Protein AF-A0A1M5DXJ0-F1 (afdb_monomer_lite)

Structure (mmCIF, N/CA/C/O backbone):
data_AF-A0A1M5DXJ0-F1
#
_entry.id   AF-A0A1M5DXJ0-F1
#
loop_
_atom_site.group_PDB
_atom_site.id
_atom_site.type_symbol
_atom_site.label_atom_id
_atom_site.label_alt_id
_atom_site.label_comp_id
_atom_site.label_asym_id
_atom_site.label_entity_id
_atom_site.label_seq_id
_atom_site.pdbx_PDB_ins_code
_atom_site.Cartn_x
_atom_site.Cartn_y
_atom_site.Cartn_z
_atom_site.occupancy
_atom_site.B_iso_or_equiv
_atom_site.auth_seq_id
_atom_site.auth_comp_id
_atom_site.auth_asym_id
_atom_site.auth_atom_id
_atom_site.pdbx_PDB_model_num
ATOM 1 N N . MET A 1 1 ? 3.005 -32.000 17.851 1.00 36.81 1 MET A N 1
ATOM 2 C CA . MET A 1 1 ? 2.092 -32.929 17.139 1.00 36.81 1 MET A CA 1
ATOM 3 C C . MET A 1 1 ? 1.192 -32.117 16.219 1.00 36.81 1 MET A C 1
ATOM 5 O O . MET A 1 1 ? 0.736 -31.063 16.636 1.00 36.81 1 MET A O 1
ATOM 9 N N . ASN A 1 2 ? 0.998 -32.553 14.971 1.00 34.31 2 ASN A N 1
ATOM 10 C CA . ASN A 1 2 ? 0.223 -31.820 13.963 1.00 34.31 2 ASN A CA 1
ATOM 11 C C . ASN A 1 2 ? -1.286 -31.982 14.243 1.00 34.31 2 ASN A C 1
ATOM 13 O O . ASN A 1 2 ? -1.745 -33.103 14.452 1.00 34.31 2 ASN A O 1
ATOM 17 N N . HIS A 1 3 ? -2.044 -30.884 14.271 1.00 41.56 3 HIS A N 1
ATOM 18 C CA . HIS A 1 3 ? -3.472 -30.859 14.640 1.00 41.56 3 HIS A CA 1
ATOM 19 C C . HIS A 1 3 ? -4.413 -31.265 13.492 1.00 41.56 3 HIS A C 1
ATOM 21 O O . HIS A 1 3 ? -5.630 -31.287 13.654 1.00 41.56 3 HIS A O 1
ATOM 27 N N . LEU A 1 4 ? -3.857 -31.655 12.347 1.00 39.75 4 LEU A N 1
ATOM 28 C CA . LEU A 1 4 ? -4.579 -32.342 11.287 1.00 39.75 4 LEU A CA 1
ATOM 29 C C . LEU A 1 4 ? -4.187 -33.818 11.357 1.00 39.75 4 LEU A C 1
ATOM 31 O O . LEU A 1 4 ? -3.033 -34.173 11.108 1.00 39.75 4 LEU A O 1
ATOM 35 N N . LYS A 1 5 ? -5.136 -34.677 11.748 1.00 43.66 5 LYS A N 1
ATOM 36 C CA . LYS A 1 5 ? -4.994 -36.144 11.767 1.00 43.66 5 LYS A CA 1
ATOM 37 C C . LYS A 1 5 ? -4.880 -36.708 10.342 1.00 43.66 5 LYS A C 1
ATOM 39 O O . LYS A 1 5 ? -5.735 -37.463 9.893 1.00 43.66 5 LYS A O 1
ATOM 44 N N . THR A 1 6 ? -3.806 -36.377 9.639 1.00 43.72 6 THR A N 1
ATOM 45 C CA . THR A 1 6 ? -3.426 -37.011 8.376 1.00 43.72 6 THR A CA 1
ATOM 46 C C . THR A 1 6 ? -1.915 -37.202 8.340 1.00 43.72 6 THR A C 1
ATOM 48 O O . THR A 1 6 ? -1.179 -36.277 8.010 1.00 43.72 6 THR A O 1
ATOM 51 N N . GLY A 1 7 ? -1.479 -38.424 8.652 1.00 40.25 7 GLY A N 1
ATOM 52 C CA . GLY A 1 7 ? -0.210 -38.988 8.189 1.00 40.25 7 GLY A CA 1
ATOM 53 C C . GLY A 1 7 ? 1.060 -38.515 8.901 1.00 40.25 7 GLY A C 1
ATOM 54 O O . GLY A 1 7 ? 1.284 -37.331 9.125 1.00 40.25 7 GLY A O 1
ATOM 55 N N . ASN A 1 8 ? 1.908 -39.486 9.236 1.00 41.84 8 ASN A N 1
ATOM 56 C CA . ASN A 1 8 ? 3.234 -39.354 9.840 1.00 41.84 8 ASN A CA 1
ATOM 57 C C . ASN A 1 8 ? 4.009 -38.105 9.375 1.00 41.84 8 ASN A C 1
ATOM 59 O O . ASN A 1 8 ? 4.272 -37.927 8.185 1.00 41.84 8 ASN A O 1
ATOM 63 N N . ALA A 1 9 ? 4.424 -37.259 10.323 1.00 43.81 9 ALA A N 1
ATOM 64 C CA . ALA A 1 9 ? 5.395 -36.208 10.050 1.00 43.81 9 ALA A CA 1
ATOM 65 C C . ALA A 1 9 ? 6.751 -36.866 9.755 1.00 43.81 9 ALA A C 1
ATOM 67 O O . ALA A 1 9 ? 7.403 -37.392 10.653 1.00 43.81 9 ALA A O 1
ATOM 68 N N . PHE A 1 10 ? 7.154 -36.876 8.485 1.00 46.12 10 PHE A N 1
ATOM 69 C CA . PHE A 1 10 ? 8.482 -37.324 8.077 1.00 46.12 10 PHE A CA 1
ATOM 70 C C . PHE A 1 10 ? 9.489 -36.209 8.372 1.00 46.12 10 PHE A C 1
ATOM 72 O O . PHE A 1 10 ? 9.534 -35.209 7.657 1.00 46.12 10 PHE A O 1
ATOM 79 N N . PHE A 1 11 ? 10.271 -36.373 9.438 1.00 48.41 11 PHE A N 1
ATOM 80 C CA . PHE A 1 11 ? 11.435 -35.541 9.735 1.00 48.41 11 PHE A CA 1
ATOM 81 C C . PHE A 1 11 ? 12.619 -36.090 8.930 1.00 48.41 11 PHE A C 1
ATOM 83 O O . PHE A 1 11 ? 13.228 -37.086 9.308 1.00 48.41 11 PHE A O 1
ATOM 90 N N . GLY A 1 12 ? 12.878 -35.508 7.758 1.00 47.75 12 GLY A N 1
ATOM 91 C CA . GLY A 1 12 ? 14.032 -35.853 6.928 1.00 47.75 12 GLY A CA 1
ATOM 92 C C . GLY A 1 12 ? 15.116 -34.794 7.075 1.00 47.75 12 GLY A C 1
ATOM 93 O O . GLY A 1 12 ? 14.912 -33.662 6.634 1.00 47.75 12 GLY A O 1
ATOM 94 N N . GLN A 1 13 ? 16.258 -35.157 7.663 1.00 42.94 13 GLN A N 1
ATOM 95 C CA . GLN A 1 13 ? 17.453 -34.309 7.720 1.00 42.94 13 GLN A CA 1
ATOM 96 C C . GLN A 1 13 ? 17.810 -33.834 6.295 1.00 42.94 13 GLN A C 1
ATOM 98 O O . GLN A 1 13 ? 17.955 -34.655 5.391 1.00 42.94 13 GLN A O 1
ATOM 103 N N . ASN A 1 14 ? 17.916 -32.514 6.092 1.00 47.53 14 ASN A N 1
ATOM 104 C CA . ASN A 1 14 ? 18.243 -31.855 4.814 1.00 47.53 14 ASN A CA 1
ATOM 105 C C . ASN A 1 14 ? 17.250 -32.070 3.653 1.00 47.53 14 ASN A C 1
ATOM 107 O O . ASN A 1 14 ? 17.657 -32.332 2.520 1.00 47.53 14 ASN A O 1
ATOM 111 N N . THR A 1 15 ? 15.943 -31.909 3.885 1.00 51.31 15 THR A N 1
ATOM 112 C CA . THR A 1 15 ? 14.959 -31.888 2.786 1.00 51.31 15 THR A CA 1
ATOM 113 C C . THR A 1 15 ? 14.087 -30.629 2.798 1.00 51.31 15 THR A C 1
ATOM 115 O O . THR A 1 15 ? 13.670 -30.149 3.846 1.00 51.31 15 THR A O 1
ATOM 118 N N . TYR A 1 16 ? 13.741 -30.121 1.607 1.00 51.22 16 TYR A N 1
ATOM 119 C CA . TYR A 1 16 ? 12.844 -28.969 1.372 1.00 51.22 16 TYR A CA 1
ATOM 120 C C . TYR A 1 16 ? 11.443 -29.106 2.010 1.00 51.22 16 TYR A C 1
ATOM 122 O O . TYR A 1 16 ? 10.669 -28.153 2.033 1.00 51.22 16 TYR A O 1
ATOM 130 N N . LYS A 1 17 ? 11.113 -30.287 2.549 1.00 55.06 17 LYS A N 1
ATOM 131 C CA . LYS A 1 17 ? 9.857 -30.615 3.238 1.00 55.06 17 LYS A CA 1
ATOM 132 C C . LYS A 1 17 ? 9.738 -29.999 4.644 1.00 55.06 17 LYS A C 1
ATOM 134 O O . LYS A 1 17 ? 8.693 -30.155 5.282 1.00 55.06 17 LYS A O 1
ATOM 139 N N . ASN A 1 18 ? 10.777 -29.310 5.120 1.00 65.50 18 ASN A N 1
ATOM 140 C CA . ASN A 1 18 ? 10.772 -28.624 6.414 1.00 65.50 18 ASN A CA 1
ATOM 141 C C . ASN A 1 18 ? 10.028 -27.278 6.375 1.00 65.50 18 ASN A C 1
ATOM 143 O O . ASN A 1 18 ? 9.542 -26.834 7.409 1.00 65.50 18 ASN A O 1
ATOM 147 N N . TYR A 1 19 ? 9.853 -26.660 5.203 1.00 72.38 19 TYR A N 1
ATOM 148 C CA . TYR A 1 19 ? 9.084 -25.420 5.059 1.00 72.38 19 TYR A CA 1
ATOM 149 C C . TYR A 1 19 ? 7.591 -25.722 4.901 1.00 72.38 19 TYR A C 1
ATOM 151 O O . TYR A 1 19 ? 7.202 -26.473 4.005 1.00 72.38 19 TYR A O 1
ATOM 159 N N . LYS A 1 20 ? 6.745 -25.175 5.785 1.00 77.75 20 LYS A N 1
ATOM 160 C CA . LYS A 1 20 ? 5.295 -25.458 5.788 1.00 77.75 20 LYS A CA 1
ATOM 161 C C . LYS A 1 20 ? 4.462 -24.184 5.955 1.00 77.75 20 LYS A C 1
ATOM 163 O O . LYS A 1 20 ? 4.225 -23.471 4.985 1.00 77.75 20 LYS A O 1
ATOM 168 N N . PHE A 1 21 ? 3.992 -23.893 7.166 1.00 70.94 21 PHE A N 1
ATOM 169 C CA . PHE A 1 21 ? 3.122 -22.750 7.437 1.00 70.94 21 PHE A CA 1
ATOM 170 C C . PHE A 1 21 ? 3.829 -21.418 7.157 1.00 70.94 21 PHE A C 1
ATOM 172 O O . PHE A 1 21 ? 4.949 -21.197 7.613 1.00 70.94 21 PHE A O 1
ATOM 179 N N . GLN A 1 22 ? 3.171 -20.554 6.376 1.00 69.12 22 GLN A N 1
ATOM 180 C CA . GLN A 1 22 ? 3.707 -19.282 5.871 1.00 69.12 22 GLN A CA 1
ATOM 181 C C . GLN A 1 22 ? 5.121 -19.379 5.266 1.00 69.12 22 GLN A C 1
ATOM 183 O O . GLN A 1 22 ? 5.875 -18.404 5.304 1.00 69.12 22 GLN A O 1
ATOM 188 N N . GLU A 1 23 ? 5.474 -20.541 4.700 1.00 76.38 23 GLU A N 1
ATOM 189 C CA . GLU A 1 23 ? 6.798 -20.821 4.123 1.00 76.38 23 GLU A CA 1
ATOM 190 C C . GLU A 1 23 ? 7.941 -20.673 5.142 1.00 76.38 23 GLU A C 1
ATOM 192 O O . GLU A 1 23 ? 9.069 -20.360 4.772 1.00 76.38 23 GLU A O 1
ATOM 197 N N . GLN A 1 24 ? 7.655 -20.871 6.434 1.00 80.62 24 GLN A N 1
ATOM 198 C CA . GLN A 1 24 ? 8.671 -20.894 7.484 1.00 80.62 24 GLN A CA 1
ATOM 199 C C . GLN A 1 24 ? 9.135 -22.319 7.771 1.00 80.62 24 GLN A C 1
ATOM 201 O O . GLN A 1 24 ? 8.376 -23.285 7.616 1.00 80.62 24 GLN A O 1
ATOM 206 N N . GLU A 1 25 ? 10.390 -22.438 8.198 1.00 81.12 25 GLU A N 1
ATOM 207 C CA . GLU A 1 25 ? 10.995 -23.717 8.551 1.00 81.12 25 GLU A CA 1
ATOM 208 C C . GLU A 1 25 ? 10.401 -24.232 9.866 1.00 81.12 25 GLU A C 1
ATOM 210 O O . GLU A 1 25 ? 10.498 -23.577 10.907 1.00 81.12 25 GLU A O 1
ATOM 215 N N . LEU A 1 26 ? 9.784 -25.412 9.816 1.00 82.88 26 LEU A N 1
ATOM 216 C CA . LEU A 1 26 ? 9.358 -26.153 10.992 1.00 82.88 26 LEU A CA 1
ATOM 217 C C . LEU A 1 26 ? 10.569 -26.866 11.596 1.00 82.88 26 LEU A C 1
ATOM 219 O O . LEU A 1 26 ? 11.120 -27.786 10.993 1.00 82.88 26 LEU A O 1
ATOM 223 N N . GLN A 1 27 ? 10.930 -26.470 12.807 1.00 83.38 27 GLN A N 1
ATOM 224 C CA . GLN A 1 27 ? 12.013 -27.072 13.574 1.00 83.38 27 GLN A CA 1
ATOM 225 C C . GLN A 1 27 ? 11.580 -28.421 14.174 1.00 83.38 27 GLN A C 1
ATOM 227 O O . GLN A 1 27 ? 10.387 -28.682 14.353 1.00 83.38 27 GLN A O 1
ATOM 232 N N . GLU A 1 28 ? 12.544 -29.284 14.514 1.00 76.75 28 GLU A N 1
ATOM 233 C CA . GLU A 1 28 ? 12.298 -30.628 15.083 1.00 76.75 28 GLU A CA 1
ATOM 234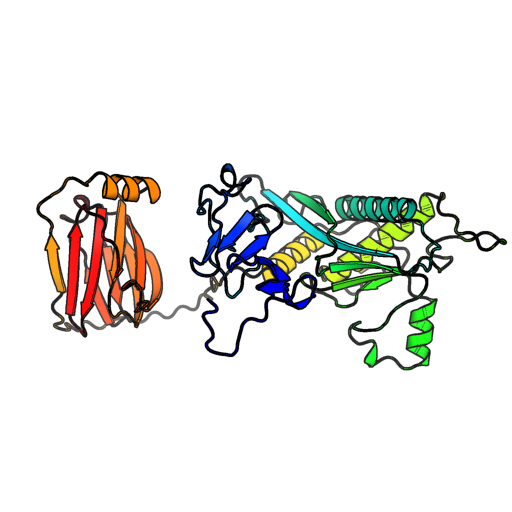 C C . GLU A 1 28 ? 11.442 -30.587 16.360 1.00 76.75 28 GLU A C 1
ATOM 236 O O . GLU A 1 28 ? 10.602 -31.448 16.615 1.00 76.75 28 GLU A O 1
ATOM 241 N N . THR A 1 29 ? 11.616 -29.516 17.124 1.00 76.69 29 THR A N 1
ATOM 242 C CA . THR A 1 29 ? 10.886 -29.137 18.339 1.00 76.69 29 THR A CA 1
ATOM 243 C C . THR A 1 29 ? 9.431 -28.718 18.094 1.00 76.69 29 THR A C 1
ATOM 245 O O . THR A 1 29 ? 8.670 -28.581 19.049 1.00 76.69 29 THR A O 1
ATOM 248 N N . GLY A 1 30 ? 9.015 -28.528 16.838 1.00 77.88 30 GLY A N 1
ATOM 249 C CA . GLY A 1 30 ? 7.631 -28.244 16.453 1.00 77.88 30 GLY A CA 1
ATOM 250 C C . GLY A 1 30 ? 7.257 -26.763 16.343 1.00 77.88 30 GLY A C 1
ATOM 251 O O . GLY A 1 30 ? 6.086 -26.472 16.098 1.00 77.88 30 GLY A O 1
ATOM 252 N N . PHE A 1 31 ? 8.214 -25.841 16.484 1.00 85.69 31 PHE A N 1
ATOM 253 C CA . PHE A 1 31 ? 8.002 -24.411 16.236 1.00 85.69 31 PHE A CA 1
ATOM 254 C C . PHE A 1 31 ? 8.425 -24.001 14.821 1.00 85.69 31 PHE A C 1
ATOM 256 O O . PHE A 1 31 ? 9.305 -24.612 14.218 1.00 85.69 31 PHE A O 1
ATOM 263 N N . TYR A 1 32 ? 7.803 -22.948 14.299 1.00 82.88 32 TYR A N 1
ATOM 264 C CA . TYR A 1 32 ? 8.197 -22.312 13.045 1.00 82.88 32 TYR A CA 1
ATOM 265 C C . TYR A 1 32 ? 9.220 -21.212 13.315 1.00 82.88 32 TYR A C 1
ATOM 267 O O . TYR A 1 32 ? 8.960 -20.315 14.120 1.00 82.88 32 TYR A O 1
ATOM 275 N N . SER A 1 33 ? 10.368 -21.260 12.644 1.00 84.19 33 SER A N 1
ATOM 276 C CA . SER A 1 33 ? 11.395 -20.227 12.781 1.00 84.19 33 SER A CA 1
ATOM 277 C C . SER A 1 33 ? 11.143 -19.085 11.794 1.00 84.19 33 SER A C 1
ATOM 279 O O . SER A 1 33 ? 11.216 -19.289 10.583 1.00 84.19 33 SER A O 1
ATOM 281 N N . PHE A 1 34 ? 10.814 -17.902 12.321 1.00 78.31 34 PHE A N 1
ATOM 282 C CA . PHE A 1 34 ? 10.818 -16.631 11.588 1.00 78.31 34 PHE A CA 1
ATOM 283 C C . PHE A 1 34 ? 12.151 -15.918 11.860 1.00 78.31 34 PHE A C 1
ATOM 285 O O . PHE A 1 34 ? 12.862 -16.263 12.805 1.00 78.31 34 PHE A O 1
ATOM 292 N N . LYS A 1 35 ? 12.511 -14.901 11.068 1.00 74.50 35 LYS A N 1
ATOM 293 C CA . LYS A 1 35 ? 13.861 -14.307 11.097 1.00 74.50 35 LYS A CA 1
ATOM 294 C C . LYS A 1 35 ? 14.272 -13.787 12.478 1.00 74.50 35 LYS A C 1
ATOM 296 O O . LYS A 1 35 ? 15.445 -13.866 12.831 1.00 74.50 35 LYS A O 1
ATOM 301 N N . TRP A 1 36 ? 13.317 -13.258 13.244 1.00 74.12 36 TRP A N 1
ATOM 302 C CA . TRP A 1 36 ? 13.573 -12.618 14.542 1.00 74.12 36 TRP A CA 1
ATOM 303 C C . TRP A 1 36 ? 12.902 -13.306 15.730 1.00 74.12 36 TRP A C 1
ATOM 305 O O . TRP A 1 36 ? 13.233 -13.014 16.878 1.00 74.12 36 TRP A O 1
ATOM 315 N N . ARG A 1 37 ? 11.931 -14.186 15.479 1.00 85.94 37 ARG A N 1
ATOM 316 C CA . ARG A 1 37 ? 11.107 -14.813 16.516 1.00 85.94 37 ARG A CA 1
ATOM 317 C C . ARG A 1 37 ? 10.722 -16.227 16.104 1.00 85.94 37 ARG A C 1
ATOM 319 O O . ARG A 1 37 ? 10.641 -16.544 14.926 1.00 85.94 37 ARG A O 1
ATOM 326 N N . ASN A 1 38 ? 10.422 -17.076 17.075 1.00 87.50 38 ASN A N 1
ATOM 327 C CA . ASN A 1 38 ? 9.986 -18.444 16.822 1.00 87.50 38 ASN A CA 1
ATOM 328 C C . ASN A 1 38 ? 8.524 -18.624 17.242 1.00 87.50 38 ASN A C 1
ATOM 330 O O . ASN A 1 38 ? 8.132 -18.301 18.369 1.00 87.50 38 ASN A O 1
ATOM 334 N N . TYR A 1 39 ? 7.710 -19.078 16.294 1.00 86.50 39 TYR A N 1
ATOM 335 C CA . TYR A 1 39 ? 6.264 -19.201 16.410 1.00 86.50 39 TYR A CA 1
ATOM 336 C C . TYR A 1 39 ? 5.874 -20.607 16.858 1.00 86.50 39 TYR A C 1
ATOM 338 O O . TYR A 1 39 ? 6.250 -21.600 16.235 1.00 86.50 39 TYR A O 1
ATOM 346 N N . MET A 1 40 ? 5.084 -20.681 17.922 1.00 88.75 40 MET A N 1
ATOM 347 C CA . MET A 1 40 ? 4.501 -21.908 18.447 1.00 88.75 40 MET A CA 1
ATOM 348 C C . MET A 1 40 ? 3.082 -22.074 17.889 1.00 88.75 40 MET A C 1
ATOM 350 O O . MET A 1 40 ? 2.167 -21.382 18.345 1.00 88.75 40 MET A O 1
ATOM 354 N N . PRO A 1 41 ? 2.869 -22.957 16.893 1.00 81.31 41 PRO A N 1
ATOM 355 C CA . PRO A 1 41 ? 1.569 -23.112 16.238 1.00 81.31 41 PRO A CA 1
ATOM 356 C C . PRO A 1 41 ? 0.508 -23.759 17.138 1.00 81.31 41 PRO A C 1
ATOM 358 O O . PRO A 1 41 ? -0.681 -23.592 16.897 1.00 81.31 41 PRO A O 1
ATOM 361 N N . ASP A 1 42 ? 0.923 -24.496 18.166 1.00 81.31 42 ASP A N 1
ATOM 362 C CA . ASP A 1 42 ? 0.058 -25.101 19.182 1.00 81.31 42 ASP A CA 1
ATOM 363 C C . ASP A 1 42 ? -0.551 -24.067 20.142 1.00 81.31 42 ASP A C 1
ATOM 365 O O . ASP A 1 42 ? -1.683 -24.239 20.587 1.00 81.31 42 ASP A O 1
ATOM 369 N N . VAL A 1 43 ? 0.173 -22.980 20.421 1.00 83.19 43 VAL A N 1
ATOM 370 C CA . VAL A 1 43 ? -0.285 -21.870 21.280 1.00 83.19 43 VAL A CA 1
ATOM 371 C C . VAL A 1 43 ? -0.747 -20.655 20.459 1.00 83.19 43 VAL A C 1
ATOM 373 O O . VAL A 1 43 ? -1.400 -19.751 20.980 1.00 83.19 43 VAL A O 1
ATOM 376 N N . GLY A 1 44 ? -0.420 -20.615 19.166 1.00 83.50 44 GLY A N 1
ATOM 377 C CA . GLY A 1 44 ? -0.775 -19.521 18.266 1.00 83.50 44 GLY A CA 1
ATOM 378 C C . GLY A 1 44 ? -0.033 -18.214 18.565 1.00 83.50 44 GLY A C 1
ATOM 379 O O . GLY A 1 44 ? -0.567 -17.140 18.297 1.00 83.50 44 GLY A O 1
ATOM 380 N N . ARG A 1 45 ? 1.178 -18.280 19.134 1.00 87.50 45 ARG A N 1
ATOM 381 C CA . ARG A 1 45 ? 1.959 -17.110 19.582 1.00 87.50 45 ARG A CA 1
ATOM 382 C C . ARG A 1 45 ? 3.453 -17.289 19.340 1.00 87.50 45 ARG A C 1
ATOM 384 O O . ARG A 1 45 ? 3.937 -18.412 19.211 1.00 87.50 45 ARG A O 1
ATOM 391 N N . PHE A 1 46 ? 4.198 -16.188 19.328 1.00 87.50 46 PHE A N 1
ATOM 392 C CA . PHE A 1 46 ? 5.652 -16.248 19.488 1.00 87.50 46 PHE A CA 1
ATOM 393 C C . PHE A 1 46 ? 6.021 -16.489 20.949 1.00 87.50 46 PHE A C 1
ATOM 395 O O . PHE A 1 46 ? 5.342 -15.998 21.846 1.00 87.50 46 PHE A O 1
ATOM 402 N N . PHE A 1 47 ? 7.125 -17.190 21.204 1.00 85.44 47 PHE A N 1
ATOM 403 C CA . PHE A 1 47 ? 7.697 -17.258 22.558 1.00 85.44 47 PHE A CA 1
ATOM 404 C C . PHE A 1 47 ? 8.826 -16.243 22.785 1.00 85.44 47 PHE A C 1
ATOM 406 O O . PHE A 1 47 ? 9.265 -16.037 23.915 1.00 85.44 47 PHE A O 1
ATOM 413 N N . ASN A 1 48 ? 9.281 -15.579 21.721 1.00 85.94 48 ASN A N 1
ATOM 414 C CA . ASN A 1 48 ? 10.191 -14.441 21.794 1.00 85.94 48 ASN A CA 1
ATOM 415 C C . ASN A 1 48 ? 9.393 -13.130 21.858 1.00 85.94 48 ASN A C 1
ATOM 417 O O . ASN A 1 48 ? 8.367 -13.001 21.190 1.00 85.94 48 ASN A O 1
ATOM 421 N N . ILE A 1 49 ? 9.889 -12.161 22.631 1.00 82.50 49 ILE A N 1
ATOM 422 C CA . ILE A 1 49 ? 9.352 -10.794 22.662 1.00 82.50 49 ILE A CA 1
ATOM 423 C C . ILE A 1 49 ? 9.587 -10.137 21.296 1.00 82.50 49 ILE A C 1
ATOM 425 O O . ILE A 1 49 ? 10.676 -10.263 20.736 1.00 82.50 49 ILE A O 1
ATOM 429 N N . ASP A 1 50 ? 8.580 -9.438 20.770 1.00 76.88 50 ASP A N 1
ATOM 430 C CA . ASP A 1 50 ? 8.719 -8.608 19.571 1.00 76.88 50 ASP A CA 1
ATOM 431 C C . ASP A 1 50 ? 9.776 -7.502 19.782 1.00 76.88 50 ASP A C 1
ATOM 433 O O . ASP A 1 50 ? 9.611 -6.673 20.682 1.00 76.88 50 ASP A O 1
ATOM 437 N N . PRO A 1 51 ? 10.849 -7.436 18.968 1.00 71.50 51 PRO A N 1
ATOM 438 C CA . PRO A 1 51 ? 11.831 -6.350 19.035 1.00 71.50 51 PRO A CA 1
ATOM 439 C C . PRO A 1 51 ? 11.226 -4.949 18.859 1.00 71.50 51 PRO A C 1
ATOM 441 O O . PRO A 1 51 ? 11.819 -3.959 19.282 1.00 71.50 51 PRO A O 1
ATOM 444 N N . LEU A 1 52 ? 10.050 -4.849 18.234 1.00 69.38 52 LEU A N 1
ATOM 445 C CA . LEU A 1 52 ? 9.307 -3.611 18.024 1.00 69.38 52 LEU A CA 1
ATOM 446 C C . LEU A 1 52 ? 8.184 -3.410 19.044 1.00 69.38 52 LEU A C 1
ATOM 448 O O . LEU A 1 52 ? 7.386 -2.487 18.884 1.00 69.38 52 LEU A O 1
ATOM 452 N N . SER A 1 53 ? 8.109 -4.220 20.104 1.00 75.12 53 SER A N 1
ATOM 453 C CA . SER A 1 53 ? 6.936 -4.232 20.979 1.00 75.12 53 SER A CA 1
ATOM 454 C C . SER A 1 53 ? 6.612 -2.887 21.635 1.00 75.12 53 SER A C 1
ATOM 456 O O . SER A 1 53 ? 5.445 -2.612 21.906 1.00 75.12 53 SER A O 1
ATOM 458 N N . GLU A 1 54 ? 7.606 -2.023 21.856 1.00 69.19 54 GLU A N 1
ATOM 459 C CA . GLU A 1 54 ? 7.387 -0.666 22.378 1.00 69.19 54 GLU A CA 1
ATOM 460 C C . GLU A 1 54 ? 6.614 0.231 21.397 1.00 69.19 54 GLU A C 1
ATOM 462 O O . GLU A 1 54 ? 5.825 1.079 21.815 1.00 69.19 54 GLU A O 1
ATOM 467 N N . LYS A 1 55 ? 6.788 0.024 20.085 1.00 50.75 55 LYS A N 1
ATOM 468 C CA . LYS A 1 55 ? 6.061 0.756 19.033 1.00 50.75 55 LYS A CA 1
ATOM 469 C C . LYS A 1 55 ? 4.619 0.271 18.875 1.00 50.75 55 LYS A C 1
ATOM 471 O O . LYS A 1 55 ? 3.771 1.018 18.393 1.00 50.75 55 LYS A O 1
ATOM 476 N N . TYR A 1 56 ? 4.342 -0.950 19.329 1.00 59.31 56 TYR A N 1
ATOM 477 C CA . TYR A 1 56 ? 3.057 -1.633 19.206 1.00 59.31 56 TYR A CA 1
ATOM 478 C C . TYR A 1 56 ? 2.503 -2.019 20.580 1.00 59.31 56 TYR A C 1
ATOM 480 O O . TYR A 1 56 ? 1.978 -3.110 20.772 1.00 59.31 56 TYR A O 1
ATOM 488 N N . ALA A 1 57 ? 2.577 -1.102 21.552 1.00 65.94 57 ALA A N 1
ATOM 489 C CA . ALA A 1 57 ? 2.130 -1.345 22.929 1.00 65.94 57 ALA A CA 1
ATOM 490 C C . ALA A 1 57 ? 0.630 -1.702 23.058 1.00 65.94 57 ALA A C 1
ATOM 492 O O . ALA A 1 57 ? 0.182 -2.163 24.109 1.00 65.94 57 ALA A O 1
ATOM 493 N N . TYR A 1 58 ? -0.157 -1.466 22.004 1.00 62.31 58 TYR A N 1
ATOM 494 C CA . TYR A 1 58 ? -1.562 -1.867 21.907 1.00 62.31 58 TYR A CA 1
ATOM 495 C C . TYR A 1 58 ? -1.747 -3.352 21.551 1.00 62.31 58 TYR A C 1
ATOM 497 O O . TYR A 1 58 ? -2.823 -3.902 21.789 1.00 62.31 58 TYR A O 1
ATOM 505 N N . GLN A 1 59 ? -0.697 -4.007 21.053 1.00 67.12 59 GLN A N 1
ATOM 506 C CA . GLN A 1 59 ? -0.652 -5.425 20.729 1.00 67.12 59 GLN A CA 1
ATOM 507 C C . GLN A 1 59 ? 0.044 -6.237 21.829 1.00 67.12 59 GLN A C 1
ATOM 509 O O . GLN A 1 59 ? 0.747 -5.721 22.698 1.00 67.12 59 GLN A O 1
ATOM 514 N N . SER A 1 60 ? -0.155 -7.556 21.815 1.00 78.75 60 SER A N 1
ATOM 515 C CA . SER A 1 60 ? 0.631 -8.442 22.675 1.00 78.75 60 SER A CA 1
ATOM 516 C C . SER A 1 60 ? 2.052 -8.551 22.130 1.00 78.75 60 SER A C 1
ATOM 518 O O . SER A 1 60 ? 2.210 -8.874 20.967 1.00 78.75 60 SER A O 1
ATOM 520 N N . HIS A 1 61 ? 3.058 -8.435 23.000 1.00 84.88 61 HIS A N 1
ATOM 521 C CA . HIS A 1 61 ? 4.489 -8.670 22.726 1.00 84.88 61 HIS A CA 1
ATOM 522 C C . HIS A 1 61 ? 4.808 -10.029 22.060 1.00 84.88 61 HIS A C 1
ATOM 524 O O . HIS A 1 61 ? 5.933 -10.268 21.630 1.00 84.88 61 HIS A O 1
ATOM 530 N N . TYR A 1 62 ? 3.824 -10.929 22.019 1.00 85.75 62 TYR A N 1
ATOM 531 C CA . TYR A 1 62 ? 3.904 -12.309 21.553 1.00 85.75 62 TYR A CA 1
ATOM 532 C C . TYR A 1 62 ? 2.851 -12.629 20.478 1.00 85.75 62 TYR A C 1
ATOM 534 O O . TYR A 1 62 ? 2.637 -13.802 20.162 1.00 85.75 62 TYR A O 1
ATOM 542 N N . ASN A 1 63 ? 2.114 -11.626 19.985 1.00 77.69 63 ASN A N 1
ATOM 543 C CA . ASN A 1 63 ? 1.053 -11.835 19.004 1.00 77.69 63 ASN A CA 1
ATOM 544 C C . ASN A 1 63 ? 1.614 -12.404 17.699 1.00 77.69 63 ASN A C 1
ATOM 546 O O . ASN A 1 63 ? 2.729 -12.088 17.303 1.00 77.69 63 ASN A O 1
ATOM 550 N N . PHE A 1 64 ? 0.806 -13.219 17.031 1.00 74.25 64 PHE A N 1
ATOM 551 C CA . PHE A 1 64 ? 1.097 -13.678 15.686 1.00 74.25 64 PHE A CA 1
ATOM 552 C C . PHE A 1 64 ? 0.090 -13.060 14.715 1.00 74.25 64 PHE A C 1
ATOM 554 O O . PHE A 1 64 ? -1.119 -13.253 14.871 1.00 74.25 64 PHE A O 1
ATOM 561 N N . SER A 1 65 ? 0.587 -12.316 13.730 1.00 70.06 65 SER A N 1
ATOM 562 C CA . SER A 1 65 ? -0.163 -11.634 12.672 1.00 70.06 65 SER A CA 1
ATOM 563 C C . SER A 1 65 ? -1.321 -10.806 13.216 1.00 70.06 65 SER A C 1
ATOM 565 O O . SER A 1 65 ? -2.433 -10.933 12.719 1.00 70.06 65 SER A O 1
ATOM 567 N N . GLU A 1 66 ? -1.135 -10.036 14.288 1.00 70.69 66 GLU A N 1
ATOM 568 C CA . GLU A 1 66 ? -2.235 -9.239 14.848 1.00 70.69 66 GLU A CA 1
ATOM 569 C C . GLU A 1 66 ? -3.443 -10.059 15.344 1.00 70.69 66 GLU A C 1
ATOM 571 O O . GLU A 1 66 ? -4.538 -9.535 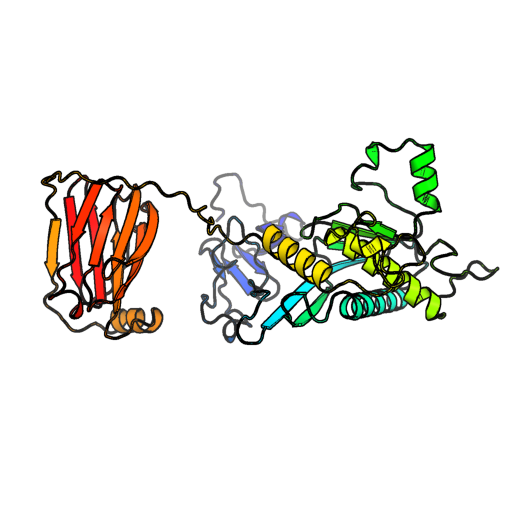15.535 1.00 70.69 66 GLU A O 1
ATOM 576 N N . ASN A 1 67 ? -3.244 -11.363 15.581 1.00 72.06 67 ASN A N 1
ATOM 577 C CA . ASN A 1 67 ? -4.293 -12.371 15.787 1.00 72.06 67 ASN A CA 1
ATOM 578 C C . ASN A 1 67 ? -5.253 -12.531 14.589 1.00 72.06 67 ASN A C 1
ATOM 580 O O . ASN A 1 67 ? -6.386 -12.988 14.741 1.00 72.06 67 ASN A O 1
ATOM 584 N N . ARG A 1 68 ? -4.788 -12.198 13.386 1.00 63.28 68 ARG A N 1
ATOM 585 C CA . ARG A 1 68 ? -5.470 -12.349 12.097 1.00 63.28 68 ARG A CA 1
ATOM 586 C C . ARG A 1 68 ? -4.841 -13.491 11.306 1.00 63.28 68 ARG A C 1
ATOM 588 O O . ARG A 1 68 ? -4.274 -13.304 10.246 1.00 63.28 68 ARG A O 1
ATOM 595 N N . VAL A 1 69 ? -4.889 -14.704 11.847 1.00 60.25 69 VAL A N 1
ATOM 596 C CA . VAL A 1 69 ? -4.115 -15.851 11.322 1.00 60.25 69 VAL A CA 1
ATOM 597 C C . VAL A 1 69 ? -4.687 -16.427 10.010 1.00 60.25 69 VAL A C 1
ATOM 599 O O . VAL A 1 69 ? -4.024 -17.213 9.338 1.00 60.25 69 VAL A O 1
ATOM 602 N N . ILE A 1 70 ? -5.924 -16.055 9.653 1.00 50.12 70 ILE A N 1
ATOM 603 C CA . ILE A 1 70 ? -6.630 -16.530 8.448 1.00 50.12 70 ILE A CA 1
ATOM 604 C C . ILE A 1 70 ? -6.369 -15.606 7.251 1.00 50.12 70 ILE A C 1
ATOM 606 O O . ILE A 1 70 ? -6.185 -16.081 6.134 1.00 50.12 70 ILE A O 1
ATOM 610 N N . ASP A 1 71 ? -6.366 -14.295 7.480 1.00 41.94 71 ASP A N 1
ATOM 611 C CA . ASP A 1 71 ? -6.306 -13.256 6.446 1.00 41.94 71 ASP A CA 1
ATOM 612 C C . ASP A 1 71 ? -5.099 -12.310 6.589 1.00 41.94 71 ASP A C 1
ATOM 614 O O . ASP A 1 71 ? -4.873 -11.455 5.734 1.00 41.94 71 ASP A O 1
ATOM 618 N N . GLY A 1 72 ? -4.309 -12.470 7.647 1.00 45.31 72 GLY A N 1
ATOM 619 C CA . GLY A 1 72 ? -3.050 -11.781 7.895 1.00 45.31 72 GLY A CA 1
ATOM 620 C C . GLY A 1 72 ? -1.855 -12.710 7.686 1.00 45.31 72 GLY A C 1
ATOM 621 O O . GLY A 1 72 ? -1.841 -13.867 8.112 1.00 45.31 72 GLY A O 1
ATOM 622 N N . ARG A 1 73 ? -0.822 -12.181 7.027 1.00 51.91 73 ARG A N 1
ATOM 623 C CA . ARG A 1 73 ? 0.517 -12.778 7.015 1.00 51.91 73 ARG A CA 1
ATOM 624 C C . ARG A 1 73 ? 1.326 -12.140 8.137 1.00 51.91 73 ARG A C 1
ATOM 626 O O . ARG A 1 73 ? 1.218 -10.937 8.357 1.00 51.91 73 ARG A O 1
ATOM 633 N N . GLU A 1 74 ? 2.155 -12.920 8.813 1.00 65.25 74 GLU A N 1
ATOM 634 C CA . GLU A 1 74 ? 3.064 -12.380 9.815 1.00 65.25 74 GLU A CA 1
ATOM 635 C C . GLU A 1 74 ? 4.165 -11.604 9.093 1.00 65.25 74 GLU A C 1
ATOM 637 O O . GLU A 1 74 ? 4.917 -12.174 8.298 1.00 65.25 74 GLU A O 1
ATOM 642 N N . LEU A 1 75 ? 4.236 -10.297 9.348 1.00 62.44 75 LEU A N 1
ATOM 643 C CA . LEU A 1 75 ? 5.208 -9.390 8.729 1.00 62.44 75 LEU A CA 1
ATOM 644 C C . LEU A 1 75 ? 6.371 -9.049 9.669 1.00 62.44 75 LEU A C 1
ATOM 646 O O . LEU A 1 75 ? 7.026 -8.027 9.488 1.00 62.44 75 LEU A O 1
ATOM 650 N N . GLU A 1 76 ? 6.618 -9.890 10.673 1.00 58.31 76 GLU A N 1
ATOM 651 C CA . GLU A 1 76 ? 7.678 -9.717 11.668 1.00 58.31 76 GLU A CA 1
ATOM 652 C C . GLU A 1 76 ? 7.563 -8.386 12.437 1.00 58.31 76 GLU A C 1
ATOM 654 O O . GLU A 1 76 ? 8.563 -7.716 12.690 1.00 58.31 76 GLU A O 1
ATOM 659 N N . GLY A 1 77 ? 6.331 -7.998 12.799 1.00 46.88 77 GLY A N 1
ATOM 660 C CA . GLY A 1 77 ? 6.048 -6.773 13.567 1.00 46.88 77 GLY A CA 1
ATOM 661 C C . GLY A 1 77 ? 5.814 -5.500 12.738 1.00 46.88 77 GLY A C 1
ATOM 662 O O . GLY A 1 77 ? 5.791 -4.409 13.297 1.00 46.88 77 GLY A O 1
ATOM 663 N N . LEU A 1 78 ? 5.633 -5.598 11.417 1.00 48.69 78 LEU A N 1
ATOM 664 C CA . LEU A 1 78 ? 5.328 -4.461 10.528 1.00 48.69 78 LEU A CA 1
ATOM 665 C C . LEU A 1 78 ? 3.818 -4.285 10.289 1.00 48.69 78 LEU A C 1
ATOM 667 O O . LEU A 1 78 ? 3.348 -4.311 9.151 1.00 48.69 78 LEU A O 1
ATOM 671 N N . GLU A 1 79 ? 3.034 -4.150 11.356 1.00 54.19 79 GLU A N 1
ATOM 672 C CA . GLU A 1 79 ? 1.576 -4.034 11.241 1.00 54.19 79 GLU A CA 1
ATOM 673 C C . GLU A 1 79 ? 1.121 -2.578 10.940 1.00 54.19 79 GLU A C 1
ATOM 675 O O . GLU A 1 79 ? 1.820 -1.605 11.236 1.00 54.19 79 GLU A O 1
ATOM 680 N N . TRP A 1 80 ? -0.034 -2.460 10.268 1.00 39.69 80 TRP A N 1
ATOM 681 C CA . TRP A 1 80 ? -0.597 -1.334 9.490 1.00 39.69 80 TRP A CA 1
ATOM 682 C C . TRP A 1 80 ? -0.421 0.097 10.061 1.00 39.69 80 TRP A C 1
ATOM 684 O O . TRP A 1 80 ? -0.810 0.392 11.189 1.00 39.69 80 TRP A O 1
ATOM 694 N N . GLN A 1 81 ? 0.057 1.039 9.230 1.00 40.47 81 GLN A N 1
ATOM 695 C CA . GLN A 1 81 ? 0.087 2.481 9.529 1.00 40.47 81 GLN A CA 1
ATOM 696 C C . GLN A 1 81 ? -1.014 3.213 8.748 1.00 40.47 81 GLN A C 1
ATOM 698 O O . GLN A 1 81 ? -1.116 3.079 7.528 1.00 40.47 81 GLN A O 1
ATOM 703 N N . ALA A 1 82 ? -1.821 4.032 9.432 1.00 43.84 82 ALA A N 1
ATOM 704 C CA . ALA A 1 82 ? -2.773 4.913 8.763 1.00 43.84 82 ALA A CA 1
ATOM 705 C C . ALA A 1 82 ? -2.024 5.856 7.807 1.00 43.84 82 ALA A C 1
ATOM 707 O O . ALA A 1 82 ? -1.150 6.613 8.234 1.00 43.84 82 ALA A O 1
ATOM 708 N N . SER A 1 83 ? -2.382 5.832 6.520 1.00 49.72 83 SER A N 1
ATOM 709 C CA . SER A 1 83 ? -1.754 6.692 5.516 1.00 49.72 83 SER A CA 1
ATOM 710 C C . SER A 1 83 ? -2.012 8.170 5.797 1.00 49.72 83 SER A C 1
ATOM 712 O O . SER A 1 83 ? -1.161 8.977 5.466 1.00 49.72 83 SER A O 1
ATOM 714 N N . ARG A 1 84 ? -3.121 8.551 6.448 1.00 52.84 84 ARG A N 1
ATOM 715 C CA . ARG A 1 84 ? -3.456 9.952 6.760 1.00 52.84 84 ARG A CA 1
ATOM 716 C C . ARG A 1 84 ? -3.298 10.299 8.236 1.00 52.84 84 ARG A C 1
ATOM 718 O O . ARG A 1 84 ? -3.861 9.630 9.099 1.00 52.84 84 ARG A O 1
ATOM 725 N N . ASN A 1 85 ? -2.663 11.437 8.503 1.00 58.50 85 ASN A N 1
ATOM 726 C CA . ASN A 1 85 ? -2.750 12.139 9.778 1.00 58.50 85 ASN A CA 1
ATOM 727 C C . ASN A 1 85 ? -3.545 13.443 9.575 1.00 58.50 85 ASN A C 1
ATOM 729 O O . ASN A 1 85 ? -3.150 14.336 8.823 1.00 58.50 85 ASN A O 1
ATOM 733 N N . LEU A 1 86 ? -4.711 13.509 10.224 1.00 60.66 86 LEU A N 1
ATOM 734 C CA . LEU A 1 86 ? -5.678 14.600 10.076 1.00 60.66 86 LEU A CA 1
ATOM 735 C C . LEU A 1 86 ? -5.274 15.866 10.845 1.00 60.66 86 LEU A C 1
ATOM 737 O O . LEU A 1 86 ? -5.705 16.955 10.477 1.00 60.66 86 LEU A O 1
ATOM 741 N N . GLU A 1 87 ? -4.443 15.738 11.880 1.00 59.94 87 GLU A N 1
ATOM 742 C CA . GLU A 1 87 ? -4.000 16.863 12.710 1.00 59.94 87 GLU A CA 1
ATOM 743 C C . GLU A 1 87 ? -2.954 17.706 11.980 1.00 59.94 87 GLU A C 1
ATOM 745 O O . GLU A 1 87 ? -3.035 18.932 11.958 1.00 59.94 87 GLU A O 1
ATOM 750 N N . ASN A 1 88 ? -1.997 17.048 11.323 1.00 71.50 88 ASN A N 1
ATOM 751 C CA . ASN A 1 88 ? -0.919 17.718 10.594 1.00 71.50 88 ASN A CA 1
ATOM 752 C C . ASN A 1 88 ? -1.159 17.792 9.074 1.00 71.50 88 ASN A C 1
ATOM 754 O O . ASN A 1 88 ? -0.304 18.304 8.350 1.00 71.50 88 ASN A O 1
ATOM 758 N N . LYS A 1 89 ? -2.307 17.293 8.589 1.00 79.75 89 LYS A N 1
ATOM 759 C CA . LYS A 1 89 ? -2.656 17.206 7.162 1.00 79.75 89 LYS A CA 1
ATOM 760 C C . LYS A 1 89 ? -1.550 16.540 6.339 1.00 79.75 89 LYS A C 1
ATOM 762 O O . LYS A 1 89 ? -1.109 17.086 5.326 1.00 79.75 89 LYS A O 1
ATOM 767 N N . THR A 1 90 ? -1.068 15.379 6.776 1.00 77.69 90 THR A N 1
ATOM 768 C CA . THR A 1 90 ? -0.065 14.596 6.035 1.00 77.69 90 THR A CA 1
ATOM 769 C C . THR A 1 90 ? -0.641 13.279 5.542 1.00 77.69 90 THR A C 1
ATOM 771 O O . THR A 1 90 ? -1.507 12.684 6.186 1.00 77.69 90 THR A O 1
ATOM 774 N N . VAL A 1 91 ? -0.156 12.831 4.386 1.00 81.75 91 VAL A N 1
ATOM 775 C CA . VAL A 1 91 ? -0.416 11.509 3.830 1.00 81.75 91 VAL A CA 1
ATOM 776 C C . VAL A 1 91 ? 0.919 10.812 3.594 1.00 81.75 91 VAL A C 1
ATOM 778 O O . VAL A 1 91 ? 1.708 11.285 2.787 1.00 81.75 91 VAL A O 1
ATOM 781 N N . ASN A 1 92 ? 1.191 9.706 4.274 1.00 81.50 92 ASN A N 1
ATOM 782 C CA . ASN A 1 92 ? 2.389 8.901 4.068 1.00 81.50 92 ASN A CA 1
ATOM 783 C C . ASN A 1 92 ? 2.021 7.666 3.246 1.00 81.50 92 ASN A C 1
ATOM 785 O O . ASN A 1 92 ? 1.229 6.829 3.681 1.00 81.50 92 ASN A O 1
ATOM 789 N N . LEU A 1 93 ? 2.592 7.568 2.050 1.00 84.00 93 LEU A N 1
ATOM 790 C CA . LEU A 1 93 ? 2.480 6.408 1.180 1.00 84.00 93 LEU A CA 1
ATOM 791 C C . LEU A 1 93 ? 3.797 5.635 1.250 1.00 84.00 93 LEU A C 1
ATOM 793 O O . LEU A 1 93 ? 4.872 6.192 1.026 1.00 84.00 93 LEU A O 1
ATOM 797 N N . HIS A 1 94 ? 3.713 4.354 1.587 1.00 82.88 94 HIS A N 1
ATOM 798 C CA . HIS A 1 94 ? 4.864 3.463 1.615 1.00 82.88 94 HIS A CA 1
ATOM 799 C C . HIS A 1 94 ? 4.728 2.429 0.501 1.00 82.88 94 HIS A C 1
ATOM 801 O O . HIS A 1 94 ? 3.763 1.664 0.488 1.00 82.88 94 HIS A O 1
ATOM 807 N N . LEU A 1 95 ? 5.673 2.422 -0.437 1.00 86.94 95 LEU A N 1
ATOM 808 C CA . LEU A 1 95 ? 5.689 1.496 -1.561 1.00 86.94 95 LEU A CA 1
ATOM 809 C C . LEU A 1 95 ? 6.727 0.402 -1.312 1.00 86.94 95 LEU A C 1
ATOM 811 O O . LEU A 1 95 ? 7.901 0.686 -1.085 1.00 86.94 95 LEU A O 1
ATOM 815 N N . THR A 1 96 ? 6.312 -0.857 -1.397 1.00 83.81 96 THR A N 1
ATOM 816 C CA . THR A 1 96 ? 7.251 -1.983 -1.375 1.00 83.81 96 THR A CA 1
ATOM 817 C C . THR A 1 96 ? 7.368 -2.559 -2.773 1.00 83.81 96 THR A C 1
ATOM 819 O O . THR A 1 96 ? 6.351 -2.777 -3.426 1.00 83.81 96 THR A O 1
ATOM 822 N N . TYR A 1 97 ? 8.578 -2.834 -3.252 1.00 90.38 97 TYR A N 1
ATOM 823 C CA . TYR A 1 97 ? 8.769 -3.384 -4.598 1.00 90.38 97 TYR A CA 1
ATOM 824 C C . TYR A 1 97 ? 9.893 -4.419 -4.649 1.00 90.38 97 TYR A C 1
ATOM 826 O O . TYR A 1 97 ? 10.841 -4.393 -3.861 1.00 90.38 97 TYR A O 1
ATOM 834 N N . LYS A 1 98 ? 9.774 -5.342 -5.601 1.00 96.12 98 LYS A N 1
ATOM 835 C CA . LYS A 1 98 ? 10.780 -6.338 -5.955 1.00 96.12 98 LYS A CA 1
ATOM 836 C C . LYS A 1 98 ? 11.513 -5.856 -7.208 1.00 96.12 98 LYS A C 1
ATOM 838 O O . LYS A 1 98 ? 10.878 -5.763 -8.257 1.00 96.12 98 LYS A O 1
ATOM 843 N N . PRO A 1 99 ? 12.821 -5.577 -7.151 1.00 95.31 99 PRO A N 1
ATOM 844 C CA . PRO A 1 99 ? 13.575 -5.264 -8.350 1.00 95.31 99 PRO A CA 1
ATOM 845 C C . PRO A 1 99 ? 13.919 -6.541 -9.101 1.00 95.31 99 PRO A C 1
ATOM 847 O O . PRO A 1 99 ? 14.300 -7.554 -8.506 1.00 95.31 99 PRO A O 1
ATOM 850 N N . VAL A 1 100 ? 13.808 -6.473 -10.419 1.00 94.81 100 VAL A N 1
ATOM 851 C CA . VAL A 1 100 ? 14.112 -7.577 -11.319 1.00 94.81 100 VAL A CA 1
ATOM 852 C C . VAL A 1 100 ? 14.991 -7.043 -12.441 1.00 94.81 100 VAL A C 1
ATOM 854 O O . VAL A 1 100 ? 14.640 -6.085 -13.125 1.00 94.81 100 VAL A O 1
ATOM 857 N N . ASN A 1 101 ? 16.156 -7.659 -12.608 1.00 93.81 101 ASN A N 1
ATOM 858 C CA . ASN A 1 101 ? 17.091 -7.340 -13.675 1.00 93.81 101 ASN A CA 1
ATOM 859 C C . ASN A 1 101 ? 17.093 -8.496 -14.683 1.00 93.81 101 ASN A C 1
ATOM 861 O O . ASN A 1 101 ? 17.830 -9.464 -14.505 1.00 93.81 101 ASN A O 1
ATOM 865 N N . ASN A 1 102 ? 16.279 -8.388 -15.736 1.00 92.06 102 ASN A N 1
ATOM 866 C CA . ASN A 1 102 ? 16.257 -9.345 -16.848 1.00 92.06 102 ASN A CA 1
ATOM 867 C C . ASN A 1 102 ? 17.007 -8.789 -18.065 1.00 92.06 102 ASN A C 1
ATOM 869 O O . ASN A 1 102 ? 16.662 -9.074 -19.212 1.00 92.06 102 ASN A O 1
ATOM 873 N N . THR A 1 103 ? 18.044 -7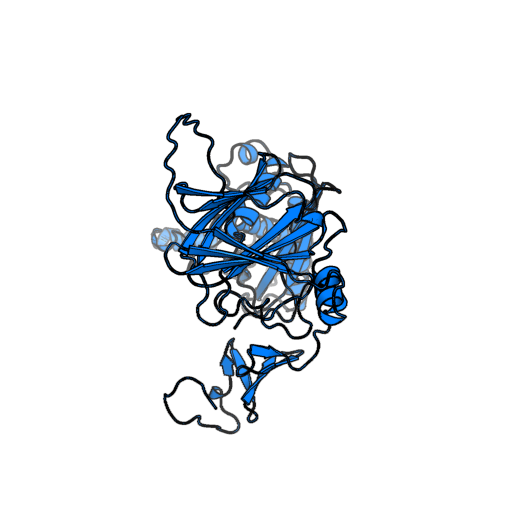.982 -17.839 1.00 88.88 103 THR A N 1
ATOM 874 C CA . THR A 1 103 ? 18.820 -7.389 -18.935 1.00 88.88 103 THR A CA 1
ATOM 875 C C . THR A 1 103 ? 19.902 -8.310 -19.496 1.00 88.88 103 THR A C 1
ATOM 877 O O . THR A 1 103 ? 20.727 -7.882 -20.293 1.00 88.88 103 THR A O 1
ATOM 880 N N . VAL A 1 104 ? 19.920 -9.584 -19.086 1.00 86.50 104 VAL A N 1
ATOM 881 C CA . VAL A 1 104 ? 20.870 -10.599 -19.577 1.00 86.50 104 VAL A CA 1
ATOM 882 C C . VAL A 1 104 ? 22.333 -10.147 -19.401 1.00 86.50 104 VAL A C 1
ATOM 884 O O . VAL A 1 104 ? 23.182 -10.337 -20.263 1.00 86.50 104 VAL A O 1
ATOM 887 N N . GLY A 1 105 ? 22.634 -9.517 -18.261 1.00 83.81 105 GLY A N 1
ATOM 888 C CA . GLY A 1 105 ? 23.989 -9.082 -17.906 1.00 83.81 105 GLY A CA 1
ATOM 889 C C . GLY A 1 105 ? 24.412 -7.718 -18.457 1.00 83.81 105 GLY A C 1
ATOM 890 O O . GLY A 1 105 ? 25.522 -7.289 -18.156 1.00 83.81 105 GLY A O 1
ATOM 891 N N . VAL A 1 106 ? 23.546 -7.016 -19.199 1.00 87.56 106 VAL A N 1
ATOM 892 C CA . VAL A 1 106 ? 23.816 -5.648 -19.681 1.00 87.56 106 VAL A CA 1
ATOM 893 C C . VAL A 1 106 ? 23.929 -4.659 -18.518 1.00 87.56 106 VAL A C 1
ATOM 895 O O . VAL A 1 106 ? 24.865 -3.865 -18.474 1.00 87.56 106 VAL A O 1
ATOM 898 N N . LEU A 1 107 ? 22.999 -4.705 -17.558 1.00 90.44 107 LEU A N 1
ATOM 899 C CA . LEU A 1 107 ? 23.094 -3.922 -16.326 1.00 90.44 107 LEU A CA 1
ATOM 900 C C . LEU A 1 107 ? 23.759 -4.742 -15.224 1.00 90.44 107 LEU A C 1
ATOM 902 O O . LEU A 1 107 ? 23.262 -5.798 -14.823 1.00 90.44 107 LEU A O 1
ATOM 906 N N . SER A 1 108 ? 24.830 -4.195 -14.655 1.00 93.12 108 SER A N 1
ATOM 907 C CA . SER A 1 108 ? 25.388 -4.682 -13.394 1.00 93.12 108 SER A CA 1
ATOM 908 C C . SER A 1 108 ? 24.457 -4.389 -12.209 1.00 93.12 108 SER A C 1
ATOM 910 O O . SER A 1 108 ? 23.597 -3.508 -12.263 1.00 93.12 108 SER A O 1
ATOM 912 N N . ASN A 1 109 ? 24.671 -5.074 -11.082 1.00 91.00 109 ASN A N 1
ATOM 913 C CA . ASN A 1 109 ? 23.915 -4.818 -9.848 1.00 91.00 109 ASN A CA 1
ATOM 914 C C . ASN A 1 109 ? 24.066 -3.370 -9.346 1.00 91.00 109 ASN A C 1
ATOM 916 O O . ASN A 1 109 ? 23.115 -2.807 -8.809 1.00 91.00 109 ASN A O 1
ATOM 920 N N . ALA A 1 110 ? 25.242 -2.760 -9.535 1.00 92.19 110 ALA A N 1
ATOM 921 C CA . ALA A 1 110 ? 25.493 -1.375 -9.140 1.00 92.19 110 ALA A CA 1
ATOM 922 C C . ALA A 1 110 ? 24.691 -0.393 -10.005 1.00 92.19 110 ALA A C 1
ATOM 924 O O . ALA A 1 110 ? 23.997 0.472 -9.480 1.00 92.19 110 ALA A O 1
ATOM 925 N N . GLN A 1 111 ? 24.713 -0.585 -11.325 1.00 94.12 111 GLN A N 1
ATOM 926 C CA . GLN A 1 111 ? 23.938 0.226 -12.264 1.00 94.12 111 GLN A CA 1
ATOM 927 C C . GLN A 1 111 ? 22.432 0.071 -12.032 1.00 94.12 111 GLN A C 1
ATOM 929 O O . GLN A 1 111 ? 21.698 1.056 -12.008 1.00 94.12 111 GLN A O 1
ATOM 934 N N . MET A 1 112 ? 21.978 -1.158 -11.770 1.00 94.44 112 MET A N 1
ATOM 935 C CA . MET A 1 112 ? 20.594 -1.426 -11.392 1.00 94.44 112 MET A CA 1
ATOM 936 C C . MET A 1 112 ? 20.201 -0.655 -10.123 1.00 94.44 112 MET A C 1
ATOM 938 O O . MET A 1 112 ? 19.168 0.008 -10.102 1.00 94.44 112 MET A O 1
ATOM 942 N N . SER A 1 113 ? 21.046 -0.677 -9.088 1.00 93.94 113 SER A N 1
ATOM 943 C CA . SER A 1 113 ? 20.828 0.094 -7.858 1.00 93.94 113 SER A CA 1
ATOM 944 C C . SER A 1 113 ? 20.688 1.595 -8.130 1.00 93.94 113 SER A C 1
ATOM 946 O O . SER A 1 113 ? 19.815 2.238 -7.553 1.00 93.94 113 SER A O 1
ATOM 948 N N . THR A 1 114 ? 21.513 2.160 -9.014 1.00 95.69 114 THR A N 1
ATOM 949 C CA . THR A 1 114 ? 21.418 3.573 -9.407 1.00 95.69 114 THR A CA 1
ATOM 950 C C . THR A 1 114 ? 20.095 3.884 -10.112 1.00 95.69 114 THR A C 1
ATOM 952 O O . THR A 1 114 ? 19.439 4.857 -9.752 1.00 95.69 114 THR A O 1
ATOM 955 N N . LEU A 1 115 ? 19.649 3.051 -11.062 1.00 95.38 115 LEU A N 1
ATOM 956 C CA . LEU A 1 115 ? 18.370 3.278 -11.757 1.00 95.38 115 LEU A CA 1
ATOM 957 C C . LEU A 1 115 ? 17.168 3.210 -10.812 1.00 95.38 115 LEU A C 1
ATOM 959 O O . LEU A 1 115 ? 16.239 4.005 -10.949 1.00 95.38 115 LEU A O 1
ATOM 963 N N . LEU A 1 116 ? 17.190 2.285 -9.849 1.00 96.50 116 LEU A N 1
ATOM 964 C CA . LEU A 1 116 ? 16.145 2.170 -8.832 1.00 96.50 116 LEU A CA 1
ATOM 965 C C . LEU A 1 116 ? 16.079 3.432 -7.963 1.00 96.50 116 LEU A C 1
ATOM 967 O O . LEU A 1 116 ? 14.998 3.988 -7.787 1.00 96.50 116 LEU A O 1
ATOM 971 N N . GLN A 1 117 ? 17.226 3.934 -7.493 1.00 96.25 117 GLN A N 1
ATOM 972 C CA . GLN A 1 117 ? 17.297 5.172 -6.706 1.00 96.25 117 GLN A CA 1
ATOM 973 C C . GLN A 1 117 ? 16.813 6.395 -7.494 1.00 96.25 117 GLN A C 1
ATOM 975 O O . GLN A 1 117 ? 16.083 7.231 -6.961 1.00 96.25 117 GLN A O 1
ATOM 980 N N . GLU A 1 118 ? 17.185 6.508 -8.771 1.00 97.00 118 GLU A N 1
ATOM 981 C CA . GLU A 1 118 ? 16.729 7.613 -9.618 1.00 97.00 118 GLU A CA 1
ATOM 982 C C . GLU A 1 118 ? 15.216 7.538 -9.892 1.00 97.00 118 GLU A C 1
ATOM 984 O O . GLU A 1 118 ? 14.534 8.566 -9.850 1.00 97.00 118 GLU A O 1
ATOM 989 N N . ARG A 1 119 ? 14.660 6.333 -10.087 1.00 97.50 119 ARG A N 1
ATOM 990 C CA . ARG A 1 119 ? 13.206 6.119 -10.190 1.00 97.50 119 ARG A CA 1
ATOM 991 C C . ARG A 1 119 ? 12.484 6.489 -8.894 1.00 97.50 119 ARG A C 1
ATOM 993 O O . ARG A 1 119 ? 11.495 7.216 -8.953 1.00 97.50 119 ARG A O 1
ATOM 1000 N N . GLU A 1 120 ? 12.982 6.065 -7.731 1.00 97.06 120 GLU A N 1
ATOM 1001 C CA . GLU A 1 120 ? 12.435 6.462 -6.424 1.00 97.06 120 GLU A CA 1
ATOM 1002 C C . GLU A 1 120 ? 12.419 7.987 -6.257 1.00 97.06 120 GLU A C 1
ATOM 1004 O O . GLU A 1 120 ? 11.391 8.566 -5.894 1.00 97.06 120 GLU A O 1
ATOM 1009 N N . ALA A 1 121 ? 13.527 8.659 -6.583 1.00 96.50 121 ALA A N 1
ATOM 1010 C CA . ALA A 1 121 ? 13.627 10.115 -6.523 1.00 96.50 121 ALA A CA 1
ATOM 1011 C C . ALA A 1 121 ? 12.629 10.801 -7.472 1.00 96.50 121 ALA A C 1
ATOM 1013 O O . ALA A 1 121 ? 11.977 11.781 -7.093 1.00 96.50 121 ALA A O 1
ATOM 1014 N N . GLN A 1 122 ? 12.462 10.266 -8.686 1.00 96.81 122 GLN A N 1
ATOM 1015 C CA . GLN A 1 122 ? 11.473 10.757 -9.642 1.00 96.81 122 GLN A CA 1
ATOM 1016 C C . GLN A 1 122 ? 10.044 10.584 -9.108 1.00 96.81 122 GLN A C 1
ATOM 1018 O O . GLN A 1 122 ? 9.250 11.521 -9.198 1.00 96.81 122 GLN A O 1
ATOM 1023 N N . ILE A 1 123 ? 9.722 9.444 -8.489 1.00 97.56 123 ILE A N 1
ATOM 1024 C CA . ILE A 1 123 ? 8.409 9.206 -7.876 1.00 97.56 123 ILE A CA 1
ATOM 1025 C C . ILE A 1 123 ? 8.161 10.183 -6.723 1.00 97.56 123 ILE A C 1
ATOM 1027 O O . ILE A 1 123 ? 7.102 10.807 -6.672 1.00 97.56 123 ILE A O 1
ATOM 1031 N N . VAL A 1 124 ? 9.125 10.374 -5.819 1.00 96.38 124 VAL A N 1
ATOM 1032 C CA . VAL A 1 124 ? 8.999 11.336 -4.705 1.00 96.38 124 VAL A CA 1
ATOM 1033 C C . VAL A 1 124 ? 8.735 12.742 -5.233 1.00 96.38 124 VAL A C 1
ATOM 1035 O O . VAL A 1 124 ? 7.843 13.426 -4.734 1.00 96.38 124 VAL A O 1
ATOM 1038 N N . SER A 1 125 ? 9.468 13.153 -6.267 1.00 96.31 125 SER A N 1
ATOM 1039 C CA . SER A 1 125 ? 9.319 14.465 -6.899 1.00 96.31 125 SER A CA 1
ATOM 1040 C C . SER A 1 125 ? 7.951 14.645 -7.569 1.00 96.31 125 SER A C 1
ATOM 1042 O O . SER A 1 125 ? 7.305 15.682 -7.412 1.00 96.31 125 SER A O 1
ATOM 1044 N N . SER A 1 126 ? 7.476 13.633 -8.299 1.00 95.00 126 SER A N 1
ATOM 1045 C CA . SER A 1 126 ? 6.215 13.713 -9.039 1.00 95.00 126 SER A CA 1
ATOM 1046 C C . SER A 1 126 ? 4.995 13.564 -8.135 1.00 95.00 126 SER A C 1
ATOM 1048 O O . SER A 1 126 ? 4.086 14.401 -8.162 1.00 95.00 126 SER A O 1
ATOM 1050 N N . PHE A 1 127 ? 4.964 12.489 -7.349 1.00 95.38 127 PHE A N 1
ATOM 1051 C CA . PHE A 1 127 ? 3.797 12.047 -6.596 1.00 95.38 127 PHE A CA 1
ATOM 1052 C C . PHE A 1 127 ? 3.755 12.626 -5.178 1.00 95.38 127 PHE A C 1
ATOM 1054 O O . PHE A 1 127 ? 2.667 12.778 -4.620 1.00 95.38 127 PHE A O 1
ATOM 1061 N N . GLY A 1 128 ? 4.899 13.020 -4.612 1.00 92.75 128 GLY A N 1
ATOM 1062 C CA . GLY A 1 128 ? 4.950 13.800 -3.377 1.00 92.75 128 GLY A CA 1
ATOM 1063 C C . GLY A 1 128 ? 4.463 15.237 -3.580 1.00 92.75 128 GLY A C 1
ATOM 1064 O O . GLY A 1 128 ? 4.306 15.714 -4.706 1.00 92.75 128 GLY A O 1
ATOM 1065 N N . GLY A 1 129 ? 4.196 15.944 -2.483 1.00 93.31 129 GLY A N 1
ATOM 1066 C CA . GLY A 1 129 ? 3.681 17.318 -2.511 1.00 93.31 129 GLY A CA 1
ATOM 1067 C C . GLY A 1 129 ? 2.213 17.417 -2.107 1.00 93.31 129 GLY A C 1
ATOM 1068 O O . GLY A 1 129 ? 1.640 16.486 -1.553 1.00 93.31 129 GLY A O 1
ATOM 1069 N N . LYS A 1 130 ? 1.592 18.575 -2.340 1.00 94.62 130 LYS A N 1
ATOM 1070 C CA . LYS A 1 130 ? 0.217 18.829 -1.892 1.00 94.62 130 LYS A CA 1
ATOM 1071 C C . LYS A 1 130 ? -0.820 18.121 -2.771 1.00 94.62 130 LYS A C 1
ATOM 1073 O O . LYS A 1 130 ? -0.751 18.217 -4.001 1.00 94.62 130 LYS A O 1
ATOM 1078 N N . ASP A 1 131 ? -1.772 17.428 -2.144 1.00 92.44 131 ASP A N 1
ATOM 1079 C CA . ASP A 1 131 ? -3.017 16.992 -2.790 1.00 92.44 131 ASP A CA 1
ATOM 1080 C C . ASP A 1 131 ? -4.013 18.164 -2.908 1.00 92.44 131 ASP A C 1
ATOM 1082 O O . ASP A 1 131 ? -3.747 19.270 -2.427 1.00 92.44 131 ASP A O 1
ATOM 1086 N N . ALA A 1 132 ? -5.146 17.955 -3.584 1.00 90.69 132 ALA A N 1
ATOM 1087 C CA . ALA A 1 132 ? -6.121 19.030 -3.802 1.00 90.69 132 ALA A CA 1
ATOM 1088 C C . ALA A 1 132 ? -6.847 19.500 -2.522 1.00 90.69 132 ALA A C 1
ATOM 1090 O O . ALA A 1 132 ? -7.397 20.597 -2.517 1.00 90.69 132 ALA A O 1
ATOM 1091 N N . ASP A 1 133 ? -6.789 18.727 -1.431 1.00 87.38 133 ASP A N 1
ATOM 1092 C CA . ASP A 1 133 ? -7.298 19.120 -0.108 1.00 87.38 133 ASP A CA 1
ATOM 1093 C C . ASP A 1 133 ? -6.222 19.846 0.734 1.00 87.38 133 ASP A C 1
ATOM 1095 O O . ASP A 1 133 ? -6.461 20.260 1.873 1.00 87.38 133 ASP A O 1
ATOM 1099 N N . GLY A 1 134 ? -5.013 20.016 0.185 1.00 88.75 134 GLY A N 1
ATOM 1100 C CA . GLY A 1 134 ? -3.882 20.661 0.846 1.00 88.75 134 GLY A CA 1
ATOM 1101 C C . GLY A 1 134 ? -3.112 19.752 1.812 1.00 88.75 134 GLY A C 1
ATOM 1102 O O . GLY A 1 134 ? -2.270 20.251 2.576 1.00 88.75 134 GLY A O 1
ATOM 1103 N N . ASN A 1 135 ? -3.348 18.438 1.783 1.00 86.81 135 ASN A N 1
ATOM 1104 C CA . ASN A 1 135 ? -2.555 17.483 2.550 1.00 86.81 135 ASN A CA 1
ATOM 1105 C C . ASN A 1 135 ? -1.177 17.304 1.909 1.00 86.81 135 ASN A C 1
ATOM 1107 O O . ASN A 1 135 ? -1.053 17.217 0.690 1.00 86.81 135 ASN A O 1
ATOM 1111 N N . GLN A 1 136 ? -0.128 17.255 2.726 1.00 92.69 136 GLN A N 1
ATOM 1112 C CA . GLN A 1 136 ? 1.229 16.962 2.277 1.00 92.69 136 GLN A CA 1
ATOM 1113 C C . GLN A 1 136 ? 1.402 15.456 2.073 1.00 92.69 136 GLN A C 1
ATOM 1115 O O . GLN A 1 136 ? 1.380 14.708 3.045 1.00 92.69 136 GLN A O 1
ATOM 1120 N N . VAL A 1 137 ? 1.609 15.028 0.832 1.00 90.31 137 VAL A N 1
ATOM 1121 C CA . VAL A 1 137 ? 1.902 13.639 0.475 1.00 90.31 137 VAL A CA 1
ATOM 1122 C C . VAL A 1 137 ? 3.406 13.398 0.557 1.00 90.31 137 VAL A C 1
ATOM 1124 O O . VAL A 1 137 ? 4.191 14.105 -0.083 1.00 90.31 137 VAL A O 1
ATOM 1127 N N . ASN A 1 138 ? 3.794 12.395 1.335 1.00 86.75 138 ASN A N 1
ATOM 1128 C CA . ASN A 1 138 ? 5.157 11.911 1.496 1.00 86.75 138 ASN A CA 1
ATOM 1129 C C . ASN A 1 138 ? 5.226 10.472 0.995 1.00 86.75 138 ASN A C 1
ATOM 1131 O O . ASN A 1 138 ? 4.307 9.687 1.236 1.00 86.75 138 ASN A O 1
ATOM 1135 N N . ILE A 1 139 ? 6.320 10.127 0.325 1.00 87.50 139 ILE A N 1
ATOM 1136 C CA . ILE A 1 139 ? 6.506 8.805 -0.271 1.00 87.50 139 ILE A CA 1
ATOM 1137 C C . ILE A 1 139 ? 7.797 8.209 0.257 1.00 87.50 139 ILE A C 1
ATOM 1139 O O . ILE A 1 139 ? 8.819 8.886 0.333 1.00 87.50 139 ILE A O 1
ATOM 1143 N N . THR A 1 140 ? 7.723 6.944 0.646 1.00 83.88 140 THR A N 1
ATOM 1144 C CA . THR A 1 140 ? 8.858 6.158 1.131 1.00 83.88 140 THR A CA 1
ATOM 1145 C C . THR A 1 140 ? 8.833 4.782 0.485 1.00 83.88 140 THR A C 1
ATOM 1147 O O . THR A 1 140 ? 7.780 4.337 0.024 1.00 83.88 140 THR A O 1
ATOM 1150 N N . PHE A 1 141 ? 9.981 4.107 0.467 1.00 86.62 141 PHE A N 1
ATOM 1151 C CA . PHE A 1 141 ? 10.136 2.838 -0.235 1.00 86.62 141 PHE A CA 1
ATOM 1152 C C . PHE A 1 141 ? 10.735 1.754 0.651 1.00 86.62 141 PHE A C 1
ATOM 1154 O O . PHE A 1 141 ? 11.437 2.027 1.626 1.00 86.62 141 PHE A O 1
ATOM 1161 N N . THR A 1 142 ? 10.473 0.502 0.295 1.00 84.88 142 THR A N 1
ATOM 1162 C CA . THR A 1 142 ? 11.239 -0.651 0.769 1.00 84.88 142 THR A CA 1
ATOM 1163 C C . THR A 1 142 ? 11.407 -1.656 -0.357 1.00 84.88 142 THR A C 1
ATOM 1165 O O . THR A 1 142 ? 10.442 -2.207 -0.889 1.00 84.88 142 THR A O 1
ATOM 1168 N N . GLN A 1 143 ? 12.663 -1.930 -0.687 1.00 85.06 143 GLN A N 1
ATOM 1169 C CA . GLN A 1 143 ? 13.021 -2.994 -1.606 1.00 85.06 143 GLN A CA 1
ATOM 1170 C C . GLN A 1 143 ? 12.877 -4.352 -0.902 1.00 85.06 143 GLN A C 1
ATOM 1172 O O . GLN A 1 143 ? 13.458 -4.581 0.159 1.00 85.06 143 GLN A O 1
ATOM 1177 N N . SER A 1 144 ? 12.120 -5.278 -1.489 1.00 81.81 144 SER A N 1
ATOM 1178 C CA . SER A 1 144 ? 11.929 -6.624 -0.949 1.00 81.81 144 SER A CA 1
ATOM 1179 C C . SER A 1 144 ? 11.663 -7.637 -2.053 1.00 81.81 144 SER A C 1
ATOM 1181 O O . SER A 1 144 ? 10.727 -7.492 -2.834 1.00 81.81 144 SER A O 1
ATOM 1183 N N . ASN A 1 145 ? 12.411 -8.743 -2.049 1.00 78.88 145 ASN A N 1
ATOM 1184 C CA . ASN A 1 145 ? 12.178 -9.864 -2.969 1.00 78.88 145 ASN A CA 1
ATOM 1185 C C . ASN A 1 145 ? 10.817 -10.552 -2.768 1.00 78.88 145 ASN A C 1
ATOM 1187 O O . ASN A 1 145 ? 10.411 -11.348 -3.612 1.00 78.88 145 ASN A O 1
ATOM 1191 N N . LYS A 1 146 ? 10.131 -10.260 -1.655 1.00 77.00 146 LYS A N 1
ATOM 1192 C CA . LYS A 1 146 ? 8.795 -10.770 -1.327 1.00 77.00 146 LYS A CA 1
ATOM 1193 C C . LYS A 1 146 ? 7.667 -9.816 -1.740 1.00 77.00 146 LYS A C 1
ATOM 1195 O O . LYS A 1 146 ? 6.512 -10.145 -1.488 1.00 77.00 146 LYS A O 1
ATOM 1200 N N . SER A 1 147 ? 7.974 -8.643 -2.304 1.00 76.38 147 SER A N 1
ATOM 1201 C CA . SER A 1 147 ? 6.927 -7.718 -2.748 1.00 76.38 147 SER A CA 1
ATOM 1202 C C . SER A 1 147 ? 6.135 -8.300 -3.922 1.00 76.38 147 SER A C 1
ATOM 1204 O O . SER A 1 147 ? 6.688 -8.971 -4.795 1.00 76.38 147 SER A O 1
ATOM 1206 N N . THR A 1 148 ? 4.836 -8.021 -3.923 1.00 84.00 148 THR A N 1
ATOM 1207 C CA . THR A 1 148 ? 3.874 -8.339 -4.984 1.00 84.00 148 THR A CA 1
ATOM 1208 C C . THR A 1 148 ? 3.865 -7.300 -6.104 1.00 84.00 148 THR A C 1
ATOM 1210 O O . THR A 1 148 ? 3.250 -7.528 -7.141 1.00 84.00 148 THR A O 1
ATOM 1213 N N . ILE A 1 149 ? 4.547 -6.167 -5.919 1.00 89.56 149 ILE A N 1
ATOM 1214 C CA . ILE A 1 149 ? 4.833 -5.210 -6.987 1.00 89.56 149 ILE A CA 1
ATOM 1215 C C . ILE A 1 149 ? 6.256 -5.457 -7.485 1.00 89.56 149 ILE A C 1
ATOM 1217 O O . ILE A 1 149 ? 7.208 -5.378 -6.708 1.00 89.56 149 ILE A O 1
ATOM 1221 N N . ALA A 1 150 ? 6.413 -5.739 -8.776 1.00 95.94 150 ALA A N 1
ATOM 1222 C CA . ALA A 1 150 ? 7.710 -5.948 -9.411 1.00 95.94 150 ALA A CA 1
ATOM 1223 C C . ALA A 1 150 ? 8.095 -4.777 -10.328 1.00 95.94 150 ALA A C 1
ATOM 1225 O O . ALA A 1 150 ? 7.306 -4.322 -11.160 1.00 95.94 150 ALA A O 1
ATOM 1226 N N . TRP A 1 151 ? 9.335 -4.313 -10.184 1.00 97.44 151 TRP A N 1
ATOM 1227 C CA . TRP A 1 151 ? 9.972 -3.336 -11.061 1.00 97.44 151 TRP A CA 1
ATOM 1228 C C . TRP A 1 151 ? 11.029 -4.041 -11.897 1.00 97.44 151 TRP A C 1
ATOM 1230 O O . TRP A 1 151 ? 12.093 -4.399 -11.387 1.00 97.44 151 TRP A O 1
ATOM 1240 N N . GLU A 1 152 ? 10.727 -4.247 -13.174 1.00 95.06 152 GLU A N 1
ATOM 1241 C CA . GLU A 1 152 ? 11.578 -5.013 -14.073 1.00 95.06 152 GLU A CA 1
ATOM 1242 C C . GLU A 1 152 ? 12.264 -4.127 -15.102 1.00 95.06 152 GLU A C 1
ATOM 1244 O O . GLU A 1 152 ? 11.649 -3.244 -15.703 1.00 95.06 152 GLU A O 1
ATOM 1249 N N . TYR A 1 153 ? 13.547 -4.393 -15.312 1.00 92.56 153 TYR A N 1
ATOM 1250 C CA . TYR A 1 153 ? 14.349 -3.790 -16.365 1.00 92.56 153 TYR A CA 1
ATOM 1251 C C . TYR A 1 153 ? 14.772 -4.906 -17.308 1.00 92.56 153 TYR A C 1
ATOM 1253 O O . TYR A 1 153 ? 15.410 -5.878 -16.891 1.00 92.56 153 TYR A O 1
ATOM 1261 N N . ASN A 1 154 ? 14.387 -4.766 -18.572 1.00 89.31 154 ASN A N 1
ATOM 1262 C CA . ASN A 1 154 ? 14.451 -5.832 -19.560 1.00 89.31 154 ASN A CA 1
ATOM 1263 C C . ASN A 1 154 ? 15.129 -5.327 -20.847 1.00 89.31 154 ASN A C 1
ATOM 1265 O O . ASN A 1 154 ? 15.164 -4.125 -21.105 1.00 89.31 154 ASN A O 1
ATOM 1269 N N . MET A 1 155 ? 15.639 -6.244 -21.675 1.00 84.56 155 MET A N 1
ATOM 1270 C CA . MET A 1 155 ? 16.105 -5.940 -23.045 1.00 84.56 155 MET A CA 1
ATOM 1271 C C . MET A 1 155 ? 14.984 -6.023 -24.102 1.00 84.56 155 MET A C 1
ATOM 1273 O O . MET A 1 155 ? 15.189 -5.686 -25.263 1.00 84.56 155 MET A O 1
ATOM 1277 N N . GLY A 1 156 ? 13.806 -6.494 -23.695 1.00 78.06 156 GLY A N 1
ATOM 1278 C CA . GLY A 1 156 ? 12.598 -6.676 -24.497 1.00 78.06 156 GLY A CA 1
ATOM 1279 C C . GLY A 1 156 ? 11.405 -6.917 -23.570 1.00 78.06 156 GLY A C 1
ATOM 1280 O O . GLY A 1 156 ? 11.591 -7.133 -22.372 1.00 78.06 156 GLY A O 1
ATOM 1281 N N . TYR A 1 157 ? 10.181 -6.850 -24.084 1.00 77.06 157 TYR A N 1
ATOM 1282 C CA . TYR A 1 157 ? 8.987 -6.963 -23.240 1.00 77.06 157 TYR A CA 1
ATOM 1283 C C . TYR A 1 157 ? 8.522 -8.397 -23.035 1.00 77.06 157 TYR A C 1
ATOM 1285 O O . TYR A 1 157 ? 8.464 -9.183 -23.977 1.00 77.06 157 TYR A O 1
ATOM 1293 N N . ASP A 1 158 ? 8.087 -8.686 -21.810 1.00 80.94 158 ASP A N 1
ATOM 1294 C CA . ASP A 1 158 ? 7.262 -9.845 -21.512 1.00 80.94 158 ASP A CA 1
ATOM 1295 C C . ASP A 1 158 ? 5.784 -9.427 -21.465 1.00 80.94 158 ASP A C 1
ATOM 1297 O O . ASP A 1 158 ? 5.345 -8.696 -20.571 1.00 80.94 158 ASP A O 1
ATOM 1301 N N . LEU A 1 159 ? 5.000 -9.894 -22.436 1.00 81.31 159 LEU A N 1
ATOM 1302 C CA . LEU A 1 159 ? 3.558 -9.643 -22.497 1.00 81.31 159 LEU A CA 1
ATOM 1303 C C . LEU A 1 159 ? 2.747 -10.578 -21.585 1.00 81.31 159 LEU A C 1
ATOM 1305 O O . LEU A 1 159 ? 1.535 -10.399 -21.437 1.00 81.31 159 LEU A O 1
ATOM 1309 N N . SER A 1 160 ? 3.383 -11.560 -20.940 1.00 81.31 160 SER A N 1
ATOM 1310 C CA . SER A 1 160 ? 2.698 -12.504 -20.060 1.00 81.31 160 SER A CA 1
ATOM 1311 C C . SER A 1 160 ? 2.016 -11.779 -18.895 1.00 81.31 160 SER A C 1
ATOM 1313 O O . SER A 1 160 ? 2.632 -11.003 -18.170 1.00 81.31 160 SER A O 1
ATOM 1315 N N . GLY A 1 161 ? 0.715 -11.990 -18.700 1.00 80.31 161 GLY A N 1
ATOM 1316 C CA . GLY A 1 161 ? -0.027 -11.354 -17.602 1.00 80.31 161 GLY A CA 1
ATOM 1317 C C . GLY A 1 161 ? -0.293 -9.851 -17.762 1.00 80.31 161 GLY A C 1
ATOM 1318 O O . GLY A 1 161 ? -0.838 -9.248 -16.836 1.00 80.31 161 GLY A O 1
ATOM 1319 N N . VAL A 1 162 ? 0.037 -9.259 -18.916 1.00 84.50 162 VAL A N 1
ATOM 1320 C CA . VAL A 1 162 ? -0.359 -7.890 -19.270 1.00 84.50 162 VAL A CA 1
ATOM 1321 C C . VAL A 1 162 ? -1.820 -7.893 -19.716 1.00 84.50 162 VAL A C 1
ATOM 1323 O O . VAL A 1 162 ? -2.239 -8.689 -20.559 1.00 84.50 162 VAL A O 1
ATOM 1326 N N . GLU A 1 163 ? -2.623 -7.008 -19.134 1.00 83.75 163 GLU A N 1
ATOM 1327 C CA . GLU A 1 163 ? -4.051 -6.913 -19.398 1.00 83.75 163 GLU A CA 1
ATOM 1328 C C . GLU A 1 163 ? -4.309 -6.606 -20.879 1.00 83.75 163 GLU A C 1
ATOM 1330 O O . GLU A 1 163 ? -3.778 -5.643 -21.427 1.00 83.75 163 GLU A O 1
ATOM 1335 N N . LYS A 1 164 ? -5.168 -7.410 -21.521 1.00 80.12 164 LYS A N 1
ATOM 1336 C CA . LYS A 1 164 ? -5.563 -7.288 -22.938 1.00 80.12 164 LYS A CA 1
ATOM 1337 C C . LYS A 1 164 ? -4.449 -7.571 -23.953 1.00 80.12 164 LYS A C 1
ATOM 1339 O O . LYS A 1 164 ? -4.712 -7.445 -25.147 1.00 80.12 164 LYS A O 1
ATOM 1344 N N . ALA A 1 165 ? -3.254 -7.995 -23.536 1.00 80.88 165 ALA A N 1
ATOM 1345 C CA . ALA A 1 165 ? -2.201 -8.398 -24.473 1.00 80.88 165 ALA A CA 1
ATOM 1346 C C . ALA A 1 165 ? -2.575 -9.661 -25.275 1.00 80.88 165 ALA A C 1
ATOM 1348 O O . ALA A 1 165 ? -2.165 -9.818 -26.422 1.00 80.88 165 ALA A O 1
ATOM 1349 N N . ASP A 1 166 ? -3.425 -10.517 -24.702 1.00 75.94 166 ASP A N 1
ATOM 1350 C CA . ASP A 1 166 ? -4.037 -11.689 -25.339 1.00 75.94 166 ASP A CA 1
ATOM 1351 C C . ASP A 1 166 ? -4.985 -11.339 -26.499 1.00 75.94 166 ASP A C 1
ATOM 1353 O O . ASP A 1 166 ? -5.315 -12.201 -27.310 1.00 75.94 166 ASP A O 1
ATOM 1357 N N . LYS A 1 167 ? -5.421 -10.076 -26.584 1.00 75.81 167 LYS A N 1
ATOM 1358 C CA . LYS A 1 167 ? -6.316 -9.571 -27.635 1.00 75.81 167 LYS A CA 1
ATOM 1359 C C . LYS A 1 167 ? -5.580 -8.911 -28.798 1.00 75.81 167 LYS A C 1
ATOM 1361 O O . LYS A 1 167 ? -6.234 -8.550 -29.773 1.00 75.81 167 LYS A O 1
ATOM 1366 N N . LEU A 1 168 ? -4.266 -8.730 -28.684 1.00 75.38 168 LEU A N 1
ATOM 1367 C CA . LEU A 1 168 ? -3.431 -8.182 -29.748 1.00 75.38 168 LEU A CA 1
ATOM 1368 C C . LEU A 1 168 ? -3.131 -9.266 -30.787 1.00 75.38 168 LEU A C 1
ATOM 1370 O O . LEU A 1 168 ? -2.871 -10.420 -30.438 1.00 75.38 168 LEU A O 1
ATOM 1374 N N . GLY A 1 169 ? -3.142 -8.897 -32.067 1.00 77.94 169 GLY A N 1
ATOM 1375 C CA . GLY A 1 169 ? -2.648 -9.778 -33.126 1.00 77.94 169 GLY A CA 1
ATOM 1376 C C . GLY A 1 169 ? -1.133 -9.989 -33.018 1.00 77.94 169 GLY A C 1
ATOM 1377 O O . GLY A 1 169 ? -0.431 -9.149 -32.465 1.00 77.94 169 GLY A O 1
ATOM 1378 N N . ALA A 1 170 ? -0.601 -11.071 -33.597 1.00 75.25 170 ALA A N 1
ATOM 1379 C CA . ALA A 1 170 ? 0.837 -11.381 -33.544 1.00 75.25 170 ALA A CA 1
ATOM 1380 C C . ALA A 1 170 ? 1.726 -10.205 -34.007 1.00 75.25 170 ALA A C 1
ATOM 1382 O O . ALA A 1 170 ? 2.677 -9.839 -33.328 1.00 75.25 170 ALA A O 1
ATOM 1383 N N . ASN A 1 171 ? 1.342 -9.526 -35.094 1.00 73.50 171 ASN A N 1
ATOM 1384 C CA . ASN A 1 171 ? 2.066 -8.352 -35.598 1.00 73.50 171 ASN A CA 1
ATOM 1385 C C . ASN A 1 171 ? 2.014 -7.147 -34.638 1.00 73.50 171 ASN A C 1
ATOM 1387 O O . ASN A 1 171 ? 2.943 -6.345 -34.603 1.00 73.50 171 ASN A O 1
ATOM 1391 N N . GLU A 1 172 ? 0.926 -6.989 -33.881 1.00 70.25 172 GLU A N 1
ATOM 1392 C CA . GLU A 1 172 ? 0.787 -5.918 -32.886 1.00 70.25 172 GLU A CA 1
ATOM 1393 C C . GLU A 1 172 ? 1.599 -6.242 -31.629 1.00 70.25 172 GLU A C 1
ATOM 1395 O O . GLU A 1 172 ? 2.223 -5.352 -31.060 1.00 70.25 172 GLU A O 1
ATOM 1400 N N . GLN A 1 173 ? 1.654 -7.516 -31.231 1.00 69.50 173 GLN A N 1
ATOM 1401 C CA . GLN A 1 173 ? 2.529 -7.985 -30.155 1.00 69.50 173 GLN A CA 1
ATOM 1402 C C . GLN A 1 173 ? 4.005 -7.760 -30.503 1.00 69.50 173 GLN A C 1
ATOM 1404 O O . GLN A 1 173 ? 4.749 -7.236 -29.673 1.00 69.50 173 GLN A O 1
ATOM 1409 N N . ASP A 1 174 ? 4.402 -8.062 -31.743 1.00 69.19 174 ASP A N 1
ATOM 1410 C CA . ASP A 1 174 ? 5.757 -7.814 -32.239 1.00 69.19 174 ASP A CA 1
ATOM 1411 C C . ASP A 1 174 ? 6.096 -6.316 -32.232 1.00 69.19 174 ASP A C 1
ATOM 1413 O O . ASP A 1 174 ? 7.172 -5.936 -31.773 1.00 69.19 174 ASP A O 1
ATOM 1417 N N . GLN A 1 175 ? 5.171 -5.447 -32.665 1.00 67.75 175 GLN A N 1
ATOM 1418 C CA . GLN A 1 175 ? 5.367 -3.991 -32.621 1.00 67.75 175 GLN A CA 1
ATOM 1419 C C . GLN A 1 175 ? 5.479 -3.452 -31.189 1.00 67.75 175 GLN A C 1
ATOM 1421 O O . GLN A 1 175 ? 6.406 -2.698 -30.890 1.00 67.75 175 GLN A O 1
ATOM 1426 N N . VAL A 1 176 ? 4.596 -3.879 -30.280 1.00 67.31 176 VAL A N 1
ATOM 1427 C CA . VAL A 1 176 ? 4.672 -3.524 -28.851 1.00 67.31 176 VAL A CA 1
ATOM 1428 C C . VAL A 1 176 ? 6.006 -3.978 -28.249 1.00 67.31 176 VAL A C 1
ATOM 1430 O O . VAL A 1 176 ? 6.577 -3.262 -27.427 1.00 67.31 176 VAL A O 1
ATOM 1433 N N . GLY A 1 177 ? 6.539 -5.118 -28.696 1.00 63.09 177 GLY A N 1
ATOM 1434 C CA . GLY A 1 177 ? 7.837 -5.645 -28.284 1.00 63.09 177 GLY A CA 1
ATOM 1435 C C . GLY A 1 177 ? 9.034 -4.741 -28.606 1.00 63.09 177 GLY A C 1
ATOM 1436 O O . GLY A 1 177 ? 10.032 -4.795 -27.885 1.00 63.09 177 GLY A O 1
ATOM 1437 N N . VAL A 1 178 ? 8.939 -3.891 -29.639 1.00 63.56 178 VAL A N 1
ATOM 1438 C CA . VAL A 1 178 ? 10.074 -3.101 -30.162 1.00 63.56 178 VAL A CA 1
ATOM 1439 C C . VAL A 1 178 ? 9.914 -1.579 -30.076 1.00 63.56 178 VAL A C 1
ATOM 1441 O O . VAL A 1 178 ? 10.913 -0.878 -30.220 1.00 63.56 178 VAL A O 1
ATOM 1444 N N . THR A 1 179 ? 8.717 -1.031 -29.839 1.00 68.38 179 THR A N 1
ATOM 1445 C CA . THR A 1 179 ? 8.517 0.439 -29.787 1.00 68.38 179 THR A CA 1
ATOM 1446 C C . THR A 1 179 ? 8.103 0.991 -28.430 1.00 68.38 179 THR A C 1
ATOM 1448 O O . THR A 1 179 ? 8.231 2.191 -28.191 1.00 68.38 179 THR A O 1
ATOM 1451 N N . THR A 1 180 ? 7.564 0.151 -27.552 1.00 74.44 180 THR A N 1
ATOM 1452 C CA . THR A 1 180 ? 7.088 0.575 -26.230 1.00 74.44 180 THR A CA 1
ATOM 1453 C C . THR A 1 180 ? 8.280 0.953 -25.351 1.00 74.44 180 THR A C 1
ATOM 1455 O O . THR A 1 180 ? 9.318 0.332 -25.485 1.00 74.44 180 THR A O 1
ATOM 1458 N N . GLN A 1 181 ? 8.186 1.975 -24.491 1.00 82.69 181 GLN A N 1
ATOM 1459 C CA . GLN A 1 181 ? 9.288 2.381 -23.588 1.00 82.69 181 GLN A CA 1
ATOM 1460 C C . GLN A 1 181 ? 9.139 1.820 -22.171 1.00 82.69 181 GLN A C 1
ATOM 1462 O O . GLN A 1 181 ? 10.123 1.410 -21.543 1.00 82.69 181 GLN A O 1
ATOM 1467 N N . GLY A 1 182 ? 7.900 1.716 -21.701 1.00 88.25 182 GLY A N 1
ATOM 1468 C CA . GLY A 1 182 ? 7.516 1.119 -20.434 1.00 88.25 182 GLY A CA 1
ATOM 1469 C C . GLY A 1 182 ? 6.177 0.400 -20.569 1.00 88.25 182 GLY A C 1
ATOM 1470 O O . GLY A 1 182 ? 5.412 0.671 -21.492 1.00 88.25 182 GLY A O 1
ATOM 1471 N N . LEU A 1 183 ? 5.929 -0.571 -19.692 1.00 90.25 183 LEU A N 1
ATOM 1472 C CA . LEU A 1 183 ? 4.679 -1.320 -19.690 1.00 90.25 183 LEU A CA 1
ATOM 1473 C C . LEU A 1 183 ? 4.252 -1.708 -18.277 1.00 90.25 183 LEU A C 1
ATOM 1475 O O . LEU A 1 183 ? 4.949 -2.460 -17.590 1.00 90.25 183 LEU A O 1
ATOM 1479 N N . THR A 1 184 ? 3.059 -1.281 -17.888 1.00 92.62 184 THR A N 1
ATOM 1480 C CA . THR A 1 184 ? 2.354 -1.773 -16.703 1.00 92.62 184 THR A CA 1
ATOM 1481 C C . THR A 1 184 ? 1.425 -2.933 -17.044 1.00 92.62 184 THR A C 1
ATOM 1483 O O . THR A 1 184 ? 0.658 -2.881 -18.003 1.00 92.62 184 THR A O 1
ATOM 1486 N N . SER A 1 185 ? 1.459 -3.984 -16.221 1.00 91.81 185 SER A N 1
ATOM 1487 C CA . SER A 1 185 ? 0.663 -5.194 -16.458 1.00 91.81 185 SER A CA 1
ATOM 1488 C C . SER A 1 185 ? -0.831 -4.972 -16.255 1.00 91.81 185 SER A C 1
ATOM 1490 O O . SER A 1 185 ? -1.626 -5.501 -17.024 1.00 91.81 185 SER A O 1
ATOM 1492 N N . LYS A 1 186 ? -1.235 -4.198 -15.242 1.00 92.44 186 LYS A N 1
ATOM 1493 C CA . LYS A 1 186 ? -2.641 -3.841 -14.999 1.00 92.44 186 LYS A CA 1
ATOM 1494 C C . LYS A 1 186 ? -2.771 -2.399 -14.543 1.00 92.44 186 LYS A C 1
ATOM 1496 O O . LYS A 1 186 ? -1.993 -1.940 -13.710 1.00 92.44 186 LYS A O 1
ATOM 1501 N N . ILE A 1 187 ? -3.783 -1.702 -15.038 1.00 91.31 187 ILE A N 1
ATOM 1502 C CA . ILE A 1 187 ? -4.108 -0.356 -14.558 1.00 91.31 187 ILE A CA 1
ATOM 1503 C C . ILE A 1 187 ? -4.979 -0.485 -13.304 1.00 91.31 187 ILE A C 1
ATOM 1505 O O . ILE A 1 187 ? -5.853 -1.346 -13.258 1.00 91.31 187 ILE A O 1
ATOM 1509 N N . GLU A 1 188 ? -4.764 0.378 -12.307 1.00 90.69 188 GLU A N 1
ATOM 1510 C CA . GLU A 1 188 ? -5.529 0.379 -11.047 1.00 90.69 188 GLU A CA 1
ATOM 1511 C C . GLU A 1 188 ? -5.401 -0.921 -10.223 1.00 90.69 188 GLU A C 1
ATOM 1513 O O . GLU A 1 188 ? -6.371 -1.363 -9.614 1.00 90.69 188 GLU A O 1
ATOM 1518 N N . ASP A 1 189 ? -4.221 -1.535 -10.142 1.00 88.31 189 ASP A N 1
ATOM 1519 C CA . ASP A 1 189 ? -3.956 -2.627 -9.188 1.00 88.31 189 ASP A CA 1
ATOM 1520 C C . ASP A 1 189 ? -2.730 -2.274 -8.348 1.00 88.31 189 ASP A C 1
ATOM 1522 O O . ASP A 1 189 ? -1.590 -2.474 -8.767 1.00 88.31 189 ASP A O 1
ATOM 1526 N N . THR A 1 190 ? -2.965 -1.700 -7.168 1.00 86.31 190 THR A N 1
ATOM 1527 C CA . THR A 1 190 ? -1.914 -1.237 -6.256 1.00 86.31 190 THR A CA 1
ATOM 1528 C C . THR A 1 190 ? -1.462 -2.324 -5.281 1.00 86.31 190 THR A C 1
ATOM 1530 O O . THR A 1 190 ? -0.704 -2.018 -4.362 1.00 86.31 190 THR A O 1
ATOM 1533 N N . GLN A 1 191 ? -1.976 -3.554 -5.401 1.00 83.81 191 GLN A N 1
ATOM 1534 C CA . GLN A 1 191 ? -1.685 -4.651 -4.472 1.00 83.81 191 GLN A CA 1
ATOM 1535 C C . GLN A 1 191 ? -0.857 -5.753 -5.131 1.00 83.81 191 GLN A C 1
ATOM 1537 O O . GLN A 1 191 ? -0.063 -6.397 -4.450 1.00 83.81 191 GLN A O 1
ATOM 1542 N N . ASN A 1 192 ? -1.020 -5.983 -6.435 1.00 88.06 192 ASN A N 1
ATOM 1543 C CA . ASN A 1 192 ? -0.266 -6.992 -7.170 1.00 88.06 192 ASN A CA 1
ATOM 1544 C C . ASN A 1 192 ? -0.046 -6.550 -8.619 1.00 88.06 192 ASN A C 1
ATOM 1546 O O . ASN A 1 192 ? -0.976 -6.542 -9.423 1.00 88.06 192 ASN A O 1
ATOM 1550 N N . ASN A 1 193 ? 1.186 -6.178 -8.967 1.00 92.69 193 ASN A N 1
ATOM 1551 C CA . ASN A 1 193 ? 1.451 -5.622 -10.288 1.00 92.69 193 ASN A CA 1
ATOM 1552 C C . ASN A 1 193 ? 2.900 -5.796 -10.736 1.00 92.69 193 ASN A C 1
ATOM 1554 O O . ASN A 1 193 ? 3.796 -6.103 -9.953 1.00 92.69 193 ASN A O 1
ATOM 1558 N N . ARG A 1 194 ? 3.140 -5.554 -12.019 1.00 95.12 194 ARG A N 1
ATOM 1559 C CA . ARG A 1 194 ? 4.471 -5.583 -12.616 1.00 95.12 194 ARG A CA 1
ATOM 1560 C C . ARG A 1 194 ? 4.592 -4.456 -13.626 1.00 95.12 194 ARG A C 1
ATOM 1562 O O . ARG A 1 194 ? 3.800 -4.387 -14.568 1.00 95.12 194 ARG A O 1
ATOM 1569 N N . THR A 1 195 ? 5.600 -3.613 -13.429 1.00 95.69 195 THR A N 1
ATOM 1570 C CA . THR A 1 195 ? 6.017 -2.579 -14.384 1.00 95.69 195 THR A CA 1
ATOM 1571 C C . THR A 1 195 ? 7.317 -3.013 -15.044 1.00 95.69 195 THR A C 1
ATOM 1573 O O . THR A 1 195 ? 8.226 -3.463 -14.343 1.00 95.69 195 THR A O 1
ATOM 1576 N N . GLN A 1 196 ? 7.427 -2.830 -16.350 1.00 93.25 196 GLN A N 1
ATOM 1577 C CA . GLN A 1 196 ? 8.604 -3.180 -17.135 1.00 93.25 196 GLN A CA 1
ATOM 1578 C C . GLN A 1 196 ? 9.156 -1.938 -17.826 1.00 93.25 196 GLN A C 1
ATOM 1580 O O . GLN A 1 196 ? 8.387 -1.142 -18.356 1.00 93.25 196 GLN A O 1
ATOM 1585 N N . ILE A 1 197 ? 10.477 -1.802 -17.868 1.00 91.69 197 ILE A N 1
ATOM 1586 C CA . ILE A 1 197 ? 11.176 -0.768 -18.634 1.00 91.69 197 ILE A CA 1
ATOM 1587 C C . ILE A 1 197 ? 12.144 -1.462 -19.589 1.00 91.69 197 ILE A C 1
ATOM 1589 O O . ILE A 1 197 ? 12.937 -2.305 -19.162 1.00 91.69 197 ILE A O 1
ATOM 1593 N N . ASN A 1 198 ? 12.089 -1.116 -20.876 1.00 88.69 198 ASN A N 1
ATOM 1594 C CA . ASN A 1 198 ? 13.007 -1.677 -21.864 1.00 88.69 198 ASN A CA 1
ATOM 1595 C C . ASN A 1 198 ? 14.246 -0.790 -21.993 1.00 88.69 198 ASN A C 1
ATOM 1597 O O . ASN A 1 198 ? 14.175 0.312 -22.535 1.00 88.69 198 ASN A O 1
ATOM 1601 N N . VAL A 1 199 ? 15.386 -1.268 -21.502 1.00 88.00 199 VAL A N 1
ATOM 1602 C CA . VAL A 1 199 ? 16.667 -0.544 -21.595 1.00 88.00 199 VAL A CA 1
ATOM 1603 C C . VAL A 1 199 ? 17.385 -0.780 -22.925 1.00 88.00 199 VAL A C 1
ATOM 1605 O O . VAL A 1 199 ? 18.321 -0.060 -23.256 1.00 88.00 199 VAL A O 1
ATOM 1608 N N . GLY A 1 200 ? 16.934 -1.765 -23.705 1.00 81.88 200 GLY A N 1
ATOM 1609 C CA . GLY A 1 200 ? 17.471 -2.090 -25.024 1.00 81.88 200 GLY A CA 1
ATOM 1610 C C . GLY A 1 200 ? 17.078 -1.103 -26.121 1.00 81.88 200 GLY A C 1
ATOM 1611 O O . GLY A 1 200 ? 17.662 -1.137 -27.200 1.00 81.88 200 GLY A O 1
ATOM 1612 N N . LEU A 1 201 ? 16.107 -0.217 -25.875 1.00 79.62 201 LEU A N 1
ATOM 1613 C CA . LEU A 1 201 ? 15.683 0.751 -26.880 1.00 79.62 201 LEU A CA 1
ATOM 1614 C C . LEU A 1 201 ? 16.563 2.006 -26.874 1.00 79.62 201 LEU A C 1
ATOM 1616 O O . LEU A 1 201 ? 16.684 2.643 -25.825 1.00 79.62 201 LEU A O 1
ATOM 1620 N N . PRO A 1 202 ? 17.062 2.450 -28.045 1.00 69.88 202 PRO A N 1
ATOM 1621 C CA . PRO A 1 202 ? 17.874 3.662 -28.166 1.00 69.88 202 PRO A CA 1
ATOM 1622 C C . PRO A 1 202 ? 17.218 4.924 -27.595 1.00 69.88 202 PRO A C 1
ATOM 1624 O O . PRO A 1 202 ? 17.902 5.825 -27.124 1.00 69.88 202 PRO A O 1
ATOM 1627 N N . ILE A 1 203 ? 15.882 4.989 -27.627 1.00 71.00 203 ILE A N 1
ATOM 1628 C CA . ILE A 1 203 ? 15.114 6.121 -27.090 1.00 71.00 203 ILE A CA 1
ATOM 1629 C C . ILE A 1 203 ? 15.150 6.204 -25.556 1.00 71.00 203 ILE A C 1
ATOM 1631 O O . ILE A 1 203 ? 14.946 7.278 -24.997 1.00 71.00 203 ILE A O 1
ATOM 1635 N N . ASN A 1 204 ? 15.418 5.080 -24.890 1.00 72.12 204 ASN A N 1
ATOM 1636 C CA . ASN A 1 204 ? 15.508 4.972 -23.439 1.00 72.12 204 ASN A CA 1
ATOM 1637 C C . ASN A 1 204 ? 16.961 5.000 -22.964 1.00 72.12 204 ASN A C 1
ATOM 1639 O O . ASN A 1 204 ? 17.268 5.561 -21.912 1.00 72.12 204 ASN A O 1
ATOM 1643 N N . MET A 1 205 ? 17.864 4.398 -23.734 1.00 78.00 205 MET A N 1
ATOM 1644 C CA . MET A 1 205 ? 19.286 4.424 -23.447 1.00 78.00 205 MET A CA 1
ATOM 1645 C C . MET A 1 205 ? 20.069 4.398 -24.746 1.00 78.00 205 MET A C 1
ATOM 1647 O O . MET A 1 205 ? 19.872 3.513 -25.568 1.00 78.00 205 MET A O 1
ATOM 1651 N N . GLU A 1 206 ? 20.949 5.374 -24.936 1.00 82.50 206 GLU A N 1
ATOM 1652 C CA . GLU A 1 206 ? 21.842 5.401 -26.091 1.00 82.50 206 GLU A CA 1
ATOM 1653 C C . GLU A 1 206 ? 22.880 4.277 -25.987 1.00 82.50 206 GLU A C 1
ATOM 1655 O O . GLU A 1 206 ? 23.334 3.934 -24.892 1.00 82.50 206 GLU A O 1
ATOM 1660 N N . TRP A 1 207 ? 23.288 3.742 -27.134 1.00 82.00 207 TRP A N 1
ATOM 1661 C CA . TRP A 1 207 ? 24.297 2.691 -27.249 1.00 82.00 207 TRP A CA 1
ATOM 1662 C C . TRP A 1 207 ? 25.435 3.187 -28.139 1.00 82.00 207 TRP A C 1
ATOM 1664 O O . TRP A 1 207 ? 25.193 3.911 -29.104 1.00 82.00 207 TRP A O 1
ATOM 1674 N N . SER A 1 208 ? 26.671 2.825 -27.804 1.00 81.88 208 SER A N 1
ATOM 1675 C CA . SER A 1 208 ? 27.825 3.065 -28.665 1.00 81.88 208 SER A CA 1
ATOM 1676 C C . SER A 1 208 ? 27.796 2.145 -29.887 1.00 81.88 208 SER A C 1
ATOM 1678 O O . SER A 1 208 ? 27.137 1.103 -29.882 1.00 81.88 208 SER A O 1
ATOM 1680 N N . ASP A 1 209 ? 28.585 2.487 -30.906 1.00 81.06 209 ASP A N 1
ATOM 1681 C CA . ASP A 1 209 ? 28.780 1.651 -32.101 1.00 81.06 209 ASP A CA 1
ATOM 1682 C C . ASP A 1 209 ? 29.363 0.261 -31.767 1.00 81.06 209 ASP A C 1
ATOM 1684 O O . ASP A 1 209 ? 29.216 -0.692 -32.529 1.00 81.06 209 ASP A O 1
ATOM 1688 N N . GLU A 1 210 ? 29.988 0.126 -30.595 1.00 78.25 210 GLU A N 1
ATOM 1689 C CA . GLU A 1 210 ? 30.543 -1.120 -30.052 1.00 78.25 210 GLU A CA 1
ATOM 1690 C C . GLU A 1 210 ? 29.493 -1.954 -29.291 1.00 78.25 210 GLU A C 1
ATOM 1692 O O . GLU A 1 210 ? 29.819 -2.986 -28.703 1.00 78.25 210 GLU A O 1
ATOM 1697 N N . GLY A 1 211 ? 28.231 -1.510 -29.273 1.00 74.50 211 GLY A N 1
ATOM 1698 C CA . GLY A 1 211 ? 27.136 -2.183 -28.578 1.00 74.50 211 GLY A CA 1
ATOM 1699 C C . GLY A 1 211 ? 27.193 -2.030 -27.059 1.00 74.50 211 GLY A C 1
ATOM 1700 O O . GLY A 1 211 ? 26.608 -2.843 -26.345 1.00 74.50 211 GLY A O 1
ATOM 1701 N N . GLN A 1 212 ? 27.886 -1.006 -26.548 1.00 78.25 212 GLN A N 1
ATOM 1702 C CA . GLN A 1 212 ? 27.905 -0.702 -25.119 1.00 78.25 212 GLN A CA 1
ATOM 1703 C C . GLN A 1 212 ? 26.874 0.364 -24.774 1.00 78.25 212 GLN A C 1
ATOM 1705 O O . GLN A 1 212 ? 26.812 1.436 -25.370 1.00 78.25 212 GLN A O 1
ATOM 1710 N N . MET A 1 213 ? 26.079 0.072 -23.760 1.00 83.12 213 MET A N 1
ATOM 1711 C CA . MET A 1 213 ? 25.050 0.962 -23.261 1.00 83.12 213 MET A CA 1
ATOM 1712 C C . MET A 1 213 ? 25.671 2.172 -22.543 1.00 83.12 213 MET A C 1
ATOM 1714 O O . MET A 1 213 ? 26.475 2.015 -21.620 1.00 83.12 213 MET A O 1
ATOM 1718 N N . ASN A 1 214 ? 25.278 3.388 -22.929 1.00 85.94 214 ASN A N 1
ATOM 1719 C CA . ASN A 1 214 ? 25.794 4.639 -22.368 1.00 85.94 214 ASN A CA 1
ATOM 1720 C C . ASN A 1 214 ? 25.124 4.968 -21.025 1.00 85.94 214 ASN A C 1
ATOM 1722 O O . ASN A 1 214 ? 24.348 5.921 -20.892 1.00 85.94 214 ASN A O 1
ATOM 1726 N N . PHE A 1 215 ? 25.412 4.138 -20.024 1.00 88.50 215 PHE A N 1
ATOM 1727 C CA . PHE A 1 215 ? 24.820 4.238 -18.696 1.00 88.50 215 PHE A CA 1
ATOM 1728 C C . PHE A 1 215 ? 25.194 5.535 -17.969 1.00 88.50 215 PHE A C 1
ATOM 1730 O O . PHE A 1 215 ? 24.374 6.106 -17.252 1.00 88.50 215 PHE A O 1
ATOM 1737 N N . GLU A 1 216 ? 26.422 6.021 -18.153 1.00 88.81 216 GLU A N 1
ATOM 1738 C CA . GLU A 1 216 ? 26.941 7.189 -17.431 1.00 88.81 216 GLU A CA 1
ATOM 1739 C C . GLU A 1 216 ? 26.265 8.506 -17.848 1.00 88.81 216 GLU A C 1
ATOM 1741 O O . GLU A 1 216 ? 26.293 9.484 -17.093 1.00 88.81 216 GLU A O 1
ATOM 1746 N N . ASN A 1 217 ? 25.550 8.521 -18.977 1.00 90.19 217 ASN A N 1
ATOM 1747 C CA . ASN A 1 217 ? 24.723 9.650 -19.384 1.00 90.19 217 ASN A CA 1
ATOM 1748 C C . ASN A 1 217 ? 23.521 9.833 -18.434 1.00 90.19 217 ASN A C 1
ATOM 1750 O O . ASN A 1 217 ? 22.529 9.103 -18.482 1.00 90.19 217 ASN A O 1
ATOM 1754 N N . SER A 1 218 ? 23.589 10.865 -17.590 1.00 89.44 218 SER A N 1
ATOM 1755 C CA . SER A 1 218 ? 22.553 11.183 -16.599 1.00 89.44 218 SER A CA 1
ATOM 1756 C C . SER A 1 218 ? 21.199 11.541 -17.212 1.00 89.44 218 SER A C 1
ATOM 1758 O O . SER A 1 218 ? 20.168 11.327 -16.573 1.00 89.44 218 SER A O 1
ATOM 1760 N N . LYS A 1 219 ? 21.164 12.041 -18.455 1.00 88.94 219 LYS A N 1
ATOM 1761 C CA . LYS A 1 219 ? 19.904 12.301 -19.157 1.00 88.94 219 LYS A CA 1
ATOM 1762 C C . LYS A 1 219 ? 19.177 10.991 -19.468 1.00 88.94 219 LYS A C 1
ATOM 1764 O O . LYS A 1 219 ? 17.984 10.901 -19.198 1.00 88.94 219 LYS A O 1
ATOM 1769 N N . ASN A 1 220 ? 19.892 9.979 -19.963 1.00 88.31 220 ASN A N 1
ATOM 1770 C CA . ASN A 1 220 ? 19.313 8.672 -20.301 1.00 88.31 220 ASN A CA 1
ATOM 1771 C C . ASN A 1 220 ? 18.740 7.992 -19.054 1.00 88.31 220 ASN A C 1
ATOM 1773 O O . ASN A 1 220 ? 17.600 7.530 -19.053 1.00 88.31 220 ASN A O 1
ATOM 1777 N N . ARG A 1 221 ? 19.492 8.012 -17.946 1.00 92.12 221 ARG A N 1
ATOM 1778 C CA . ARG A 1 221 ? 19.001 7.466 -16.674 1.00 92.12 221 ARG A CA 1
ATOM 1779 C C . ARG A 1 221 ? 17.792 8.238 -16.131 1.00 92.12 221 ARG A C 1
ATOM 1781 O O . ARG A 1 221 ? 16.817 7.621 -15.705 1.00 92.12 221 ARG A O 1
ATOM 1788 N N . SER A 1 222 ? 17.787 9.568 -16.262 1.00 91.50 222 SER A N 1
ATOM 1789 C CA . SER A 1 222 ? 16.630 10.397 -15.906 1.00 91.50 222 SER A CA 1
ATOM 1790 C C . SER A 1 222 ? 15.389 10.075 -16.747 1.00 91.50 222 SER A C 1
ATOM 1792 O O . SER A 1 222 ? 14.281 10.046 -16.211 1.00 91.50 222 SER A O 1
ATOM 1794 N N . ASP A 1 223 ? 15.542 9.822 -18.046 1.00 89.56 223 ASP A N 1
ATOM 1795 C CA . ASP A 1 223 ? 14.424 9.475 -18.929 1.00 89.56 223 ASP A CA 1
ATOM 1796 C C . ASP A 1 223 ? 13.875 8.066 -18.624 1.00 89.56 223 ASP A C 1
ATOM 1798 O O . ASP A 1 223 ? 12.655 7.879 -18.564 1.00 89.56 223 ASP A O 1
ATOM 1802 N N . LEU A 1 224 ? 14.742 7.105 -18.278 1.00 91.31 224 LEU A N 1
ATOM 1803 C CA . LEU A 1 224 ? 14.327 5.804 -17.730 1.00 91.31 224 LEU A CA 1
ATOM 1804 C C . LEU A 1 224 ? 13.565 5.947 -16.407 1.00 91.31 224 LEU A C 1
ATOM 1806 O O . LEU A 1 224 ? 12.533 5.303 -16.219 1.00 91.31 224 LEU A O 1
ATOM 1810 N N . ALA A 1 225 ? 14.036 6.798 -15.493 1.00 94.50 225 ALA A N 1
ATOM 1811 C CA . ALA A 1 225 ? 13.366 7.048 -14.219 1.00 94.50 225 ALA A CA 1
ATOM 1812 C C . ALA A 1 225 ? 11.959 7.642 -14.416 1.00 94.50 225 ALA A C 1
ATOM 1814 O O . ALA A 1 225 ? 11.016 7.223 -13.742 1.00 94.50 225 ALA A O 1
ATOM 1815 N N . LYS A 1 226 ? 11.793 8.570 -15.372 1.00 93.75 226 LYS A N 1
ATOM 1816 C CA . LYS A 1 226 ? 10.477 9.120 -15.756 1.00 93.75 226 LYS A CA 1
ATOM 1817 C C . LYS A 1 226 ? 9.570 8.052 -16.344 1.00 93.75 226 LYS A C 1
ATOM 1819 O O . LYS A 1 226 ? 8.407 7.994 -15.965 1.00 93.75 226 LYS A O 1
ATOM 1824 N N . THR A 1 227 ? 10.105 7.207 -17.220 1.00 92.94 227 THR A N 1
ATOM 1825 C CA . THR A 1 227 ? 9.366 6.089 -17.817 1.00 92.94 227 THR A CA 1
ATOM 1826 C C . THR A 1 227 ? 8.883 5.124 -16.737 1.00 92.94 227 THR A C 1
ATOM 1828 O O . THR A 1 227 ? 7.703 4.807 -16.673 1.00 92.94 227 THR A O 1
ATOM 1831 N N . GLY A 1 228 ? 9.749 4.738 -15.797 1.00 94.94 228 GLY A N 1
ATOM 1832 C CA . GLY A 1 228 ? 9.347 3.913 -14.657 1.00 94.94 228 GLY A CA 1
ATOM 1833 C C . GLY A 1 228 ? 8.248 4.555 -13.811 1.00 94.94 228 GLY A C 1
ATOM 1834 O O . GLY A 1 228 ? 7.230 3.926 -13.537 1.00 94.94 228 GLY A O 1
ATOM 1835 N N . ALA A 1 229 ? 8.417 5.828 -13.451 1.00 96.31 229 ALA A N 1
ATOM 1836 C CA . ALA A 1 229 ? 7.426 6.565 -12.672 1.00 96.31 229 ALA A CA 1
ATOM 1837 C C . ALA A 1 229 ? 6.091 6.758 -13.426 1.00 96.31 229 ALA A C 1
ATOM 1839 O O . ALA A 1 229 ? 5.034 6.813 -12.797 1.00 96.31 229 ALA A O 1
ATOM 1840 N N . HIS A 1 230 ? 6.119 6.855 -14.758 1.00 95.19 230 HIS A N 1
ATOM 1841 C CA . HIS A 1 230 ? 4.932 6.873 -15.615 1.00 95.19 230 HIS A CA 1
ATOM 1842 C C . HIS A 1 230 ? 4.156 5.559 -15.505 1.00 95.19 230 HIS A C 1
ATOM 1844 O O . HIS A 1 230 ? 2.954 5.580 -15.230 1.00 95.19 230 HIS A O 1
ATOM 1850 N N . GLU A 1 231 ? 4.854 4.428 -15.622 1.00 95.25 231 GLU A N 1
ATOM 1851 C CA . GLU A 1 231 ? 4.260 3.102 -15.450 1.00 95.25 231 GLU A CA 1
ATOM 1852 C C . GLU A 1 231 ? 3.684 2.916 -14.039 1.00 95.25 231 GLU A C 1
ATOM 1854 O O . GLU A 1 231 ? 2.552 2.449 -13.891 1.00 95.25 231 GLU A O 1
ATOM 1859 N N . ASP A 1 232 ? 4.385 3.375 -12.996 1.00 96.31 232 ASP A N 1
ATOM 1860 C CA . ASP A 1 232 ? 3.840 3.400 -11.630 1.00 96.31 232 ASP A CA 1
ATOM 1861 C C . ASP A 1 232 ? 2.579 4.272 -11.532 1.00 96.31 232 ASP A C 1
ATOM 1863 O O . ASP A 1 232 ? 1.646 3.956 -10.797 1.00 96.31 232 ASP A O 1
ATOM 1867 N N . GLY A 1 233 ? 2.491 5.345 -12.318 1.00 95.19 233 GLY A N 1
ATOM 1868 C CA . GLY A 1 233 ? 1.277 6.145 -12.445 1.00 95.19 233 GLY A CA 1
ATOM 1869 C C . GLY A 1 233 ? 0.080 5.341 -12.955 1.00 95.19 233 GLY A C 1
ATOM 1870 O O . GLY A 1 233 ? -1.029 5.523 -12.449 1.00 95.19 233 GLY A O 1
ATOM 1871 N N . HIS A 1 234 ? 0.297 4.417 -13.892 1.00 95.06 234 HIS A N 1
ATOM 1872 C CA . HIS A 1 234 ? -0.730 3.492 -14.379 1.00 95.06 234 HIS A CA 1
ATOM 1873 C C . HIS A 1 234 ? -1.128 2.445 -13.336 1.00 95.06 234 HIS A C 1
ATOM 1875 O O . HIS A 1 234 ? -2.322 2.183 -13.165 1.00 95.06 234 HIS A O 1
ATOM 1881 N N . VAL A 1 235 ? -0.167 1.912 -12.571 1.00 95.12 235 VAL A N 1
ATOM 1882 C CA . VAL A 1 235 ? -0.449 1.057 -11.397 1.00 95.12 235 VAL A CA 1
ATOM 1883 C C . VAL A 1 235 ? -1.394 1.788 -10.437 1.00 95.12 235 VAL A C 1
ATOM 1885 O O . VAL A 1 235 ? -2.370 1.219 -9.948 1.00 95.12 235 VAL A O 1
ATOM 1888 N N . LEU A 1 236 ? -1.151 3.086 -10.240 1.00 93.81 236 LEU A N 1
ATOM 1889 C CA . LEU A 1 236 ? -1.935 3.991 -9.399 1.00 93.81 236 LEU A CA 1
ATOM 1890 C C . LEU A 1 236 ? -3.184 4.575 -10.088 1.00 93.81 236 LEU A C 1
ATOM 1892 O O . LEU A 1 236 ? -3.858 5.442 -9.528 1.00 93.81 236 LEU A O 1
ATOM 1896 N N . GLY A 1 237 ? -3.512 4.086 -11.283 1.00 92.69 237 GLY A N 1
ATOM 1897 C CA . GLY A 1 237 ? -4.773 4.328 -11.973 1.00 92.69 237 GLY A CA 1
ATOM 1898 C C . GLY A 1 237 ? -4.875 5.590 -12.817 1.00 92.69 237 GLY A C 1
ATOM 1899 O O . GLY A 1 237 ? -5.954 5.885 -13.330 1.00 92.69 237 GLY A O 1
ATOM 1900 N N . LEU A 1 238 ? -3.780 6.324 -13.003 1.00 93.12 238 LEU A N 1
ATOM 1901 C CA . LEU A 1 238 ? -3.757 7.453 -13.929 1.00 93.12 238 LEU A CA 1
ATOM 1902 C C . LEU A 1 238 ? -3.770 6.953 -15.378 1.00 93.12 238 LEU A C 1
ATOM 1904 O O . LEU A 1 238 ? -3.158 5.932 -15.692 1.00 93.12 238 LEU A O 1
ATOM 1908 N N . LYS A 1 239 ? -4.443 7.675 -16.279 1.00 92.19 239 LYS A N 1
ATOM 1909 C CA . LYS A 1 239 ? -4.592 7.274 -17.689 1.00 92.19 239 LYS A CA 1
ATOM 1910 C C . LYS A 1 239 ? -4.261 8.428 -18.626 1.00 92.19 239 LYS A C 1
ATOM 1912 O O . LYS A 1 239 ? -4.569 9.584 -18.345 1.00 92.19 239 LYS A O 1
ATOM 1917 N N . HIS A 1 240 ? -3.715 8.121 -19.804 1.00 88.88 240 HIS A N 1
ATOM 1918 C CA . HIS A 1 240 ? -3.437 9.133 -20.841 1.00 88.88 240 HIS A CA 1
ATOM 1919 C C . HIS A 1 240 ? -4.703 9.885 -21.278 1.00 88.88 240 HIS A C 1
ATOM 1921 O O . HIS A 1 240 ? -4.664 11.050 -21.679 1.00 88.88 240 HIS A O 1
ATOM 1927 N N . THR A 1 241 ? -5.856 9.219 -21.178 1.00 85.31 241 THR A N 1
ATOM 1928 C CA . THR A 1 241 ? -7.166 9.766 -21.536 1.00 85.31 241 THR A CA 1
ATOM 1929 C C . THR A 1 241 ? -7.680 10.829 -20.570 1.00 85.31 241 THR A C 1
ATOM 1931 O O . THR A 1 241 ? -8.621 11.543 -20.928 1.00 85.31 241 THR A O 1
ATOM 1934 N N . ASP A 1 242 ? -7.084 10.960 -19.381 1.00 85.50 242 ASP A N 1
ATOM 1935 C CA . ASP A 1 242 ? -7.542 11.887 -18.352 1.00 85.50 242 ASP A CA 1
ATOM 1936 C C . ASP A 1 242 ? -7.463 13.336 -18.846 1.00 85.50 242 ASP A C 1
ATOM 1938 O O . ASP A 1 242 ? -6.467 13.795 -19.415 1.00 85.50 242 ASP A O 1
ATOM 1942 N N . SER A 1 243 ? -8.530 14.105 -18.613 1.00 79.69 243 SER A N 1
ATOM 1943 C CA . SER A 1 243 ? -8.649 15.469 -19.142 1.00 79.69 243 SER A CA 1
ATOM 1944 C C . SER A 1 243 ? -7.537 16.410 -18.668 1.00 79.69 243 SER A C 1
ATOM 1946 O O . SER A 1 243 ? -7.216 17.378 -19.357 1.00 79.69 243 SER A O 1
ATOM 1948 N N . GLU A 1 244 ? -6.966 16.146 -17.492 1.00 77.69 244 GLU A N 1
ATOM 1949 C CA . GLU A 1 244 ? -5.870 16.931 -16.915 1.00 77.69 244 GLU A CA 1
ATOM 1950 C C . GLU A 1 244 ? -4.521 16.646 -17.590 1.00 77.69 244 GLU A C 1
ATOM 1952 O O . GLU A 1 244 ? -3.701 17.555 -17.725 1.00 77.69 244 GLU A O 1
ATOM 1957 N N . VAL A 1 245 ? -4.316 15.421 -18.085 1.00 81.31 245 VAL A N 1
ATOM 1958 C CA . VAL A 1 245 ? -3.093 15.006 -18.790 1.00 81.31 245 VAL A CA 1
ATOM 1959 C C . VAL A 1 245 ? -2.986 15.722 -20.133 1.00 81.31 245 VAL A C 1
ATOM 1961 O O . VAL A 1 245 ? -1.951 16.305 -20.455 1.00 81.31 245 VAL A O 1
ATOM 1964 N N . LYS A 1 246 ? -4.087 15.775 -20.893 1.00 77.44 246 LYS A N 1
ATOM 1965 C CA . LYS A 1 246 ? -4.119 16.419 -22.220 1.00 77.44 246 LYS A CA 1
ATOM 1966 C C . LYS A 1 246 ? -3.759 17.907 -22.174 1.00 77.44 246 LYS A C 1
ATOM 1968 O O . LYS A 1 246 ? -3.194 18.431 -23.132 1.00 77.44 246 LYS A O 1
ATOM 1973 N N . LYS A 1 247 ? -4.070 18.579 -21.063 1.00 77.19 247 LYS A N 1
ATOM 1974 C CA . LYS A 1 247 ? -3.889 20.028 -20.882 1.00 77.19 247 LYS A CA 1
ATOM 1975 C C . LYS A 1 247 ? -2.528 20.414 -20.301 1.00 77.19 247 LYS A C 1
ATOM 1977 O O . LYS A 1 247 ? -2.173 21.587 -20.362 1.00 77.19 247 LYS A O 1
ATOM 1982 N N . ASN A 1 248 ? -1.770 19.467 -19.743 1.00 80.88 248 ASN A N 1
ATOM 1983 C CA . ASN A 1 248 ? -0.511 19.755 -19.062 1.00 80.88 248 ASN A CA 1
ATOM 1984 C C . ASN A 1 248 ? 0.695 19.179 -19.832 1.00 80.88 248 ASN A C 1
ATOM 1986 O O . ASN A 1 248 ? 0.935 17.973 -19.775 1.00 80.88 248 ASN A O 1
ATOM 1990 N N . PRO A 1 249 ? 1.521 20.016 -20.489 1.00 83.56 249 PRO A N 1
ATOM 1991 C CA . PRO A 1 249 ? 2.699 19.543 -21.216 1.00 83.56 249 PRO A CA 1
ATOM 1992 C C . PRO A 1 249 ? 3.796 18.969 -20.307 1.00 83.56 249 PRO A C 1
ATOM 1994 O O . PRO A 1 249 ? 4.701 18.314 -20.807 1.00 83.56 249 PRO A O 1
ATOM 1997 N N . LYS A 1 250 ? 3.725 19.196 -18.988 1.00 88.94 250 LYS A N 1
ATOM 1998 C CA . LYS A 1 250 ? 4.645 18.629 -17.989 1.00 88.94 250 LYS A CA 1
ATOM 1999 C C . LYS A 1 250 ? 4.094 17.370 -17.317 1.00 88.94 250 LYS A C 1
ATOM 2001 O O . LYS A 1 250 ? 4.696 16.897 -16.351 1.00 88.94 250 LYS A O 1
ATOM 2006 N N . SER A 1 251 ? 2.953 16.854 -17.782 1.00 91.31 251 SER A N 1
ATOM 2007 C CA . SER A 1 251 ? 2.325 15.682 -17.179 1.00 91.31 251 SER A CA 1
ATOM 2008 C C . SER A 1 251 ? 3.231 14.462 -17.287 1.00 91.31 251 SER A C 1
ATOM 2010 O O . SER A 1 251 ? 3.675 14.106 -18.377 1.00 91.31 251 SER A O 1
ATOM 2012 N N . LEU A 1 252 ? 3.452 13.798 -16.155 1.00 93.19 252 LEU A N 1
ATOM 2013 C CA . LEU A 1 252 ? 4.125 12.509 -16.097 1.00 93.19 252 LEU A CA 1
ATOM 2014 C C . LEU A 1 252 ? 3.360 11.444 -16.889 1.00 93.19 252 LEU A C 1
ATOM 2016 O O . LEU A 1 252 ? 3.976 10.501 -17.332 1.00 93.19 252 LEU A O 1
ATOM 2020 N N . ILE A 1 253 ? 2.052 11.591 -17.116 1.00 93.44 253 ILE A N 1
ATOM 2021 C CA . ILE A 1 253 ? 1.198 10.564 -17.743 1.00 93.44 253 ILE A CA 1
ATOM 2022 C C . ILE A 1 253 ? 0.921 10.887 -19.221 1.00 93.44 253 ILE A C 1
ATOM 2024 O O . ILE A 1 253 ? -0.044 10.422 -19.805 1.00 93.44 253 ILE A O 1
ATOM 2028 N N . ARG A 1 254 ? 1.728 11.731 -19.867 1.00 88.75 254 ARG A N 1
ATOM 2029 C CA . ARG A 1 254 ? 1.635 11.942 -21.321 1.00 88.75 254 ARG A CA 1
ATOM 2030 C C . ARG A 1 254 ? 2.392 10.834 -22.063 1.00 88.75 254 ARG A C 1
ATOM 2032 O O . ARG A 1 254 ? 3.448 10.429 -21.599 1.00 88.75 254 ARG A O 1
ATOM 2039 N N . GLU A 1 255 ? 1.883 10.424 -23.227 1.00 78.12 255 GLU A N 1
ATOM 2040 C CA . GLU A 1 255 ? 2.466 9.367 -24.074 1.00 78.12 255 GLU A CA 1
ATOM 2041 C C . GLU A 1 255 ? 3.924 9.632 -24.481 1.00 78.12 255 GLU A C 1
ATOM 2043 O O . GLU A 1 255 ? 4.774 8.770 -24.296 1.00 78.12 255 GLU A O 1
ATOM 2048 N N . SER A 1 256 ? 4.244 10.816 -25.022 1.00 73.06 256 SER A N 1
ATOM 2049 C CA . SER A 1 256 ? 5.634 11.212 -25.288 1.00 73.06 256 SER A CA 1
ATOM 2050 C C . SER A 1 256 ? 5.766 12.705 -25.647 1.00 73.06 256 SER A C 1
ATOM 2052 O O . SER A 1 256 ? 4.864 13.257 -26.288 1.00 73.06 256 SER A O 1
ATOM 2054 N N . PRO A 1 257 ? 6.866 13.388 -25.273 1.00 74.94 257 PRO A N 1
ATOM 2055 C CA . PRO A 1 257 ? 7.807 12.985 -24.232 1.00 74.94 257 PRO A CA 1
ATOM 2056 C C . PRO A 1 257 ? 7.130 13.001 -22.856 1.00 74.94 257 PRO A C 1
ATOM 2058 O O . PRO A 1 257 ? 6.250 13.826 -22.585 1.00 74.94 257 PRO A O 1
ATOM 2061 N N . VAL A 1 258 ? 7.556 12.084 -21.992 1.00 82.56 258 VAL A N 1
ATOM 2062 C CA . VAL A 1 258 ? 7.054 11.963 -20.622 1.00 82.56 258 VAL A CA 1
ATOM 2063 C C . VAL A 1 258 ? 7.489 13.185 -19.804 1.00 82.56 258 VAL A C 1
ATOM 2065 O O . VAL A 1 258 ? 8.652 13.596 -19.828 1.00 82.56 258 VAL A O 1
ATOM 2068 N N . GLY A 1 259 ? 6.543 13.796 -19.089 1.00 87.94 259 GLY A N 1
ATOM 2069 C CA . GLY A 1 259 ? 6.818 14.906 -18.181 1.00 87.94 259 GLY A CA 1
ATOM 2070 C C . GLY A 1 259 ? 7.370 14.449 -16.829 1.00 87.94 259 GLY A C 1
ATOM 2071 O O . GLY A 1 259 ? 7.923 13.367 -16.683 1.00 87.94 259 GLY A O 1
ATOM 2072 N N . THR A 1 260 ? 7.219 15.287 -15.806 1.00 90.62 260 THR A N 1
ATOM 2073 C CA . THR A 1 260 ? 7.741 15.005 -14.453 1.00 90.62 260 THR A CA 1
ATOM 2074 C C . THR A 1 260 ? 6.731 15.284 -13.348 1.00 90.62 260 THR A C 1
ATOM 2076 O O . THR A 1 260 ? 7.064 15.174 -12.170 1.00 90.62 260 THR A O 1
ATOM 2079 N N . GLN A 1 261 ? 5.502 15.681 -13.684 1.00 91.38 261 GLN A N 1
ATOM 2080 C CA . GLN A 1 261 ? 4.548 16.193 -12.703 1.00 91.38 261 GLN A CA 1
ATOM 2081 C C . GLN A 1 261 ? 3.194 15.506 -12.805 1.00 91.38 261 GLN A C 1
ATOM 2083 O O . GLN A 1 261 ? 2.681 15.276 -13.898 1.00 91.38 261 GLN A O 1
ATOM 2088 N N . ILE A 1 262 ? 2.570 15.283 -11.654 1.00 93.81 262 ILE A N 1
ATOM 2089 C CA . ILE A 1 262 ? 1.136 15.016 -11.564 1.00 93.81 262 ILE A CA 1
ATOM 2090 C C . ILE A 1 262 ? 0.445 16.144 -10.791 1.00 93.81 262 ILE A C 1
ATOM 2092 O O . ILE A 1 262 ? 1.069 16.855 -9.993 1.00 93.81 262 ILE A O 1
ATOM 2096 N N . SER A 1 263 ? -0.838 16.353 -11.068 1.00 92.81 263 SER A N 1
ATOM 2097 C CA . SER A 1 263 ? -1.628 17.409 -10.440 1.00 92.81 263 SER A CA 1
ATOM 2098 C C . SER A 1 263 ? -1.983 17.065 -8.980 1.00 92.81 263 SER A C 1
ATOM 2100 O O . SER A 1 263 ? -1.989 15.893 -8.589 1.00 92.81 263 SER A O 1
ATOM 2102 N N . PRO A 1 264 ? -2.350 18.062 -8.153 1.00 93.00 264 PRO A N 1
ATOM 2103 C CA . PRO A 1 264 ? -2.921 17.806 -6.828 1.00 93.00 264 PRO A CA 1
ATOM 2104 C C . PRO A 1 264 ? -4.186 16.926 -6.858 1.00 93.00 264 PRO A C 1
ATOM 2106 O O . PRO A 1 264 ? -4.402 16.133 -5.939 1.00 93.00 264 PRO A O 1
ATOM 2109 N N . ASN A 1 265 ? -4.999 17.023 -7.918 1.00 91.19 265 ASN A N 1
ATOM 2110 C CA . ASN A 1 265 ? -6.180 16.176 -8.115 1.00 91.19 265 ASN A CA 1
ATOM 2111 C C . ASN A 1 265 ? -5.786 14.725 -8.393 1.00 91.19 265 ASN A C 1
ATOM 2113 O O . ASN A 1 265 ? -6.352 13.818 -7.786 1.00 91.19 265 ASN A O 1
ATOM 2117 N N . GLN A 1 266 ? -4.777 14.504 -9.239 1.00 93.44 266 GLN A N 1
ATOM 2118 C CA . GLN A 1 266 ? -4.228 13.174 -9.497 1.00 93.44 266 GLN A CA 1
ATOM 2119 C C . GLN A 1 266 ? -3.678 12.554 -8.208 1.00 93.44 266 GLN A C 1
ATOM 2121 O O . GLN A 1 266 ? -4.026 11.422 -7.890 1.00 93.44 266 GLN A O 1
ATOM 2126 N N . ARG A 1 267 ? -2.931 13.306 -7.382 1.00 92.81 267 ARG A N 1
ATOM 2127 C CA . ARG A 1 267 ? -2.498 12.818 -6.054 1.00 92.81 267 ARG A CA 1
ATOM 2128 C C . ARG A 1 267 ? -3.679 12.388 -5.186 1.00 92.81 267 ARG A C 1
ATOM 2130 O O . ARG A 1 267 ? -3.644 11.317 -4.590 1.00 92.81 267 ARG A O 1
ATOM 2137 N N . MET A 1 268 ? -4.745 13.186 -5.134 1.00 88.88 268 MET A N 1
ATOM 2138 C CA . MET A 1 268 ? -5.945 12.826 -4.376 1.00 88.88 268 MET A CA 1
ATOM 2139 C C . MET A 1 268 ? -6.615 11.552 -4.911 1.00 88.88 268 MET A C 1
ATOM 2141 O O . MET A 1 268 ? -7.045 10.715 -4.115 1.00 88.88 268 MET A O 1
ATOM 2145 N N . GLN A 1 269 ? -6.728 11.403 -6.234 1.00 90.56 269 GLN A N 1
ATOM 2146 C CA . GLN A 1 269 ? -7.302 10.214 -6.874 1.00 90.56 269 GLN A CA 1
ATOM 2147 C C . GLN A 1 269 ? -6.514 8.957 -6.510 1.00 90.56 269 GLN A C 1
ATOM 2149 O O . GLN A 1 269 ? -7.109 7.972 -6.077 1.00 90.56 269 GLN A O 1
ATOM 2154 N N . ILE A 1 270 ? -5.186 9.037 -6.588 1.00 90.75 270 ILE A N 1
ATOM 2155 C CA . ILE A 1 270 ? -4.269 7.965 -6.197 1.00 90.75 270 ILE A CA 1
ATOM 2156 C C . ILE A 1 270 ? -4.492 7.563 -4.742 1.00 90.75 270 ILE A C 1
ATOM 2158 O O . ILE A 1 270 ? -4.664 6.384 -4.449 1.00 90.75 270 ILE A O 1
ATOM 2162 N N . ILE A 1 271 ? -4.532 8.530 -3.820 1.00 86.12 271 ILE A N 1
ATOM 2163 C CA . ILE A 1 271 ? -4.718 8.219 -2.397 1.00 86.12 271 ILE A CA 1
ATOM 2164 C C . ILE A 1 271 ? -6.061 7.520 -2.175 1.00 86.12 271 ILE A C 1
ATOM 2166 O O . ILE A 1 271 ? -6.110 6.518 -1.469 1.00 86.12 271 ILE A O 1
ATOM 2170 N N . LYS A 1 272 ? -7.139 7.999 -2.810 1.00 83.69 272 LYS A N 1
ATOM 2171 C CA . LYS A 1 272 ? -8.459 7.357 -2.724 1.00 83.69 272 LYS A CA 1
ATOM 2172 C C . LYS A 1 272 ? -8.431 5.931 -3.272 1.00 83.69 272 LYS A C 1
ATOM 2174 O O . LYS A 1 272 ? -9.041 5.050 -2.674 1.00 83.69 272 LYS A O 1
ATOM 2179 N N . LEU A 1 273 ? -7.737 5.698 -4.386 1.00 84.62 273 LEU A N 1
ATOM 2180 C CA . LEU A 1 273 ? -7.579 4.364 -4.960 1.00 84.62 273 LEU A CA 1
ATOM 2181 C C . LEU A 1 273 ? -6.851 3.434 -3.986 1.00 84.62 273 LEU A C 1
ATOM 2183 O O . LEU A 1 273 ? -7.375 2.370 -3.665 1.00 84.62 273 LEU A O 1
ATOM 2187 N N . ILE A 1 274 ? -5.697 3.864 -3.470 1.00 81.19 274 ILE A N 1
ATOM 2188 C CA . ILE A 1 274 ? -4.901 3.103 -2.502 1.00 81.19 274 ILE A CA 1
ATOM 2189 C C . ILE A 1 274 ? -5.744 2.790 -1.261 1.00 81.19 274 ILE A C 1
ATOM 2191 O O . ILE A 1 274 ? -5.848 1.632 -0.876 1.00 81.19 274 ILE A O 1
ATOM 2195 N N . GLU A 1 275 ? -6.411 3.784 -0.670 1.00 75.31 275 GLU A N 1
ATOM 2196 C CA . GLU A 1 275 ? -7.276 3.599 0.506 1.00 75.31 275 GLU A CA 1
ATOM 2197 C C . GLU A 1 275 ? -8.434 2.624 0.243 1.00 75.31 275 GLU A C 1
ATOM 2199 O O . GLU A 1 275 ? -8.814 1.853 1.128 1.00 75.31 275 GLU A O 1
ATOM 2204 N N . ASN A 1 276 ? -8.993 2.647 -0.969 1.00 72.56 276 ASN A N 1
ATOM 2205 C CA . ASN A 1 276 ? -10.062 1.741 -1.377 1.00 72.56 276 ASN A CA 1
ATOM 2206 C C . ASN A 1 276 ? -9.564 0.310 -1.593 1.00 72.56 276 ASN A C 1
ATOM 2208 O O . ASN A 1 276 ? -10.295 -0.625 -1.276 1.00 72.56 276 ASN A O 1
ATOM 2212 N N . GLN A 1 277 ? -8.363 0.125 -2.143 1.00 73.12 277 GLN A N 1
ATOM 2213 C CA . GLN A 1 277 ? -7.797 -1.197 -2.435 1.00 73.12 277 GLN A CA 1
ATOM 2214 C C . GLN A 1 277 ? -7.130 -1.840 -1.225 1.00 73.12 277 GLN A C 1
ATOM 2216 O O . GLN A 1 277 ? -7.190 -3.054 -1.066 1.00 73.12 277 GLN A O 1
ATOM 2221 N N . GLN A 1 278 ? -6.600 -1.030 -0.313 1.00 64.31 278 GLN A N 1
ATOM 2222 C CA . GLN A 1 278 ? -6.089 -1.474 0.982 1.00 64.31 278 GLN A CA 1
ATOM 2223 C C . GLN A 1 278 ? -7.195 -1.911 1.960 1.00 64.31 278 GLN A C 1
ATOM 2225 O O . GLN A 1 278 ? -6.888 -2.079 3.135 1.00 64.31 278 GLN A O 1
ATOM 2230 N N . LYS A 1 279 ? -8.465 -2.024 1.521 1.00 46.34 279 LYS A N 1
ATOM 2231 C CA . LYS A 1 279 ? -9.686 -2.132 2.344 1.00 46.34 279 LYS A CA 1
ATOM 2232 C C . LYS A 1 279 ? -9.443 -2.433 3.828 1.00 46.34 279 LYS A C 1
ATOM 2234 O O . LYS A 1 279 ? -9.104 -3.547 4.222 1.00 46.34 279 LYS A O 1
ATOM 2239 N N . LYS A 1 280 ? -9.793 -1.438 4.651 1.00 38.44 280 LYS A N 1
ATOM 2240 C CA . LYS A 1 280 ? -10.224 -1.602 6.046 1.00 38.44 280 LYS A CA 1
ATOM 2241 C C . LYS A 1 280 ? -11.113 -2.848 6.179 1.00 38.44 280 LYS A C 1
ATOM 2243 O O . LYS A 1 280 ? -12.057 -2.992 5.401 1.00 38.44 280 LYS A O 1
ATOM 2248 N N . CYS A 1 281 ? -10.900 -3.661 7.219 1.00 29.19 281 CYS A N 1
ATOM 2249 C CA . CYS A 1 281 ? -11.980 -4.474 7.789 1.00 29.19 281 CYS A CA 1
ATOM 2250 C C . CYS A 1 281 ? -13.232 -3.584 7.906 1.00 29.19 281 CYS A C 1
ATOM 2252 O O . CYS A 1 281 ? -13.186 -2.516 8.515 1.00 29.19 281 CYS A O 1
ATOM 2254 N N . SER A 1 282 ? -14.303 -3.971 7.220 1.00 25.98 282 SER A N 1
ATOM 2255 C CA . SER A 1 282 ? -15.428 -3.123 6.821 1.00 25.98 282 SER A CA 1
ATOM 2256 C C . SER A 1 282 ? -16.005 -2.219 7.925 1.00 25.98 282 SER A C 1
ATOM 2258 O O . SER A 1 282 ? -16.577 -2.700 8.899 1.00 25.98 282 SER A O 1
ATOM 2260 N N . ILE A 1 283 ? -15.984 -0.900 7.693 1.00 24.09 283 ILE A N 1
ATOM 2261 C CA . ILE A 1 283 ? -17.042 0.016 8.147 1.00 24.09 283 ILE A CA 1
ATOM 2262 C C . ILE A 1 283 ? -17.819 0.401 6.890 1.00 24.09 283 ILE A C 1
ATOM 2264 O O . ILE A 1 283 ? -17.330 1.148 6.042 1.00 24.09 283 ILE A O 1
ATOM 2268 N N . MET A 1 284 ? -19.010 -0.170 6.746 1.00 24.86 284 MET A N 1
ATOM 2269 C CA . MET A 1 284 ? -19.941 0.129 5.665 1.00 24.86 284 MET A CA 1
ATOM 2270 C C . MET A 1 284 ? -20.491 1.549 5.874 1.00 24.86 284 MET A C 1
ATOM 2272 O O . MET A 1 284 ? -21.054 1.845 6.927 1.00 24.86 284 MET A O 1
ATOM 2276 N N . LYS A 1 285 ? -20.300 2.448 4.900 1.00 24.77 285 LYS A N 1
ATOM 2277 C CA . LYS A 1 285 ? -20.997 3.742 4.868 1.00 24.77 285 LYS A CA 1
ATOM 2278 C C . LYS A 1 285 ? -22.476 3.486 4.572 1.00 24.77 285 LYS A C 1
ATOM 2280 O O . LYS A 1 285 ? -22.798 2.805 3.605 1.00 24.77 285 LYS A O 1
ATOM 2285 N N . ILE A 1 286 ? -23.342 4.027 5.420 1.00 29.39 286 ILE A N 1
ATOM 2286 C CA . ILE A 1 286 ? -24.793 4.064 5.235 1.00 29.39 286 ILE A CA 1
ATOM 2287 C C . ILE A 1 286 ? -25.114 5.265 4.345 1.00 29.39 286 ILE A C 1
ATOM 2289 O O . ILE A 1 286 ? -24.747 6.393 4.677 1.00 29.39 286 ILE A O 1
ATOM 2293 N N . ASP A 1 287 ? -25.802 5.018 3.233 1.00 28.20 287 ASP A N 1
ATOM 2294 C CA . ASP A 1 287 ? -26.455 6.066 2.458 1.00 28.20 287 ASP A CA 1
ATOM 2295 C C . ASP A 1 287 ? -27.708 6.546 3.195 1.00 28.20 287 ASP A C 1
ATOM 2297 O O . ASP A 1 287 ? -28.592 5.768 3.560 1.00 28.20 287 ASP A O 1
ATOM 2301 N N . ASN A 1 288 ? -27.781 7.859 3.403 1.00 31.19 288 ASN A N 1
ATOM 2302 C CA . ASN A 1 288 ? -28.941 8.548 3.950 1.00 31.19 288 ASN A CA 1
ATOM 2303 C C . ASN A 1 288 ? -30.151 8.379 3.019 1.00 31.19 288 ASN A C 1
ATOM 2305 O O . ASN A 1 288 ? -30.297 9.110 2.037 1.00 31.19 288 ASN A O 1
ATOM 2309 N N . LYS A 1 289 ? -31.079 7.491 3.382 1.00 28.92 289 LYS A N 1
ATOM 2310 C CA . LYS A 1 289 ? -32.489 7.635 3.015 1.00 28.92 289 LYS A CA 1
ATOM 2311 C C . LYS A 1 289 ? -33.359 7.582 4.262 1.00 28.92 289 LYS A C 1
ATOM 2313 O O . LYS A 1 289 ? -33.480 6.569 4.937 1.00 28.92 289 LYS A O 1
ATOM 2318 N N . ILE A 1 290 ? -33.946 8.741 4.523 1.00 33.97 290 ILE A N 1
ATOM 2319 C CA . ILE A 1 290 ? -35.070 9.001 5.412 1.00 33.97 290 ILE A CA 1
ATOM 2320 C C . ILE A 1 290 ? -36.149 7.931 5.206 1.00 33.97 290 ILE A C 1
ATOM 2322 O O . ILE A 1 290 ? -36.733 7.873 4.127 1.00 33.97 290 ILE A O 1
ATOM 2326 N N . ILE A 1 291 ? -36.465 7.159 6.249 1.00 28.70 291 ILE A N 1
ATOM 2327 C CA . ILE A 1 291 ? -37.819 6.645 6.480 1.00 28.70 291 ILE A CA 1
ATOM 2328 C C . ILE A 1 291 ? -38.162 6.882 7.948 1.00 28.70 291 ILE A C 1
ATOM 2330 O O . ILE A 1 291 ? -37.687 6.217 8.863 1.00 28.70 291 ILE A O 1
ATOM 2334 N N . LEU A 1 292 ? -38.994 7.900 8.125 1.00 29.17 292 LEU A N 1
ATOM 2335 C CA . LEU A 1 292 ? -39.823 8.150 9.286 1.00 29.17 292 LEU A CA 1
ATOM 2336 C C . LEU A 1 292 ? -40.867 7.022 9.366 1.00 29.17 292 LEU A C 1
ATOM 2338 O O . LEU A 1 292 ? -41.696 6.922 8.464 1.00 29.17 292 LEU A O 1
ATOM 2342 N N . LEU A 1 293 ? -40.880 6.209 10.424 1.00 26.23 293 LEU A N 1
ATOM 2343 C CA . LEU A 1 293 ? -42.115 5.528 10.815 1.00 26.23 293 LEU A CA 1
ATOM 2344 C C . LEU A 1 293 ? -42.214 5.341 12.330 1.00 26.23 293 LEU A C 1
ATOM 2346 O O . LEU A 1 293 ? -41.350 4.782 12.998 1.00 26.23 293 LEU A O 1
ATOM 2350 N N . LEU A 1 294 ? -43.304 5.910 12.827 1.00 28.36 294 LEU A N 1
ATOM 2351 C CA . LEU A 1 294 ? -43.766 6.009 14.197 1.00 28.36 294 LEU A CA 1
ATOM 2352 C C . LEU A 1 294 ? -44.461 4.697 14.621 1.00 28.36 294 LEU A C 1
ATOM 2354 O O . LEU A 1 294 ? -45.198 4.122 13.826 1.00 28.36 294 LEU A O 1
ATOM 2358 N N . ILE A 1 295 ? -44.350 4.377 15.917 1.00 32.00 295 ILE A N 1
ATOM 2359 C CA . ILE A 1 295 ? -45.307 3.613 16.749 1.00 32.00 295 ILE A CA 1
ATOM 2360 C C . ILE A 1 295 ? -45.363 2.084 16.533 1.00 32.00 295 ILE A C 1
ATOM 2362 O O . ILE A 1 295 ? -45.910 1.606 15.552 1.00 32.00 295 ILE A O 1
ATOM 2366 N N . LEU A 1 296 ? -44.976 1.314 17.563 1.00 26.70 296 LEU A N 1
ATOM 2367 C CA . LEU A 1 296 ? -45.948 0.588 18.401 1.00 26.70 296 LEU A CA 1
ATOM 2368 C C . LEU A 1 296 ? -45.308 0.045 19.689 1.00 26.70 296 LEU A C 1
ATOM 2370 O O . LEU A 1 296 ? -44.356 -0.728 19.678 1.00 26.70 296 LEU A O 1
ATOM 2374 N N . PHE A 1 297 ? -45.894 0.460 20.810 1.00 33.31 297 PHE A N 1
ATOM 2375 C CA . PHE A 1 297 ? -45.754 -0.153 22.125 1.00 33.31 297 PHE A CA 1
ATOM 2376 C C . PHE A 1 297 ? -46.203 -1.620 22.030 1.00 33.31 297 PHE A C 1
ATOM 2378 O O . PHE A 1 297 ? -47.385 -1.892 21.833 1.00 33.31 297 PHE A O 1
ATOM 2385 N N . LEU A 1 298 ? -45.285 -2.565 22.217 1.00 27.50 298 LEU A N 1
ATOM 2386 C CA . LEU A 1 298 ? -45.625 -3.920 22.639 1.00 27.50 298 LEU A CA 1
ATOM 2387 C C . LEU A 1 298 ? -44.795 -4.242 23.875 1.00 27.50 298 LEU A C 1
ATOM 2389 O O . LEU A 1 298 ? -43.602 -4.539 23.811 1.00 27.50 298 LEU A O 1
ATOM 2393 N N . MET A 1 299 ? -45.468 -4.157 25.024 1.00 36.25 299 MET A N 1
ATOM 2394 C CA . MET A 1 299 ? -45.067 -4.852 26.236 1.00 36.25 299 MET A CA 1
ATOM 2395 C C . MET A 1 299 ? -44.888 -6.328 25.890 1.00 36.25 299 MET A C 1
ATOM 2397 O O . MET A 1 299 ? -45.858 -7.070 25.791 1.00 36.25 299 MET A O 1
ATOM 2401 N N . ASN A 1 300 ? -43.644 -6.757 25.712 1.00 32.09 300 ASN A N 1
ATOM 2402 C CA . ASN A 1 300 ? -43.316 -8.166 25.786 1.00 32.09 300 ASN A CA 1
ATOM 2403 C C . ASN A 1 300 ? -42.722 -8.417 27.171 1.00 32.09 300 ASN A C 1
ATOM 2405 O O . ASN A 1 300 ? -41.604 -7.980 27.476 1.00 32.09 300 ASN A O 1
ATOM 2409 N N . CYS A 1 301 ? -43.513 -9.086 28.016 1.00 40.94 301 CYS A N 1
ATOM 2410 C CA . CYS A 1 301 ? -43.069 -9.758 29.231 1.00 40.94 301 CYS A CA 1
ATOM 2411 C C . CYS A 1 301 ? -41.894 -10.671 28.877 1.00 40.94 301 CYS A C 1
ATOM 2413 O O . CYS A 1 301 ? -42.050 -11.799 28.429 1.00 40.94 301 CYS A O 1
ATOM 2415 N N . SER A 1 302 ? -40.690 -10.155 29.048 1.00 48.25 302 SER A N 1
ATOM 2416 C CA . SER A 1 302 ? -39.456 -10.924 28.999 1.00 48.25 302 SER A CA 1
ATOM 2417 C C . SER A 1 302 ? -38.675 -10.413 30.191 1.00 48.25 302 SER A C 1
ATOM 2419 O O . SER A 1 302 ? -38.307 -9.234 30.208 1.00 48.25 302 SER A O 1
ATOM 2421 N N . SER A 1 303 ? -38.595 -11.237 31.241 1.00 67.56 303 SER A N 1
ATOM 2422 C CA . SER A 1 303 ? -38.092 -10.829 32.550 1.00 67.56 303 SER A CA 1
ATOM 2423 C C . SER A 1 303 ? -36.632 -10.404 32.425 1.00 67.56 303 SER A C 1
ATOM 2425 O O . SER A 1 303 ? -35.741 -11.242 32.278 1.00 67.56 303 SER A O 1
ATOM 2427 N N . VAL A 1 304 ? -36.402 -9.094 32.456 1.00 80.62 304 VAL A N 1
ATOM 2428 C CA . VAL A 1 304 ? -35.076 -8.528 32.677 1.00 80.62 304 VAL A CA 1
ATOM 2429 C C . VAL A 1 304 ? -34.816 -8.631 34.175 1.00 80.62 304 VAL A C 1
ATOM 2431 O O . VAL A 1 304 ? -35.546 -8.035 34.967 1.00 80.62 304 VAL A O 1
ATOM 2434 N N . LYS A 1 305 ? -33.814 -9.411 34.576 1.00 85.81 305 LYS A N 1
ATOM 2435 C CA . LYS A 1 305 ? -33.411 -9.540 35.978 1.00 85.81 305 LYS A CA 1
ATOM 2436 C C . LYS A 1 305 ? -32.071 -8.852 36.178 1.00 85.81 305 LYS A C 1
ATOM 2438 O O . LYS A 1 305 ? -31.069 -9.309 35.637 1.00 85.81 305 LYS A O 1
ATOM 2443 N N . SER A 1 306 ? -32.062 -7.797 36.986 1.00 87.56 306 SER A N 1
ATOM 2444 C CA . SER A 1 306 ? -30.837 -7.092 37.360 1.00 87.56 306 SER A CA 1
ATOM 2445 C C . SER A 1 306 ? -30.304 -7.589 38.702 1.00 87.56 306 SER A C 1
ATOM 2447 O O . SER A 1 306 ? -31.059 -7.703 39.669 1.00 87.56 306 SER A O 1
ATOM 2449 N N . THR A 1 307 ? -29.006 -7.861 38.774 1.00 89.31 307 THR A N 1
ATOM 2450 C CA . THR A 1 307 ? -28.274 -8.176 40.004 1.00 89.31 307 THR A CA 1
ATOM 2451 C C . THR A 1 307 ? -27.142 -7.181 40.201 1.00 89.31 307 THR A C 1
ATOM 2453 O O . THR A 1 307 ? -26.463 -6.817 39.245 1.00 89.31 307 THR A O 1
ATOM 2456 N N . TYR A 1 308 ? -26.935 -6.757 41.442 1.00 88.44 308 TYR A N 1
ATOM 2457 C CA . TYR A 1 308 ? -25.901 -5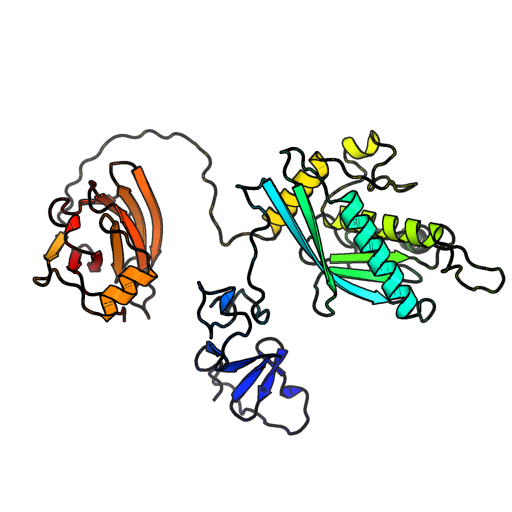.798 41.814 1.00 88.44 308 TYR A CA 1
ATOM 2458 C C . TYR A 1 308 ? -24.958 -6.470 42.801 1.00 88.44 308 TYR A C 1
ATOM 2460 O O . TYR A 1 308 ? -25.406 -7.022 43.811 1.00 88.44 308 TYR A O 1
ATOM 2468 N N . GLU A 1 309 ? -23.668 -6.463 42.498 1.00 86.12 309 GLU A N 1
ATOM 2469 C CA . GLU A 1 309 ? -22.668 -6.985 43.412 1.00 86.12 309 GLU A CA 1
ATOM 2470 C C . GLU A 1 309 ? -22.541 -6.085 44.646 1.00 86.12 309 GLU A C 1
ATOM 2472 O O . GLU A 1 309 ? -22.572 -4.862 44.551 1.00 86.12 309 GLU A O 1
ATOM 2477 N N . LYS A 1 310 ? -22.398 -6.690 45.832 1.00 75.06 310 LYS A N 1
ATOM 2478 C CA . LYS A 1 310 ? -22.307 -5.933 47.091 1.00 75.06 310 LYS A CA 1
ATOM 2479 C C . LYS A 1 310 ? -20.994 -5.155 47.233 1.00 75.06 310 LYS A C 1
ATOM 2481 O O . LYS A 1 310 ? -20.969 -4.162 47.953 1.00 75.06 310 LYS A O 1
ATOM 2486 N N . SER A 1 311 ? -19.919 -5.617 46.593 1.00 71.38 311 SER A N 1
ATOM 2487 C CA . SER A 1 311 ? -18.619 -4.948 46.627 1.00 71.38 311 SER A CA 1
ATOM 2488 C C . SER A 1 311 ? -18.570 -3.832 45.589 1.00 71.38 311 SER A C 1
ATOM 2490 O O . SER A 1 311 ? -18.665 -4.088 44.390 1.00 71.38 311 SER A O 1
ATOM 2492 N N . LEU A 1 312 ? -18.400 -2.594 46.056 1.00 75.12 312 LEU A N 1
ATOM 2493 C CA . LEU A 1 312 ? -18.183 -1.431 45.191 1.00 75.12 312 LEU A CA 1
ATOM 2494 C C . LEU A 1 312 ? -16.699 -1.185 44.894 1.00 75.12 312 LEU A C 1
ATOM 2496 O O . LEU A 1 312 ? -16.382 -0.358 44.046 1.00 75.12 312 LEU A O 1
ATOM 2500 N N . GLU A 1 313 ? -15.793 -1.917 45.536 1.00 75.69 313 GLU A N 1
ATOM 2501 C CA . GLU A 1 313 ? -14.363 -1.834 45.259 1.00 75.69 313 GLU A CA 1
ATOM 2502 C C . GLU A 1 313 ? -13.956 -2.876 44.215 1.00 75.69 313 GLU A C 1
ATOM 2504 O O . GLU A 1 313 ? -14.399 -4.028 44.258 1.00 75.69 313 GLU A O 1
ATOM 2509 N N . SER A 1 314 ? -13.115 -2.459 43.267 1.00 79.56 314 SER A N 1
ATOM 2510 C CA . SER A 1 314 ? -12.514 -3.355 42.280 1.00 79.56 314 SER A CA 1
ATOM 2511 C C . SER A 1 314 ? -11.302 -4.064 42.874 1.00 79.56 314 SER A C 1
ATOM 2513 O O . SER A 1 314 ? -10.447 -3.405 43.469 1.00 79.56 314 SER A O 1
ATOM 2515 N N . ASP A 1 315 ? -11.165 -5.367 42.633 1.00 83.69 315 ASP A N 1
ATOM 2516 C CA . ASP A 1 315 ? -9.929 -6.079 42.963 1.00 83.69 315 ASP A CA 1
ATOM 2517 C C . ASP A 1 315 ? -8.753 -5.626 42.070 1.00 83.69 315 ASP A C 1
ATOM 2519 O O . ASP A 1 315 ? -8.919 -4.898 41.086 1.00 83.69 315 ASP A O 1
ATOM 2523 N N . GLU A 1 316 ? -7.532 -6.046 42.406 1.00 79.44 316 GLU A N 1
ATOM 2524 C CA . GLU A 1 316 ? -6.325 -5.629 41.680 1.00 79.44 316 GLU A CA 1
ATOM 2525 C C . GLU A 1 316 ? -6.373 -6.001 40.187 1.00 79.44 316 GLU A C 1
ATOM 2527 O O . GLU A 1 316 ? -5.990 -5.203 39.322 1.00 79.44 316 GLU A O 1
ATOM 2532 N N . LYS A 1 317 ? -6.900 -7.192 39.872 1.00 81.62 317 LYS A N 1
ATOM 2533 C CA . LYS A 1 317 ? -7.042 -7.692 38.496 1.00 81.62 317 LYS A CA 1
ATOM 2534 C C . LYS A 1 317 ? -8.024 -6.839 37.700 1.00 81.62 317 LYS A C 1
ATOM 2536 O O . LYS A 1 317 ? -7.759 -6.473 36.558 1.00 81.62 317 LYS A O 1
ATOM 2541 N N . SER A 1 318 ? -9.132 -6.467 38.315 1.00 86.25 318 SER A N 1
ATOM 2542 C CA . SER A 1 318 ? -10.176 -5.632 37.733 1.00 86.25 318 SER A CA 1
ATOM 2543 C C . SER A 1 318 ? -9.698 -4.197 37.574 1.00 86.25 318 SER A C 1
ATOM 2545 O O . SER A 1 318 ? -9.912 -3.595 36.525 1.00 86.25 318 SER A O 1
ATOM 2547 N N . GLY A 1 319 ? -8.943 -3.679 38.547 1.00 78.19 319 GLY A N 1
ATOM 2548 C CA . GLY A 1 319 ? -8.232 -2.408 38.440 1.00 78.19 319 GLY A CA 1
ATOM 2549 C C . GLY A 1 319 ? -7.249 -2.391 37.266 1.00 78.19 319 GLY A C 1
ATOM 2550 O O . GLY A 1 319 ? -7.158 -1.394 36.547 1.00 78.19 319 GLY A O 1
ATOM 2551 N N . PHE A 1 320 ? -6.557 -3.505 37.005 1.00 78.56 320 PHE A N 1
ATOM 2552 C CA . PHE A 1 320 ? -5.725 -3.653 35.810 1.00 78.56 320 PHE A CA 1
ATOM 2553 C C . PHE A 1 320 ? -6.555 -3.605 34.519 1.00 78.56 320 PHE A C 1
ATOM 2555 O O . PHE A 1 320 ? -6.173 -2.898 33.587 1.00 78.56 320 PHE A O 1
ATOM 2562 N N . VAL A 1 321 ? -7.712 -4.277 34.469 1.00 81.00 321 VAL A N 1
ATOM 2563 C CA . VAL A 1 321 ? -8.628 -4.215 33.315 1.00 81.00 321 VAL A CA 1
ATOM 2564 C C . VAL A 1 321 ? -9.153 -2.790 33.091 1.00 81.00 321 VAL A C 1
ATOM 2566 O O . VAL A 1 321 ? -9.093 -2.305 31.964 1.00 81.00 321 VAL A O 1
ATOM 2569 N N . ILE A 1 322 ? -9.579 -2.083 34.145 1.00 80.69 322 ILE A N 1
ATOM 2570 C CA . ILE A 1 322 ? -10.029 -0.677 34.086 1.00 80.69 322 ILE A CA 1
ATOM 2571 C C . ILE A 1 322 ? -8.933 0.215 33.492 1.00 80.69 322 ILE A C 1
ATOM 2573 O O . ILE A 1 322 ? -9.196 0.977 32.560 1.00 80.69 322 ILE A O 1
ATOM 2577 N N . ARG A 1 323 ? -7.689 0.085 33.981 1.00 82.25 323 ARG A N 1
ATOM 2578 C CA . ARG A 1 323 ? -6.535 0.845 33.469 1.00 82.25 323 ARG A CA 1
ATOM 2579 C C . ARG A 1 323 ? -6.221 0.505 32.014 1.00 82.25 323 ARG A C 1
ATOM 2581 O O . ARG A 1 323 ? -5.979 1.410 31.221 1.00 82.25 323 ARG A O 1
ATOM 2588 N N . LYS A 1 324 ? -6.257 -0.779 31.650 1.00 78.00 324 LYS A N 1
ATOM 2589 C CA . LYS A 1 324 ? -5.966 -1.252 30.289 1.00 78.00 324 LYS A CA 1
ATOM 2590 C C . LYS A 1 324 ? -7.001 -0.764 29.276 1.00 78.00 324 LYS A C 1
ATOM 2592 O O . LYS A 1 324 ? -6.634 -0.354 28.181 1.00 78.00 324 LYS A O 1
ATOM 2597 N N . LEU A 1 325 ? -8.275 -0.768 29.662 1.00 77.06 325 LEU A N 1
ATOM 2598 C CA . LEU A 1 325 ? -9.375 -0.230 28.860 1.00 77.06 325 LEU A CA 1
ATOM 2599 C C . LEU A 1 325 ? -9.441 1.305 28.883 1.00 77.06 325 LEU A C 1
ATOM 2601 O O . LEU A 1 325 ? -10.255 1.877 28.165 1.00 77.06 325 LEU A O 1
ATOM 2605 N N . LYS A 1 326 ? -8.601 1.969 29.693 1.00 89.06 326 LYS A N 1
ATOM 2606 C CA . LYS A 1 326 ? -8.611 3.421 29.930 1.00 89.06 326 LYS A CA 1
ATOM 2607 C C . LYS A 1 326 ? -10.003 3.945 30.313 1.00 89.06 326 LYS A C 1
ATOM 2609 O O . LYS A 1 326 ? -10.398 5.022 29.880 1.00 89.06 326 LYS A O 1
ATOM 2614 N N . LEU A 1 327 ? -10.746 3.182 31.119 1.00 82.00 327 LEU A N 1
ATOM 2615 C CA . LEU A 1 327 ? -12.083 3.582 31.563 1.00 82.00 327 LEU A CA 1
ATOM 2616 C C . LEU A 1 327 ? -11.981 4.743 32.556 1.00 82.00 327 LEU A C 1
ATOM 2618 O O . LEU A 1 327 ? -11.433 4.587 33.650 1.00 82.00 327 LEU A O 1
ATOM 2622 N N . TYR A 1 328 ? -12.546 5.891 32.185 1.00 86.62 328 TYR A N 1
ATOM 2623 C CA . TYR A 1 328 ? -12.656 7.052 33.069 1.00 86.62 328 TYR A CA 1
ATOM 2624 C C . TYR A 1 328 ? -13.690 6.823 34.181 1.00 86.62 328 TYR A C 1
ATOM 2626 O O . TYR A 1 328 ? -14.440 5.843 34.174 1.00 86.62 328 TYR A O 1
ATOM 2634 N N . SER A 1 329 ? -13.719 7.699 35.189 1.00 84.38 329 SER A N 1
ATOM 2635 C CA . SER A 1 329 ? -14.616 7.572 36.350 1.00 84.38 329 SER A CA 1
ATOM 2636 C C . SER A 1 329 ? -16.097 7.559 35.954 1.00 84.38 329 SER A C 1
ATOM 2638 O O . SER A 1 329 ? -16.860 6.765 36.506 1.00 84.38 329 SER A O 1
ATOM 2640 N N . ASP A 1 330 ? -16.465 8.336 34.942 1.00 92.25 330 ASP A N 1
ATOM 2641 C CA . ASP A 1 330 ? -17.804 8.471 34.363 1.00 92.25 330 ASP A CA 1
ATOM 2642 C C . ASP A 1 330 ? -18.100 7.466 33.236 1.00 92.25 330 ASP A C 1
ATOM 2644 O O . ASP A 1 330 ? -19.082 7.605 32.506 1.00 92.25 330 ASP A O 1
ATOM 2648 N N . GLN A 1 331 ? -17.266 6.436 33.087 1.00 93.50 331 GLN A N 1
ATOM 2649 C CA . GLN A 1 331 ? -17.452 5.392 32.088 1.00 93.50 331 GLN A CA 1
ATOM 2650 C C . GLN A 1 331 ? -17.589 4.008 32.706 1.00 93.50 331 GLN A C 1
ATOM 2652 O O . GLN A 1 331 ? -16.969 3.681 33.725 1.00 93.50 331 GLN A O 1
ATOM 2657 N N . SER A 1 332 ? -18.370 3.178 32.026 1.00 93.75 332 SER A N 1
ATOM 2658 C CA . SER A 1 332 ? -18.509 1.752 32.304 1.00 93.75 332 SER A CA 1
ATOM 2659 C C . SER A 1 332 ? -18.454 0.983 30.988 1.00 93.75 332 SER A C 1
ATOM 2661 O O . SER A 1 332 ? -18.734 1.534 29.923 1.00 93.75 332 SER A O 1
ATOM 2663 N N . ILE A 1 333 ? -18.086 -0.291 31.045 1.00 94.56 333 ILE A N 1
ATOM 2664 C CA . ILE A 1 333 ? -18.130 -1.184 29.888 1.00 94.56 333 ILE A CA 1
ATOM 2665 C C . ILE A 1 333 ? -19.287 -2.165 30.039 1.00 94.56 333 ILE A C 1
ATOM 2667 O O . ILE A 1 333 ? -19.489 -2.751 31.104 1.00 94.56 333 ILE A O 1
ATOM 2671 N N . ILE A 1 334 ? -20.048 -2.331 28.962 1.00 94.56 334 ILE A N 1
ATOM 2672 C CA . ILE A 1 334 ? -21.072 -3.361 28.842 1.00 94.56 334 ILE A CA 1
ATOM 2673 C C . ILE A 1 334 ? -20.472 -4.528 28.069 1.00 94.56 334 ILE A C 1
ATOM 2675 O O . ILE A 1 334 ? -19.887 -4.319 27.009 1.00 94.56 334 ILE A O 1
ATOM 2679 N N . TYR A 1 335 ? -20.654 -5.737 28.579 1.00 94.00 335 TYR A N 1
ATOM 2680 C CA . TYR A 1 335 ? -20.336 -6.997 27.927 1.00 94.00 335 TYR A CA 1
ATOM 2681 C C . TYR A 1 335 ? -21.625 -7.754 27.621 1.00 94.00 335 TYR A C 1
ATOM 2683 O O . TYR A 1 335 ? -22.465 -7.928 28.500 1.00 94.00 335 TYR A O 1
ATOM 2691 N N . PHE A 1 336 ? -21.761 -8.232 26.391 1.00 92.44 336 PHE A N 1
ATOM 2692 C CA . PHE A 1 336 ? -22.825 -9.133 25.964 1.00 92.44 336 PHE A CA 1
ATOM 2693 C C . PHE A 1 336 ? -22.270 -10.548 25.945 1.00 92.44 336 PHE A C 1
ATOM 2695 O O . PHE A 1 336 ? -21.273 -10.825 25.268 1.00 92.44 336 PHE A O 1
ATOM 2702 N N . THR A 1 337 ? -22.894 -11.426 26.714 1.00 88.38 337 THR A N 1
ATOM 2703 C CA . THR A 1 337 ? -22.416 -12.787 26.955 1.00 88.38 337 THR A CA 1
ATOM 2704 C C . THR A 1 337 ? -23.537 -13.781 26.709 1.00 88.38 337 THR A C 1
ATOM 2706 O O . THR A 1 337 ? -24.675 -13.482 27.038 1.00 88.38 337 THR A O 1
ATOM 2709 N N . GLU A 1 338 ? -23.210 -14.965 26.197 1.00 80.62 338 GLU A N 1
ATOM 2710 C CA . GLU A 1 338 ? -24.138 -16.101 26.035 1.00 80.62 338 GLU A CA 1
ATOM 2711 C C . GLU A 1 338 ? -25.341 -15.864 25.079 1.00 80.62 338 GLU A C 1
ATOM 2713 O O . GLU A 1 338 ? -26.148 -14.955 25.246 1.00 80.62 338 GLU A O 1
ATOM 2718 N N . SER A 1 339 ? -25.510 -16.752 24.093 1.00 83.06 339 SER A N 1
ATOM 2719 C CA . SER A 1 339 ? -26.710 -16.902 23.236 1.00 83.06 339 SER A CA 1
ATOM 2720 C C . SER A 1 339 ? -27.232 -15.659 22.487 1.00 83.06 339 SER A C 1
ATOM 2722 O O . SER A 1 339 ? -28.433 -15.552 22.200 1.00 83.06 339 SER A O 1
ATOM 2724 N N . PHE A 1 340 ? -26.359 -14.715 22.141 1.00 87.75 340 PHE A N 1
ATOM 2725 C CA . PHE A 1 340 ? -26.687 -13.613 21.240 1.00 87.75 340 PHE A CA 1
ATOM 2726 C C . PHE A 1 340 ? -26.476 -14.029 19.781 1.00 87.75 340 PHE A C 1
ATOM 2728 O O . PHE A 1 340 ? -25.444 -14.581 19.434 1.00 87.75 340 PHE A O 1
ATOM 2735 N N . ASP A 1 341 ? -27.454 -13.723 18.938 1.00 90.94 341 ASP A N 1
ATOM 2736 C CA . ASP A 1 341 ? -27.368 -13.665 17.471 1.00 90.94 341 ASP A CA 1
ATOM 2737 C C . ASP A 1 341 ? -28.418 -12.631 17.056 1.00 90.94 341 ASP A C 1
ATOM 2739 O O . ASP A 1 341 ? -29.570 -12.951 16.748 1.00 90.94 341 ASP A O 1
ATOM 2743 N N . ASN A 1 342 ? -28.094 -11.360 17.292 1.00 89.56 342 ASN A N 1
ATOM 2744 C CA . ASN A 1 342 ? -29.064 -10.267 17.259 1.00 89.56 342 ASN A CA 1
ATOM 2745 C C . ASN A 1 342 ? -28.417 -8.974 16.758 1.00 89.56 342 ASN A C 1
ATOM 2747 O O . ASN A 1 342 ? -27.228 -8.725 16.968 1.00 89.56 342 ASN A O 1
ATOM 2751 N N . ASN A 1 343 ? -29.219 -8.115 16.138 1.00 88.50 343 ASN A N 1
ATOM 2752 C CA . ASN A 1 343 ? -28.868 -6.722 15.899 1.00 88.50 343 ASN A CA 1
ATOM 2753 C C . ASN A 1 343 ? -29.000 -5.948 17.208 1.00 88.50 343 ASN A C 1
ATOM 2755 O O . ASN A 1 343 ? -30.046 -5.980 17.855 1.00 88.50 343 ASN A O 1
ATOM 2759 N N . LEU A 1 344 ? -27.934 -5.262 17.600 1.00 90.94 344 LEU A N 1
ATOM 2760 C CA . LEU A 1 344 ? -27.865 -4.534 18.852 1.00 90.94 344 LEU A CA 1
ATOM 2761 C C . LEU A 1 344 ? -27.633 -3.051 18.585 1.00 90.94 344 LEU A C 1
ATOM 2763 O O . LEU A 1 344 ? -26.622 -2.680 17.990 1.00 90.94 344 LEU A O 1
ATOM 2767 N N . GLN A 1 345 ? -28.519 -2.212 19.111 1.00 92.19 345 GLN A N 1
ATOM 2768 C CA . GLN A 1 345 ? -28.377 -0.763 19.144 1.00 92.19 345 GLN A CA 1
ATOM 2769 C C . GLN A 1 345 ? -28.307 -0.282 20.594 1.00 92.19 345 GLN A C 1
ATOM 2771 O O . GLN A 1 345 ? -29.094 -0.703 21.433 1.00 92.19 345 GLN A O 1
ATOM 2776 N N . ILE A 1 346 ? -27.369 0.609 20.905 1.00 89.31 346 ILE A N 1
ATOM 2777 C CA . ILE A 1 346 ? -27.242 1.230 22.225 1.00 89.31 346 ILE A CA 1
ATOM 2778 C C . ILE A 1 346 ? -27.280 2.734 22.053 1.00 89.31 346 ILE A C 1
ATOM 2780 O O . ILE A 1 346 ? -26.508 3.315 21.285 1.00 89.31 346 ILE A O 1
ATOM 2784 N N . GLU A 1 347 ? -28.165 3.352 22.815 1.00 90.12 347 GLU A N 1
ATOM 2785 C CA . GLU A 1 347 ? -28.328 4.786 22.899 1.00 90.12 347 GLU A CA 1
ATOM 2786 C C . GLU A 1 347 ? -27.880 5.280 24.265 1.00 90.12 347 GLU A C 1
ATOM 2788 O O . GLU A 1 347 ? -28.331 4.784 25.296 1.00 90.12 347 GLU A O 1
ATOM 2793 N N . VAL A 1 348 ? -27.027 6.300 24.259 1.00 87.12 348 VAL A N 1
ATOM 2794 C CA . VAL A 1 348 ? -26.642 7.056 25.449 1.00 87.12 348 VAL A CA 1
ATOM 2795 C C . VAL A 1 348 ? -27.193 8.463 25.272 1.00 87.12 348 VAL A C 1
ATOM 2797 O O . VAL A 1 348 ? -26.849 9.158 24.316 1.00 87.12 348 VAL A O 1
ATOM 2800 N N . ASN A 1 349 ? -28.099 8.874 26.159 1.00 88.94 349 ASN A N 1
ATOM 2801 C CA . ASN A 1 349 ? -28.823 10.144 26.075 1.00 88.94 349 ASN A CA 1
ATOM 2802 C C . ASN A 1 349 ? -29.450 10.388 24.683 1.00 88.94 349 ASN A C 1
ATOM 2804 O O . ASN A 1 349 ? -29.267 11.447 24.082 1.00 88.94 349 ASN A O 1
ATOM 2808 N N . LYS A 1 350 ? -30.159 9.377 24.152 1.00 82.69 350 LYS A N 1
ATOM 2809 C CA . LYS A 1 350 ? -30.818 9.380 22.825 1.00 82.69 350 LYS A CA 1
ATOM 2810 C C . LYS A 1 350 ? -29.874 9.495 21.617 1.00 82.69 350 LYS A C 1
ATOM 2812 O O . LYS A 1 350 ? -30.333 9.708 20.497 1.00 82.69 350 LYS A O 1
ATOM 2817 N N . LYS A 1 351 ? -28.559 9.364 21.814 1.00 78.81 351 LYS A N 1
ATOM 2818 C CA . LYS A 1 351 ? -27.574 9.278 20.731 1.00 78.81 351 LYS A CA 1
ATOM 2819 C C . LYS A 1 351 ? -27.119 7.835 20.577 1.00 78.81 351 LYS A C 1
ATOM 2821 O O . LYS A 1 351 ? -26.646 7.239 21.540 1.00 78.81 351 LYS A O 1
ATOM 2826 N N . ILE A 1 352 ? -27.212 7.299 19.364 1.00 84.69 352 ILE A N 1
ATOM 2827 C CA . ILE A 1 352 ? -26.713 5.959 19.046 1.00 84.69 352 ILE A CA 1
ATOM 2828 C C . ILE A 1 352 ? -25.185 5.961 19.166 1.00 84.69 352 ILE A C 1
ATOM 2830 O O . ILE A 1 352 ? -24.500 6.693 18.448 1.00 84.69 352 ILE A O 1
ATOM 2834 N N . VAL A 1 353 ? -24.660 5.153 20.086 1.00 78.19 353 VAL A N 1
ATOM 2835 C CA . VAL A 1 353 ? -23.215 4.967 20.311 1.00 78.19 353 VAL A CA 1
ATOM 2836 C C . VAL A 1 353 ? -22.728 3.595 19.855 1.00 78.19 353 VAL A C 1
ATOM 2838 O O . VAL A 1 353 ? -21.540 3.412 19.608 1.00 78.19 353 VAL A O 1
ATOM 2841 N N . TYR A 1 354 ? -23.646 2.640 19.714 1.00 83.44 354 TYR A N 1
ATOM 2842 C CA . TYR A 1 354 ? -23.370 1.297 19.226 1.00 83.44 354 TYR A CA 1
ATOM 2843 C C . TYR A 1 354 ? -24.528 0.856 18.336 1.00 83.44 354 TYR A C 1
ATOM 2845 O O . TYR A 1 354 ? -25.680 1.024 18.721 1.00 83.44 354 TYR A O 1
ATOM 2853 N N . ASN A 1 355 ? -24.238 0.317 17.154 1.00 88.00 355 ASN A N 1
ATOM 2854 C CA . ASN A 1 355 ? -25.235 -0.305 16.284 1.00 88.00 355 ASN A CA 1
ATOM 2855 C C . ASN A 1 355 ? -24.553 -1.381 15.432 1.00 88.00 355 ASN A C 1
ATOM 2857 O O . ASN A 1 355 ? -23.848 -1.059 14.472 1.00 88.00 355 ASN A O 1
ATOM 2861 N N . LYS A 1 356 ? -24.674 -2.647 15.835 1.00 83.75 356 LYS A N 1
ATOM 2862 C CA . LYS A 1 356 ? -24.014 -3.768 15.159 1.00 83.75 356 LYS A CA 1
ATOM 2863 C C . LYS A 1 356 ? -24.750 -5.081 15.414 1.00 83.75 356 LYS A C 1
ATOM 2865 O O . LYS A 1 356 ? -25.287 -5.287 16.500 1.00 83.75 356 LYS A O 1
ATOM 2870 N N . LYS A 1 357 ? -24.706 -5.998 14.445 1.00 90.31 357 LYS A N 1
ATOM 2871 C CA . LYS A 1 357 ? -25.030 -7.408 14.688 1.00 90.31 357 LYS A CA 1
ATOM 2872 C C . LYS A 1 357 ? -23.958 -8.033 15.585 1.00 90.31 357 LYS A C 1
ATOM 2874 O O . LYS A 1 357 ? -22.767 -7.890 15.295 1.00 90.31 357 LYS A O 1
ATOM 2879 N N . ILE A 1 358 ? -24.382 -8.699 16.653 1.00 88.94 358 ILE A N 1
ATOM 2880 C CA . ILE A 1 358 ? -23.520 -9.461 17.557 1.00 88.94 358 ILE A CA 1
ATOM 2881 C C . ILE A 1 358 ? -23.934 -10.928 17.550 1.00 88.94 358 ILE A C 1
ATOM 2883 O O . ILE A 1 358 ? -25.123 -11.241 17.509 1.00 88.94 358 ILE A O 1
ATOM 2887 N N . GLU A 1 359 ? -22.940 -11.806 17.596 1.00 91.94 359 GLU A N 1
ATOM 2888 C CA . GLU A 1 359 ? -23.112 -13.253 17.655 1.00 91.94 359 GLU A CA 1
ATOM 2889 C C . GLU A 1 359 ? -22.170 -13.800 18.730 1.00 91.94 359 GLU A C 1
ATOM 2891 O O . GLU A 1 359 ? -21.000 -13.412 18.785 1.00 91.94 359 GLU A O 1
ATOM 2896 N N . THR A 1 360 ? -22.682 -14.638 19.630 1.00 88.69 360 THR A N 1
ATOM 2897 C CA . THR A 1 360 ? -21.878 -15.262 20.678 1.00 88.69 360 THR A CA 1
ATOM 2898 C C . THR A 1 360 ? -20.907 -16.245 20.051 1.00 88.69 360 THR A C 1
ATOM 2900 O O . THR A 1 360 ? -21.305 -17.217 19.420 1.00 88.69 360 THR A O 1
ATOM 2903 N N . ILE A 1 361 ? -19.622 -16.030 20.303 1.00 83.50 361 ILE A N 1
ATOM 2904 C CA . ILE A 1 361 ? -18.591 -17.016 20.003 1.00 83.50 361 ILE A CA 1
ATOM 2905 C C . ILE A 1 361 ? -18.726 -18.120 21.050 1.00 83.50 361 ILE A C 1
ATOM 2907 O O . ILE A 1 361 ? -18.392 -17.898 22.214 1.00 83.50 361 ILE A O 1
ATOM 2911 N N . GLU A 1 362 ? -19.242 -19.288 20.656 1.00 78.19 362 GLU A N 1
ATOM 2912 C CA . GLU A 1 362 ? -19.573 -20.375 21.592 1.00 78.19 362 GLU A CA 1
ATOM 2913 C C . GLU A 1 362 ? -18.388 -20.793 22.469 1.00 78.19 362 GLU A C 1
ATOM 2915 O O . GLU A 1 362 ? -18.586 -21.058 23.649 1.00 78.19 362 GLU A O 1
ATOM 2920 N N . GLN A 1 363 ? -17.159 -20.791 21.934 1.00 74.62 363 GLN A N 1
ATOM 2921 C CA . GLN A 1 363 ? -15.964 -21.170 22.703 1.00 74.62 363 GLN A CA 1
ATOM 2922 C C . GLN A 1 363 ? -15.477 -20.099 23.688 1.00 74.62 363 GLN A C 1
ATOM 2924 O O . GLN A 1 363 ? -14.478 -20.331 24.358 1.00 74.62 363 GLN A O 1
ATOM 2929 N N . LEU A 1 364 ? -16.084 -18.910 23.679 1.00 74.75 364 LEU A N 1
ATOM 2930 C CA . LEU A 1 364 ? -15.701 -17.792 24.541 1.00 74.75 364 LEU A CA 1
ATOM 2931 C C . LEU A 1 364 ? -16.872 -17.251 25.359 1.00 74.75 364 LEU A C 1
ATOM 2933 O O . LEU A 1 364 ? -16.671 -16.312 26.119 1.00 74.75 364 LEU A O 1
ATOM 2937 N N . GLY A 1 365 ? -18.107 -17.708 25.134 1.00 81.06 365 GLY A N 1
ATOM 2938 C CA . GLY A 1 365 ? -19.298 -17.155 25.783 1.00 81.06 365 GLY A CA 1
ATOM 2939 C C . GLY A 1 365 ? -19.491 -15.644 25.569 1.00 81.06 365 GLY A C 1
ATOM 2940 O O . GLY A 1 365 ? -20.287 -15.021 26.273 1.00 81.06 365 GLY A O 1
ATOM 2941 N N . TYR A 1 366 ? -18.788 -15.037 24.609 1.00 87.31 366 TYR A N 1
ATOM 2942 C CA . TYR A 1 366 ? -18.691 -13.591 24.401 1.00 87.31 366 TYR A CA 1
ATOM 2943 C C . TYR A 1 366 ? -19.260 -13.196 23.038 1.00 87.31 366 TYR A C 1
ATOM 2945 O O . TYR A 1 366 ? -18.915 -13.793 22.021 1.00 87.31 366 TYR A O 1
ATOM 2953 N N . ALA A 1 367 ? -20.118 -12.174 23.015 1.00 87.25 367 ALA A N 1
ATOM 2954 C CA . ALA A 1 367 ? -20.759 -11.677 21.795 1.00 87.25 367 ALA A CA 1
ATOM 2955 C C . ALA A 1 367 ? -20.308 -10.267 21.396 1.00 87.25 367 ALA A C 1
ATOM 2957 O O . ALA A 1 367 ? -20.325 -9.902 20.221 1.00 87.25 367 ALA A O 1
ATOM 2958 N N . GLY A 1 368 ? -19.911 -9.443 22.364 1.00 88.75 368 GLY A N 1
ATOM 2959 C CA . GLY A 1 368 ? -19.517 -8.068 22.093 1.00 88.75 368 GLY A CA 1
ATOM 2960 C C . GLY A 1 368 ? -19.415 -7.222 23.351 1.00 88.75 368 GLY A C 1
ATOM 2961 O O . GLY A 1 368 ? -19.882 -7.604 24.421 1.00 88.75 368 GLY A O 1
ATOM 2962 N N . SER A 1 369 ? -18.805 -6.048 23.221 1.00 92.00 369 SER A N 1
ATOM 2963 C CA . SER A 1 369 ? -18.697 -5.085 24.312 1.00 92.00 369 SER A CA 1
ATOM 2964 C C . SER A 1 369 ? -18.698 -3.659 23.793 1.00 92.00 369 SER A C 1
ATOM 2966 O O . SER A 1 369 ? -18.310 -3.414 22.646 1.00 92.00 369 SER A O 1
ATOM 2968 N N . CYS A 1 370 ? -19.084 -2.717 24.645 1.00 90.31 370 CYS A N 1
ATOM 2969 C CA . CYS A 1 370 ? -18.995 -1.294 24.353 1.00 90.31 370 CYS A CA 1
ATOM 2970 C C . CYS A 1 370 ? -18.756 -0.480 25.625 1.00 90.31 370 CYS A C 1
ATOM 2972 O O . CYS A 1 370 ? -19.319 -0.773 26.681 1.00 90.31 370 CYS A O 1
ATOM 2974 N N . VAL A 1 371 ? -17.970 0.587 25.507 1.00 92.31 371 VAL A N 1
ATOM 2975 C CA . VAL A 1 371 ? -17.833 1.585 26.571 1.00 92.31 371 VAL A CA 1
ATOM 2976 C C . VAL A 1 371 ? -18.958 2.606 26.443 1.00 92.31 371 VAL A C 1
ATOM 2978 O O . VAL A 1 371 ? -19.268 3.060 25.341 1.00 92.31 371 VAL A O 1
ATOM 2981 N N . ILE A 1 372 ? -19.562 2.959 27.570 1.00 91.50 372 ILE A N 1
ATOM 2982 C CA . ILE A 1 372 ? -20.652 3.928 27.673 1.00 91.50 372 ILE A CA 1
ATOM 2983 C C . ILE A 1 372 ? -20.353 4.958 28.761 1.00 91.50 372 ILE A C 1
ATOM 2985 O O . ILE A 1 372 ? -19.656 4.669 29.736 1.00 91.50 372 ILE A O 1
ATOM 2989 N N . GLU A 1 373 ? -20.927 6.149 28.614 1.00 92.00 373 GLU A N 1
ATOM 2990 C CA . GLU A 1 373 ? -21.005 7.115 29.710 1.00 92.00 373 GLU A CA 1
ATOM 2991 C C . GLU A 1 373 ? -22.025 6.604 30.735 1.00 92.00 373 GLU A C 1
ATOM 2993 O O . GLU A 1 373 ? -23.174 6.309 30.398 1.00 92.00 373 GLU A O 1
ATOM 2998 N N . ASN A 1 374 ? -21.595 6.458 31.985 1.00 92.81 374 ASN A N 1
ATOM 2999 C CA . ASN A 1 374 ? -22.373 5.821 33.046 1.00 92.81 374 ASN A CA 1
ATOM 3000 C C . ASN A 1 374 ? -23.257 6.807 33.826 1.00 92.81 374 ASN A C 1
ATOM 3002 O O . ASN A 1 374 ? -24.114 6.384 34.595 1.00 92.81 374 ASN A O 1
ATOM 3006 N N . ASN A 1 375 ? -23.076 8.108 33.584 1.00 90.50 375 ASN A N 1
ATOM 3007 C CA . ASN A 1 375 ? -23.816 9.229 34.168 1.00 90.50 375 ASN A CA 1
ATOM 3008 C C . ASN A 1 375 ? -24.981 9.724 33.284 1.00 90.50 375 ASN A C 1
ATOM 3010 O O . ASN A 1 375 ? -25.550 10.785 33.547 1.00 90.50 375 ASN A O 1
ATOM 3014 N N . LYS A 1 376 ? -25.326 8.984 32.225 1.00 89.56 376 LYS A N 1
ATOM 3015 C CA . LYS A 1 376 ? -26.391 9.310 31.267 1.00 89.56 376 LYS A CA 1
ATOM 3016 C C . LYS A 1 376 ? -27.396 8.167 31.160 1.00 89.56 376 LYS A C 1
ATOM 3018 O O . LYS A 1 376 ? -27.109 7.027 31.512 1.00 89.56 376 LYS A O 1
ATOM 3023 N N . ASP A 1 377 ? -28.582 8.474 30.638 1.00 89.62 377 ASP A N 1
ATOM 3024 C CA . ASP A 1 377 ? -29.592 7.459 30.335 1.00 89.62 377 ASP A CA 1
ATOM 3025 C C . ASP A 1 377 ? -29.090 6.524 29.229 1.00 89.62 377 ASP A C 1
ATOM 3027 O O . ASP A 1 377 ? -28.752 6.987 28.138 1.00 89.62 377 ASP A O 1
ATOM 3031 N N . VAL A 1 378 ? -29.081 5.216 29.503 1.00 91.88 378 VAL A N 1
ATOM 3032 C CA . VAL A 1 378 ? -28.653 4.187 28.547 1.00 91.88 378 VAL A CA 1
ATOM 3033 C C . VAL A 1 378 ? -29.805 3.249 28.219 1.00 91.88 378 VAL A C 1
ATOM 3035 O O . VAL A 1 378 ? -30.402 2.638 29.113 1.00 91.88 378 VAL A O 1
ATOM 3038 N N . VAL A 1 379 ? -30.100 3.122 26.927 1.00 92.31 379 VAL A N 1
ATOM 3039 C CA . VAL A 1 379 ? -31.127 2.226 26.389 1.00 92.31 379 VAL A CA 1
ATOM 3040 C C . VAL A 1 379 ? -30.492 1.292 25.372 1.00 92.31 379 VAL A C 1
ATOM 3042 O O . VAL A 1 379 ? -29.765 1.725 24.484 1.00 92.31 379 VAL A O 1
ATOM 3045 N N . ILE A 1 380 ? -30.770 0.003 25.514 1.00 92.81 380 ILE A N 1
ATOM 3046 C CA . ILE A 1 380 ? -30.286 -1.056 24.637 1.00 92.81 380 ILE A CA 1
ATOM 3047 C C . ILE A 1 380 ? -31.484 -1.624 23.885 1.00 92.81 380 ILE A C 1
ATOM 3049 O O . ILE A 1 380 ? -32.433 -2.102 24.505 1.00 92.81 380 ILE A O 1
ATOM 3053 N N . THR A 1 381 ? -31.428 -1.594 22.563 1.00 90.19 381 THR A N 1
ATOM 3054 C CA . THR A 1 381 ? -32.436 -2.127 21.651 1.00 90.19 381 THR A CA 1
ATOM 3055 C C . THR A 1 381 ? -31.884 -3.372 20.963 1.00 90.19 381 THR A C 1
ATOM 3057 O O . THR A 1 381 ? -30.795 -3.344 20.396 1.00 90.19 381 THR A O 1
ATOM 3060 N N . ILE A 1 382 ? -32.634 -4.471 21.020 1.00 88.31 382 ILE A N 1
ATOM 3061 C CA . ILE A 1 382 ? -32.280 -5.770 20.439 1.00 88.31 382 ILE A CA 1
ATOM 3062 C C . ILE A 1 382 ? -33.309 -6.115 19.356 1.00 88.31 382 ILE A C 1
ATOM 3064 O O . ILE A 1 382 ? -34.514 -6.161 19.636 1.00 88.31 382 ILE A O 1
ATOM 3068 N N . ASP A 1 383 ? -32.824 -6.343 18.132 1.00 84.56 383 ASP A N 1
ATOM 3069 C CA . ASP A 1 383 ? -33.583 -6.642 16.905 1.00 84.56 383 ASP A CA 1
ATOM 3070 C C . ASP A 1 383 ? -34.750 -5.686 16.627 1.00 84.56 383 ASP A C 1
ATOM 3072 O O . ASP A 1 383 ? -35.792 -6.119 16.136 1.00 84.56 383 ASP A O 1
ATOM 3076 N N . ASP A 1 384 ? -34.621 -4.413 17.016 1.00 79.31 384 ASP A N 1
ATOM 3077 C CA . ASP A 1 384 ? -35.682 -3.390 16.949 1.00 79.31 384 ASP A CA 1
ATOM 3078 C C . ASP A 1 384 ? -36.994 -3.780 17.659 1.00 79.31 384 ASP A C 1
ATOM 3080 O O . ASP A 1 384 ? -38.037 -3.153 17.482 1.00 79.31 384 ASP A O 1
ATOM 3084 N N . LYS A 1 385 ? -36.950 -4.824 18.496 1.00 76.25 385 LYS A N 1
ATOM 3085 C CA . LYS A 1 385 ? -38.122 -5.446 19.126 1.00 76.25 385 LYS A CA 1
ATOM 3086 C C . LYS A 1 385 ? -38.119 -5.296 20.636 1.00 76.25 385 LYS A C 1
ATOM 3088 O O . LYS A 1 385 ? -39.172 -5.084 21.234 1.00 76.25 385 LYS A O 1
ATOM 3093 N N . LYS A 1 386 ? -36.957 -5.446 21.278 1.00 84.31 386 LYS A N 1
ATOM 3094 C CA . LYS A 1 386 ? -36.835 -5.416 22.742 1.00 84.31 386 LYS A CA 1
ATOM 3095 C C . LYS A 1 386 ? -35.973 -4.244 23.173 1.00 84.31 386 LYS A C 1
ATOM 3097 O O . LYS A 1 386 ? -34.834 -4.141 22.742 1.00 84.31 386 LYS A O 1
ATOM 3102 N N . GLN A 1 387 ? -36.496 -3.419 24.076 1.00 88.69 387 GLN A N 1
ATOM 3103 C CA . GLN A 1 387 ? -35.732 -2.358 24.728 1.00 88.69 387 GLN A CA 1
ATOM 3104 C C . GLN A 1 387 ? -35.438 -2.715 26.186 1.00 88.69 387 GLN A C 1
ATOM 3106 O O . GLN A 1 387 ? -36.305 -3.208 26.913 1.00 88.69 387 GLN A O 1
ATOM 3111 N N . ILE A 1 388 ? -34.206 -2.452 26.609 1.00 88.94 388 ILE A N 1
ATOM 3112 C CA . ILE A 1 388 ? -33.70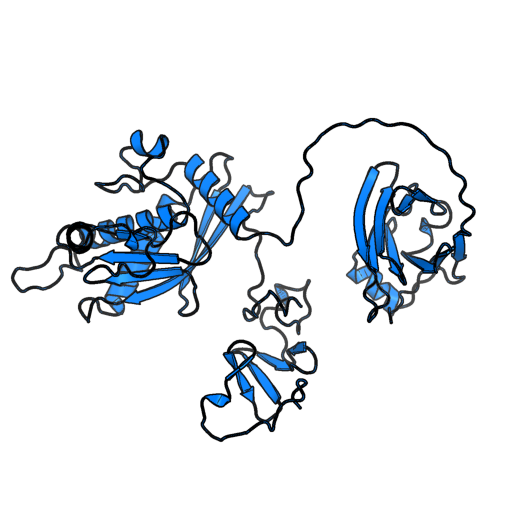3 -2.626 27.967 1.00 88.94 388 ILE A CA 1
ATOM 3113 C C . ILE A 1 388 ? -33.126 -1.281 28.407 1.00 88.94 388 ILE A C 1
ATOM 3115 O O . ILE A 1 388 ? -32.130 -0.818 27.853 1.00 88.94 388 ILE A O 1
ATOM 3119 N N . LYS A 1 389 ? -33.739 -0.648 29.410 1.00 91.38 389 LYS A N 1
ATOM 3120 C CA . LYS A 1 389 ? -33.197 0.564 30.037 1.00 91.38 389 LYS A CA 1
ATOM 3121 C C . LYS A 1 389 ? -32.315 0.165 31.219 1.00 91.38 389 LYS A C 1
ATOM 3123 O O . LYS A 1 389 ? -32.777 -0.552 32.107 1.00 91.38 389 LYS A O 1
ATOM 3128 N N . LEU A 1 390 ? -31.063 0.623 31.236 1.00 91.38 390 LEU A N 1
ATOM 3129 C CA . LEU A 1 390 ? -30.184 0.419 32.389 1.00 91.38 390 LEU A CA 1
ATOM 3130 C C . LEU A 1 390 ? -30.586 1.362 33.531 1.00 91.38 390 LEU A C 1
ATOM 3132 O O . LEU A 1 390 ? -31.043 2.480 33.295 1.00 91.38 390 LEU A O 1
ATOM 3136 N N . ASN A 1 391 ? -30.413 0.917 34.778 1.00 87.81 391 ASN A N 1
ATOM 3137 C CA . ASN A 1 391 ? -30.702 1.746 35.947 1.00 87.81 391 ASN A CA 1
ATOM 3138 C C . ASN A 1 391 ? -29.657 2.870 36.073 1.00 87.81 391 ASN A C 1
ATOM 3140 O O . ASN A 1 391 ? -28.522 2.610 36.471 1.00 87.81 391 ASN A O 1
ATOM 3144 N N . SER A 1 392 ? -30.049 4.106 35.758 1.00 87.00 392 SER A N 1
ATOM 3145 C CA . SER A 1 392 ? -29.162 5.275 35.745 1.00 87.00 392 SER A CA 1
ATOM 3146 C C . SER A 1 392 ? -28.661 5.703 37.128 1.00 87.00 392 SER A C 1
ATOM 3148 O O . SER A 1 392 ? -27.617 6.338 37.217 1.00 87.00 392 SER A O 1
ATOM 3150 N N . GLU A 1 393 ? -29.332 5.316 38.217 1.00 86.62 393 GLU A N 1
ATOM 3151 C CA . GLU A 1 393 ? -28.867 5.598 39.583 1.00 86.62 393 GLU A CA 1
ATOM 3152 C C . GLU A 1 393 ? -27.773 4.626 40.042 1.00 86.62 393 GLU A C 1
ATOM 3154 O O . GLU A 1 393 ? -26.907 4.970 40.850 1.00 86.62 393 GLU A O 1
ATOM 3159 N N . GLN A 1 394 ? -27.826 3.382 39.563 1.00 88.69 394 GLN A N 1
ATOM 3160 C CA . GLN A 1 394 ? -26.863 2.345 39.934 1.00 88.69 394 GLN A CA 1
ATOM 3161 C C . GLN A 1 394 ? -25.668 2.311 38.988 1.00 88.69 394 GLN A C 1
ATOM 3163 O O . GLN A 1 394 ? -24.557 2.043 39.434 1.00 88.69 394 GLN A O 1
ATOM 3168 N N . LEU A 1 395 ? -25.873 2.612 37.707 1.00 91.44 395 LEU A N 1
ATOM 3169 C CA . LEU A 1 395 ? -24.860 2.516 36.659 1.00 91.44 395 LEU A CA 1
ATOM 3170 C C . LEU A 1 395 ? -23.533 3.247 36.981 1.00 91.44 395 LEU A C 1
ATOM 3172 O O . LEU A 1 395 ? -22.490 2.622 36.785 1.00 91.44 395 LEU A O 1
ATOM 3176 N N . PRO A 1 396 ? -23.511 4.467 37.565 1.00 92.94 396 PRO A N 1
ATOM 3177 C CA . PRO A 1 396 ? -22.261 5.139 37.941 1.00 92.94 396 PRO A CA 1
ATOM 3178 C C . PRO A 1 396 ? -21.416 4.406 38.991 1.00 92.94 396 PRO A C 1
ATOM 3180 O O . PRO A 1 396 ? -20.225 4.680 39.123 1.00 92.94 396 PRO A O 1
ATOM 3183 N N . LYS A 1 397 ? -22.018 3.494 39.764 1.00 92.25 397 LYS A N 1
ATOM 3184 C CA . LYS A 1 397 ? -21.355 2.790 40.872 1.00 92.25 397 LYS A CA 1
ATOM 3185 C C . LYS A 1 397 ? -20.557 1.566 40.414 1.00 92.25 397 LYS A C 1
ATOM 3187 O O . LYS A 1 397 ? -19.785 1.028 41.205 1.00 92.25 397 LYS A O 1
ATOM 3192 N N . TYR A 1 398 ? -20.736 1.125 39.165 1.00 94.25 398 TYR A N 1
ATOM 3193 C CA . TYR A 1 398 ? -20.169 -0.123 38.652 1.00 94.25 398 TYR A CA 1
ATOM 3194 C C . TYR A 1 398 ? -19.436 0.082 37.327 1.00 94.25 398 TYR A C 1
ATOM 3196 O O . TYR A 1 398 ? -19.922 0.776 36.435 1.00 94.25 398 TYR A O 1
ATOM 3204 N N . LYS A 1 399 ? -18.274 -0.552 37.172 1.00 93.88 399 LYS A N 1
ATOM 3205 C CA . LYS A 1 399 ? -17.405 -0.442 35.993 1.00 93.88 399 LYS A CA 1
ATOM 3206 C C . LYS A 1 399 ? -17.721 -1.472 34.923 1.00 93.88 399 LYS A C 1
ATOM 3208 O O . LYS A 1 399 ? -17.529 -1.176 33.745 1.00 93.88 399 LYS A O 1
ATOM 3213 N N . PHE A 1 400 ? -18.231 -2.635 35.315 1.00 95.19 400 PHE A N 1
ATOM 3214 C CA . PHE A 1 400 ? -18.525 -3.738 34.413 1.00 95.19 400 PHE A CA 1
ATOM 3215 C C . PHE A 1 400 ? -20.003 -4.107 34.494 1.00 95.19 400 PHE A C 1
ATOM 3217 O O . PHE A 1 400 ? -20.531 -4.397 35.571 1.00 95.19 400 PHE A O 1
ATOM 3224 N N . ILE A 1 401 ? -20.668 -4.088 33.342 1.00 95.50 401 ILE A N 1
ATOM 3225 C CA . ILE A 1 401 ? -22.064 -4.487 33.195 1.00 95.50 401 ILE A CA 1
ATOM 3226 C C . ILE A 1 401 ? -22.110 -5.711 32.285 1.00 95.50 401 ILE A C 1
ATOM 3228 O O . ILE A 1 401 ? -21.772 -5.612 31.111 1.00 95.50 401 ILE A O 1
ATOM 3232 N N . TYR A 1 402 ? -22.528 -6.861 32.798 1.00 93.88 402 TYR A N 1
ATOM 3233 C CA . TYR A 1 402 ? -22.665 -8.086 32.009 1.00 93.88 402 TYR A CA 1
ATOM 3234 C C . TYR A 1 402 ? -24.128 -8.309 31.656 1.00 93.88 402 TYR A C 1
ATOM 3236 O O . TYR A 1 402 ? -24.989 -8.288 32.533 1.00 93.88 402 TYR A O 1
ATOM 3244 N N . ILE A 1 403 ? -24.415 -8.515 30.377 1.00 93.25 403 ILE A N 1
ATOM 3245 C CA . ILE A 1 403 ? -25.755 -8.778 29.868 1.00 93.25 403 ILE A CA 1
ATOM 3246 C C . ILE A 1 403 ? -25.746 -10.159 29.229 1.00 93.25 403 ILE A C 1
ATOM 3248 O O . ILE A 1 403 ? -25.204 -10.348 28.144 1.00 93.25 403 ILE A O 1
ATOM 3252 N N . GLY A 1 404 ? -26.363 -11.101 29.935 1.00 89.94 404 GLY A N 1
ATOM 3253 C CA . GLY A 1 404 ? -26.602 -12.466 29.492 1.00 89.94 404 GLY A CA 1
ATOM 3254 C C . GLY A 1 404 ? -27.971 -12.623 28.843 1.00 89.94 404 GLY A C 1
ATOM 3255 O O . GLY A 1 404 ? -28.943 -12.010 29.308 1.00 89.94 404 GLY A O 1
ATOM 3256 N N . LYS A 1 405 ? -28.070 -13.468 27.815 1.00 86.38 405 LYS A N 1
ATOM 3257 C CA . LYS A 1 405 ? -29.347 -13.859 27.209 1.00 86.38 405 LYS A CA 1
ATOM 3258 C C . LYS A 1 405 ? -29.556 -15.369 27.324 1.00 86.38 405 LYS A C 1
ATOM 3260 O O . LYS A 1 405 ? -28.736 -16.158 26.874 1.00 86.38 405 LYS A O 1
ATOM 3265 N N . ASP A 1 406 ? -30.707 -15.757 27.866 1.00 80.88 406 ASP A N 1
ATOM 3266 C CA . ASP A 1 406 ? -31.216 -17.131 27.808 1.00 80.88 406 ASP A CA 1
ATOM 3267 C C . ASP A 1 406 ? -32.626 -17.116 27.210 1.00 80.88 406 ASP A C 1
ATOM 3269 O O . ASP A 1 406 ? -33.597 -16.679 27.841 1.00 80.88 406 ASP A O 1
ATOM 3273 N N . LYS A 1 407 ? -32.739 -17.560 25.953 1.00 77.25 407 LYS A N 1
ATOM 3274 C CA . LYS A 1 407 ? -33.967 -17.495 25.143 1.00 77.25 407 LYS A CA 1
ATOM 3275 C C . LYS A 1 407 ? -34.534 -16.067 25.092 1.00 77.25 407 LYS A C 1
ATOM 3277 O O . LYS A 1 407 ? -34.011 -15.225 24.369 1.00 77.25 407 LYS A O 1
ATOM 3282 N N . ASN A 1 408 ? -35.591 -15.796 25.862 1.00 73.12 408 ASN A N 1
ATOM 3283 C CA . ASN A 1 408 ? -36.257 -14.491 25.948 1.00 73.12 408 ASN A CA 1
ATOM 3284 C C . ASN A 1 408 ? -35.961 -13.751 27.265 1.00 73.12 408 ASN A C 1
ATOM 3286 O O . ASN A 1 408 ? -36.480 -12.658 2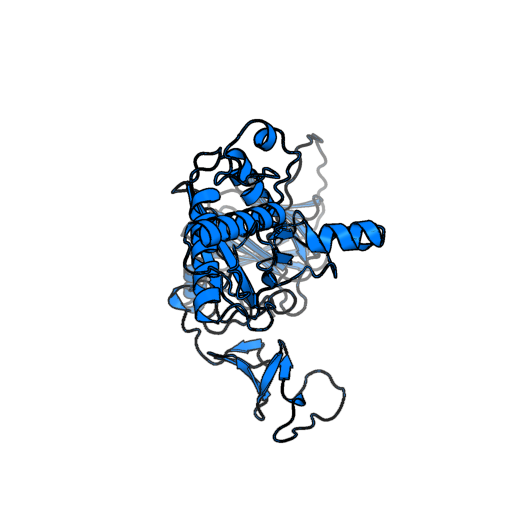7.485 1.00 73.12 408 ASN A O 1
ATOM 3290 N N . HIS A 1 409 ? -35.162 -14.326 28.160 1.00 83.75 409 HIS A N 1
ATOM 3291 C CA . HIS A 1 409 ? -34.821 -13.727 29.443 1.00 83.75 409 HIS A CA 1
ATOM 3292 C C . HIS A 1 409 ? -33.456 -13.056 29.368 1.00 83.75 409 HIS A C 1
ATOM 3294 O O . HIS A 1 409 ? -32.508 -13.604 28.809 1.00 83.75 409 HIS A O 1
ATOM 3300 N N . TYR A 1 410 ? -33.369 -11.869 29.960 1.00 88.94 410 TYR A N 1
ATOM 3301 C CA . TYR A 1 410 ? -32.138 -11.094 29.999 1.00 88.94 410 TYR A CA 1
ATOM 3302 C C . TYR A 1 410 ? -31.694 -10.963 31.444 1.00 88.94 410 TYR A C 1
ATOM 3304 O O . TYR A 1 410 ? -32.466 -10.530 32.305 1.00 88.94 410 TYR A O 1
ATOM 3312 N N . LYS A 1 411 ? -30.446 -11.323 31.714 1.00 91.06 411 LYS A N 1
ATOM 3313 C CA . LYS A 1 411 ? -29.834 -11.141 33.025 1.00 91.06 411 LYS A CA 1
ATOM 3314 C C . LYS A 1 411 ? -28.814 -10.022 32.917 1.00 91.06 411 LYS A C 1
ATOM 3316 O O . LYS A 1 411 ? -27.912 -10.100 32.095 1.00 91.06 411 LYS A O 1
ATOM 3321 N N . ILE A 1 412 ? -28.973 -8.993 33.739 1.00 93.62 412 ILE A N 1
ATOM 3322 C CA . ILE A 1 412 ? -28.041 -7.872 33.811 1.00 93.62 412 ILE A CA 1
ATOM 3323 C C . ILE A 1 412 ? -27.326 -7.954 35.143 1.00 93.62 412 ILE A C 1
ATOM 3325 O O . ILE A 1 412 ? -27.962 -8.049 36.190 1.00 93.62 412 ILE A O 1
ATOM 3329 N N . GLU A 1 413 ? -26.011 -7.890 35.115 1.00 93.44 413 GLU A N 1
ATOM 3330 C CA . GLU A 1 413 ? -25.194 -7.919 36.308 1.00 93.44 413 GLU A CA 1
ATOM 3331 C C . GLU A 1 413 ? -24.274 -6.709 36.365 1.00 93.44 413 GLU A C 1
ATOM 3333 O O . GLU A 1 413 ? -23.517 -6.449 35.435 1.00 93.44 413 GLU A O 1
ATOM 3338 N N . TYR A 1 414 ? -24.354 -5.982 37.474 1.00 94.19 414 TYR A N 1
ATOM 3339 C CA . TYR A 1 414 ? -23.566 -4.796 37.762 1.00 94.19 414 TYR A CA 1
ATOM 3340 C C . TYR A 1 414 ? -22.489 -5.160 38.785 1.00 94.19 414 TYR A C 1
ATOM 3342 O O . TYR A 1 414 ? -22.814 -5.614 39.884 1.00 94.19 414 TYR A O 1
ATOM 3350 N N . THR A 1 415 ? -21.221 -4.986 38.421 1.00 93.69 415 THR A N 1
ATOM 3351 C CA . THR A 1 415 ? -20.078 -5.436 39.226 1.00 93.69 415 THR A CA 1
ATOM 3352 C C . THR A 1 415 ? -18.846 -4.552 38.998 1.00 93.69 415 THR A C 1
ATOM 3354 O O . THR A 1 415 ? -18.710 -3.880 37.971 1.00 93.69 415 THR A O 1
ATOM 3357 N N . ASN A 1 416 ? -17.949 -4.522 39.986 1.00 90.88 416 ASN A N 1
ATOM 3358 C CA . ASN A 1 416 ? -16.611 -3.929 39.865 1.00 90.88 416 ASN A CA 1
ATOM 3359 C C . ASN A 1 416 ? -15.509 -4.988 39.715 1.00 90.88 416 ASN A C 1
ATOM 3361 O O . ASN A 1 416 ? -14.325 -4.648 39.711 1.00 90.88 416 ASN A O 1
ATOM 3365 N N . ILE A 1 417 ? -15.906 -6.248 39.524 1.00 88.88 417 ILE A N 1
ATOM 3366 C CA . ILE A 1 417 ? -15.034 -7.388 39.287 1.00 88.88 417 ILE A CA 1
ATOM 3367 C C . ILE A 1 417 ? -15.119 -7.795 37.813 1.00 88.88 417 ILE A C 1
ATOM 3369 O O . ILE A 1 417 ? -16.171 -8.174 37.296 1.00 88.88 417 ILE A O 1
ATOM 3373 N N . ALA A 1 418 ? -13.982 -7.728 37.128 1.00 88.06 418 ALA A N 1
ATOM 3374 C CA . ALA A 1 418 ? -13.838 -8.209 35.769 1.00 88.06 418 ALA A CA 1
ATOM 3375 C C . ALA A 1 418 ? -13.862 -9.741 35.752 1.00 88.06 418 ALA A C 1
ATOM 3377 O O . ALA A 1 418 ? -13.124 -10.407 36.478 1.00 88.06 418 ALA A O 1
ATOM 3378 N N . ARG A 1 419 ? -14.693 -10.303 34.880 1.00 81.69 419 ARG A N 1
ATOM 3379 C CA . ARG A 1 419 ? -14.811 -11.745 34.671 1.00 81.69 419 ARG A CA 1
ATOM 3380 C C . ARG A 1 419 ? -14.057 -12.199 33.439 1.00 81.69 419 ARG A C 1
ATOM 3382 O O . ARG A 1 419 ? -14.023 -11.503 32.425 1.00 81.69 419 ARG A O 1
ATOM 3389 N N . SER A 1 420 ? -13.522 -13.408 33.540 1.00 70.75 420 SER A N 1
ATOM 3390 C CA . SER A 1 420 ? -13.170 -14.202 32.373 1.00 70.75 420 SER A CA 1
ATOM 3391 C C . SER A 1 420 ? -14.446 -14.740 31.739 1.00 70.75 420 SER A C 1
ATOM 3393 O O . SER A 1 420 ? -15.377 -15.129 32.445 1.00 70.75 420 SER A O 1
ATOM 3395 N N . PHE A 1 421 ? -14.473 -14.761 30.415 1.00 71.25 421 PHE A N 1
ATOM 3396 C CA . PHE A 1 421 ? -15.488 -15.484 29.662 1.00 71.25 421 PHE A CA 1
ATOM 3397 C C . PHE A 1 421 ? -15.007 -16.928 29.438 1.00 71.25 421 PHE A C 1
ATOM 3399 O O . PHE A 1 421 ? -13.799 -17.176 29.531 1.00 71.25 421 PHE A O 1
ATOM 3406 N N . LEU A 1 422 ? -15.937 -17.867 29.251 1.00 51.81 422 LEU A N 1
ATOM 3407 C CA . LEU A 1 422 ? -15.669 -19.309 29.174 1.00 51.81 422 LEU A CA 1
ATOM 3408 C C . LEU A 1 422 ? -15.539 -19.804 27.744 1.00 51.81 422 LEU A C 1
ATOM 3410 O O . LEU A 1 422 ? -16.452 -19.475 26.959 1.00 51.81 422 LEU A O 1
#

pLDDT: mean 78.77, std 17.51, range [24.09, 97.56]

Sequence (422 aa):
MNHLKTGNAFFGQNTYKNYKFQEQELQETGFYSFKWRNYMPDVGRFFNIDPLSEKYAYQSHYNFSENRVIDGRELEGLEWQASRNLENKTVNLHLTYKPVNNTVGVLSNAQMSTLLQEREAQIVSSFGGKDADGNQVNITFTQSNKSTIAWEYNMGYDLSGVEKADKLGANEQDQVGVTTQGLTSKIEDTQNNRTQINVGLPINMEWSDEGQMNFENSKNRSDLAKTGAHEDGHVLGLKHTDSEVKKNPKSLIRESPVGTQISPNQRMQIIKLIENQQKKCSIMKIDNKIILLLILFLMNCSSVKSTYEKSLESDEKSGFVIRKLKLYSDQSIIYFTESFDNNLQIEVNKKIVYNKKIETIEQLGYAGSCVIENNKDVVITIDDKKQIKLNSEQLPKYKFIYIGKDKNHYKIEYTNIARSFL

InterPro domains:
  IPR022385 Rhs repeat-associated core [TIGR03696] (13-71)
  IPR024079 Metallopeptidase, catalytic domain superfamily [G3DSA:3.40.390.10] (89-267)

Radius of gyration: 29.4 Å; chains: 1; bounding box: 76×60×83 Å

Organism: NCBI:txid307480

Secondary structure (DSSP, 8-state):
--SS--S-----TT-GGGB-GGG-EE-TTS-EE-SS-EEETTTTEESSPPTTTTTTTTS-TT-SGGG-TTT----SS-----SEETTTTEEEEEEEEEEEEESTTSS-HHHHHHHHHHHHHHHHHHH-EE-TT--EEEEEEEE-TT-SEEEEEESS---TT-TTGGGS-HHHHHHHHHH-SEEESSTT-SSSEEEEEETTSTTTS-B-TTS-B-TT-HHHHHHHHHHHHHHHHHHTT--TT-HHHHH-TTBTTSSSS--SB--HHHHHHHHHHHHHHT--S--PPPP----------------EEEEE-S--SPPHHHHHHHHHTT--TTEEEEEEESS-EEEEEEEETTEEEEEEEEE-BTTTTEEEEEEEETTS-EEEEETTTEEEE--TTTGGG-SEEEEEEETTEEEEEEESSPPPP-

Foldseek 3Di:
DDPDPDDDDDPDDDDCSQQDQLRFGQDPVGWGDDPQFIHRVVVQWTPDFQPCCVVVVVADSTHAQSVPSPPGHGPSPPDDDQQADPVQLAGEAEEEEEEAEAAVPLDDPVLSVVLVVLLQVLLQQALAQAAPVRRGYGYHYDYDNPALEYEYEHQWDDLPQAPCLVVDDPVRVVVCRQPPQKGKRAFLARRHTYIYGNQNHCVLFNADPVRRTPSVPPVSSNQSSLRSSLNVLRNLHDECPDPVNVVDPQDSPHPPDGHRYDDSNSSVSSVVSCPVNVDDPDDDDDDDDDDDDDDDDDPDPAAEAEDEDPDLDADPVLVVVCVSVVADLQKAKEWEFEDAQWFKWKDWQNHTPDTGGWDQPVVFRGTDMDMDGLQTWMWMQTNVPDIDTDDSVCSSSARYWYWYDDPRYIYIYGHSYDDGTD